Protein AF-0000000075609298 (afdb_homodimer)

Solvent-accessible surface area (backbone atoms only — not comparable to full-atom values): 25057 Å² total; per-residue (Å²): 136,88,81,85,80,83,81,79,85,82,82,80,80,81,80,75,84,83,77,85,82,81,78,76,78,76,80,75,84,80,73,78,77,82,75,77,77,72,83,79,73,80,79,72,77,81,73,74,74,73,74,77,77,74,77,70,78,76,65,75,74,66,23,27,30,44,71,36,28,31,47,86,35,51,81,15,64,34,30,36,34,36,28,36,21,88,46,18,61,61,27,46,40,69,26,44,43,57,65,85,52,72,80,58,94,61,79,71,77,82,55,66,34,36,55,43,54,27,35,31,27,35,93,84,65,46,78,66,44,64,28,40,35,41,33,22,41,56,62,70,34,80,38,40,31,29,28,32,33,44,38,32,47,25,20,66,68,46,45,50,50,54,46,48,28,36,40,74,52,67,32,39,77,51,57,92,64,42,64,54,50,41,6,33,75,59,64,69,29,51,71,64,26,44,51,19,51,56,43,32,41,65,39,88,44,68,67,50,31,51,53,18,49,61,50,52,106,140,84,81,82,83,83,81,80,83,83,81,80,82,81,79,78,83,81,82,83,78,79,78,78,76,76,74,72,76,75,75,73,76,82,75,78,77,73,83,75,72,82,78,71,78,81,72,74,72,74,75,77,76,74,77,70,78,77,63,76,75,66,22,28,30,44,71,35,30,31,47,86,35,51,81,15,62,34,30,35,34,38,28,37,20,89,45,18,62,61,26,47,40,70,27,45,43,56,66,85,52,71,82,57,93,61,78,71,78,81,54,67,34,36,56,43,56,27,35,30,28,35,94,84,65,46,78,65,44,63,30,40,36,42,34,22,40,57,62,70,33,79,40,41,31,28,29,32,33,43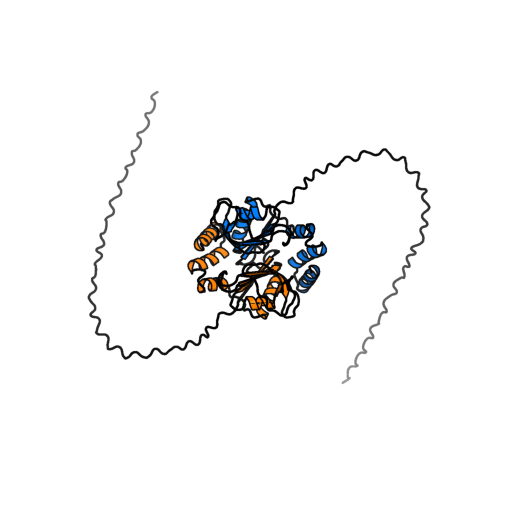,38,31,47,24,19,66,68,46,45,52,52,54,46,48,27,36,39,74,53,67,31,38,78,51,57,92,64,41,64,54,51,40,6,35,76,60,63,71,30,52,70,66,24,44,51,19,50,56,42,33,40,65,39,88,45,68,68,50,30,51,54,18,50,62,49,52,107

Nearest PDB structures (foldseek):
  3geh-assembly1_A-2  TM=9.534E-01  e=1.842E-18  Nostoc sp. PCC 7120 = FACHB-418
  3gei-assembly2_B  TM=9.480E-01  e=7.124E-18  Chlorobaculum tepidum
  3gei-assembly1_A-2  TM=9.469E-01  e=5.571E-18  Chlorobaculum tepidum
  3gei-assembly2_C  TM=9.507E-01  e=9.111E-18  Chlorobaculum tepidum
  3gee-assembly1_A-2  TM=9.280E-01  e=2.292E-17  Chlorobaculum tepidum

Organism: Setaria italica (NCBI:txid4555)

Sequence (434 aa):
MAAPAAAPPLRRRLLNPSSPRTLAARADTLVLPGDERSPTPPRLPHQTRQDYGGGGGGGAPGTIAAIVTSLGGGPAAVGIVRLSGPDAVAVAGRVFRPARREPAQAPWRPRSHFVEYGLALDADGSVIDEVLVVPMLAPRSYTREDVVELQCHGNDLCLRRVLRACLEAGARLADPGEFTLRAFLNGRLDLAQAENVSRLISAKSTAAADSALAGIQMAAPAAAPPLRRRLLNPSSPRTLAARADTLVLPGDERSPTPPRLPHQTRQDYGGGGGGGAPGTIAAIVTSLGGGPAAVGIVRLSGPDAVAVAGRVFRPARREPAQAPWRPRSHFVEYGLALDADGSVIDEVLVVPMLAPRSYTREDVVELQCHGNDLCLRRVLRACLEAGARLADPGEFTLRAFLNGRLDLAQAENVSRLISAKSTAAADSALAGIQ

Radius of gyration: 38.88 Å; Cα contacts (8 Å, |Δi|>4): 744; chains: 2; bounding box: 135×139×111 Å

Foldseek 3Di:
DDDDDDDDPDPPDPPDDDDPDPPPPCPDDPPPDDPPPDDPDDDPDDPPPPPPPPPPVPPFPFKAKDWPDDPPDDFFFKTKIKIFGACRQVLVQQFWDFPPDDPPPDTDDDDAQDKTWTFGAAPVRDTLFTWIKHWHDACRDQLNHTMMMTMTGPDPVSRVRSRVRSVVSTHHYDDVLRSLVSSCVVPVFPPQLSVLVVQLVVPPDPVSNVVSVVSND/DDDDDDDDPDPPDPPDDDDPDPPPPPPPPPVPDDPPPPDPPDPPDDPDPPPPPPPPVPPFPFKAKDWPDDPPDDFDFKTKIKIFGACRQVLVQQFWDFPPDDPPPDTDDDDAQDKTWTFGAAPVRDTLFTWIKHWHDACRDQLNHTMMMTMGGPDPVSRVRSRVRSVVSTHHYDDVLRSLVSSCVVPVFPPQLSVLVVQLVVPDDPVSNVVSVVSND

pLDDT: mean 76.96, std 31.41, range [20.67, 99.0]

Secondary structure (DSSP, 8-state):
---------------------------------------------------------------EEEE-S--SSS--SEEEEEEESTTHHHHHHHHEEESSS---SSPP-PPTTB-EEEEEE-TTS-EEEEEEEEEE-TTSSSSSS-EEEEEEES-HHHHHHHHHHHHHTTPEEPPTTHHHHHHHHTTSS-HHHHHHHHHHHH--SHHHHHHHHHHH-/---------------------------------------------------------------EEEE-S--SSS--SEEEEEEESTTHHHHHHHHEEESSS---SSPP-PPTTB-EEEEEE-TTS-EEEEEEEEEE-TTSSSSSS-EEEEEEES-HHHHHHHHHHHHHTTPEEPPTTHHHHHHHHTTSS-HHHHHHHHHHHH--SHHHHHHHHHHH-

InterPro domains:
  IPR018948 GTP-binding protein TrmE, N-terminal [PF10396] (63-188)
  IPR018948 GTP-binding protein TrmE, N-terminal [cd14858] (63-187)
  IPR027266 Aminomethyltransferase superfamily [G3DSA:3.30.1360.120] (59-188)

Structure (mmCIF, N/CA/C/O backbone):
data_AF-0000000075609298-model_v1
#
loop_
_entity.id
_entity.type
_entity.pdbx_description
1 polymer 'GTP-binding protein TrmE N-terminal domain-containing protein'
#
loop_
_atom_site.group_PDB
_atom_site.id
_atom_site.type_symbol
_atom_site.label_atom_id
_atom_site.label_alt_id
_atom_site.label_comp_id
_atom_site.label_asym_id
_atom_site.label_entity_id
_atom_site.label_seq_id
_atom_site.pdbx_PDB_ins_code
_atom_site.Cartn_x
_atom_site.Cartn_y
_atom_site.Cartn_z
_atom_site.occupancy
_atom_site.B_iso_or_equiv
_atom_site.auth_seq_id
_atom_site.auth_comp_id
_atom_site.auth_asym_id
_atom_site.auth_atom_id
_atom_site.pdbx_PDB_model_num
ATOM 1 N N . MET A 1 1 ? 16.688 -89.625 38.25 1 24.3 1 MET A N 1
ATOM 2 C CA . MET A 1 1 ? 15.984 -88.562 38.938 1 24.3 1 MET A CA 1
ATOM 3 C C . MET A 1 1 ? 14.914 -87.938 38.031 1 24.3 1 MET A C 1
ATOM 5 O O . MET A 1 1 ? 15.172 -87.688 36.875 1 24.3 1 MET A O 1
ATOM 9 N N . ALA A 1 2 ? 13.594 -88 38.469 1 27.22 2 ALA A N 1
ATOM 10 C CA . ALA A 1 2 ? 12.219 -88.062 38 1 27.22 2 ALA A CA 1
ATOM 11 C C . ALA A 1 2 ? 11.766 -86.688 37.438 1 27.22 2 ALA A C 1
ATOM 13 O O . ALA A 1 2 ? 11.875 -85.688 38.094 1 27.22 2 ALA A O 1
ATOM 14 N N . ALA A 1 3 ? 11.758 -86.5 36.031 1 31.33 3 ALA A N 1
ATOM 15 C CA . ALA A 1 3 ? 11.555 -85.375 35.094 1 31.33 3 ALA A CA 1
ATOM 16 C C . ALA A 1 3 ? 10.172 -84.75 35.281 1 31.33 3 ALA A C 1
ATOM 18 O O . ALA A 1 3 ? 9.156 -85.438 35.25 1 31.33 3 ALA A O 1
ATOM 19 N N . PRO A 1 4 ? 10.023 -83.562 35.969 1 30.41 4 PRO A N 1
ATOM 20 C CA . PRO A 1 4 ? 8.812 -82.938 36.531 1 30.41 4 PRO A CA 1
ATOM 21 C C . PRO A 1 4 ? 7.781 -82.562 35.469 1 30.41 4 PRO A C 1
ATOM 23 O O . PRO A 1 4 ? 8.148 -82.25 34.312 1 30.41 4 PRO A O 1
ATOM 26 N N . ALA A 1 5 ? 6.566 -83.125 35.469 1 32.19 5 ALA A N 1
ATOM 27 C CA . ALA A 1 5 ? 5.352 -83.25 34.688 1 32.19 5 ALA A CA 1
ATOM 28 C C . ALA A 1 5 ? 4.664 -81.938 34.469 1 32.19 5 ALA A C 1
ATOM 30 O O . ALA A 1 5 ? 4.484 -81.125 35.406 1 32.19 5 ALA A O 1
ATOM 31 N N . ALA A 1 6 ? 4.719 -81.312 33.219 1 27.73 6 ALA A N 1
ATOM 32 C CA . ALA A 1 6 ? 4.352 -80.062 32.531 1 27.73 6 ALA A CA 1
ATOM 33 C C . ALA A 1 6 ? 2.869 -79.75 32.719 1 27.73 6 ALA A C 1
ATOM 35 O O . ALA A 1 6 ? 2.012 -80.562 32.375 1 27.73 6 ALA A O 1
ATOM 36 N N . ALA A 1 7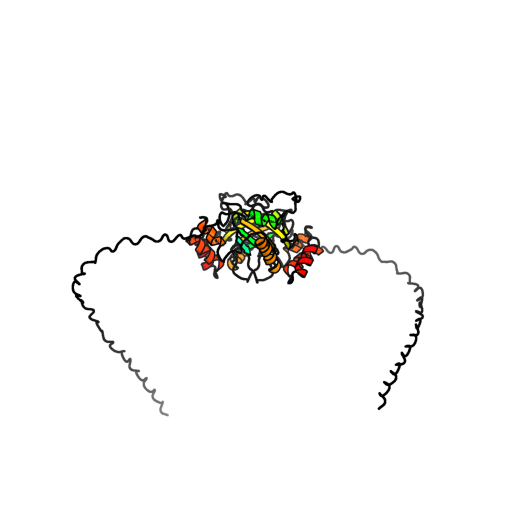 ? 2.479 -79 33.781 1 30.14 7 ALA A N 1
ATOM 37 C CA . ALA A 1 7 ? 1.145 -78.75 34.312 1 30.14 7 ALA A CA 1
ATOM 38 C C . ALA A 1 7 ? 0.226 -78.125 33.25 1 30.14 7 ALA A C 1
ATOM 40 O O . ALA A 1 7 ? 0.66 -77.312 32.406 1 30.14 7 ALA A O 1
ATOM 41 N N . PRO A 1 8 ? -0.979 -78.688 32.969 1 31 8 PRO A N 1
ATOM 42 C CA . PRO A 1 8 ? -1.944 -78.625 31.859 1 31 8 PRO A CA 1
ATOM 43 C C . PRO A 1 8 ? -2.6 -77.25 31.734 1 31 8 PRO A C 1
ATOM 45 O O . PRO A 1 8 ? -2.705 -76.5 32.719 1 31 8 PRO A O 1
ATOM 48 N N . PRO A 1 9 ? -2.459 -76.438 30.625 1 31 9 PRO A N 1
ATOM 49 C CA . PRO A 1 9 ? -2.801 -75 30.359 1 31 9 PRO A CA 1
ATOM 50 C C . PRO A 1 9 ? -4.285 -74.75 30.547 1 31 9 PRO A C 1
ATOM 52 O O . PRO A 1 9 ? -5.133 -75.562 30.25 1 31 9 PRO A O 1
ATOM 55 N N . LEU A 1 10 ? -4.746 -74.062 31.625 1 26.73 10 LEU A N 1
ATOM 56 C CA . LEU A 1 10 ? -6.07 -73.75 32.156 1 26.73 10 LEU A CA 1
ATOM 57 C C . LEU A 1 10 ? -6.898 -73 31.109 1 26.73 10 LEU A C 1
ATOM 59 O O . LEU A 1 10 ? -6.441 -72 30.547 1 26.73 10 LEU A O 1
ATOM 63 N N . ARG A 1 11 ? -7.957 -73.562 30.453 1 26.41 11 ARG A N 1
ATOM 64 C CA . ARG A 1 11 ? -8.93 -73.312 29.391 1 26.41 11 ARG A CA 1
ATOM 65 C C . ARG A 1 11 ? -9.828 -72.125 29.75 1 26.41 11 ARG A C 1
ATOM 67 O O . ARG A 1 11 ? -10.648 -72.188 30.656 1 26.41 11 ARG A O 1
ATOM 74 N N . ARG A 1 12 ? -9.312 -70.812 29.844 1 24.72 12 ARG A N 1
ATOM 75 C CA . ARG A 1 12 ? -10.109 -69.688 30.344 1 24.72 12 ARG A CA 1
ATOM 76 C C . ARG A 1 12 ? -11.398 -69.562 29.547 1 24.72 12 ARG A C 1
ATOM 78 O O . ARG A 1 12 ? -11.375 -69.562 28.312 1 24.72 12 ARG A O 1
ATOM 85 N N . ARG A 1 13 ? -12.562 -69.688 30.188 1 22.61 13 ARG A N 1
ATOM 86 C CA . ARG A 1 13 ? -14 -69.75 29.953 1 22.61 13 ARG A CA 1
ATOM 87 C C . ARG A 1 13 ? -14.5 -68.438 29.312 1 22.61 13 ARG A C 1
ATOM 89 O O . ARG A 1 13 ? -14.258 -67.375 29.812 1 22.61 13 ARG A O 1
ATOM 96 N N . LEU A 1 14 ? -14.742 -68.375 27.969 1 25.77 14 LEU A N 1
ATOM 97 C CA . LEU A 1 14 ? -15.242 -67.438 26.984 1 25.77 14 LEU A CA 1
ATOM 98 C C . LEU A 1 14 ? -16.625 -66.938 27.359 1 25.77 14 LEU A C 1
ATOM 100 O O . LEU A 1 14 ? -17.609 -67.688 27.266 1 25.77 14 LEU A O 1
ATOM 104 N N . LEU A 1 15 ? -16.812 -66.312 28.609 1 23.52 15 LEU A N 1
ATOM 105 C CA . LEU A 1 15 ? -18.172 -66 29.047 1 23.52 15 LEU A CA 1
ATOM 106 C C . LEU A 1 15 ? -18.844 -65.062 28.031 1 23.52 15 LEU A C 1
ATOM 108 O O . LEU A 1 15 ? -18.266 -64.062 27.594 1 23.52 15 LEU A O 1
ATOM 112 N N . ASN A 1 16 ? -19.859 -65.5 27.281 1 24.3 16 ASN A N 1
ATOM 113 C CA . ASN A 1 16 ? -20.766 -65.062 26.219 1 24.3 16 ASN A CA 1
ATOM 114 C C . ASN A 1 16 ? -21.641 -63.906 26.672 1 24.3 16 ASN A C 1
ATOM 116 O O . ASN A 1 16 ? -22.375 -64.062 27.656 1 24.3 16 ASN A O 1
ATOM 120 N N . PRO A 1 17 ? -21.203 -62.625 26.406 1 25.97 17 PRO A N 1
ATOM 121 C CA . PRO A 1 17 ? -21.875 -61.406 26.938 1 25.97 17 PRO A CA 1
ATOM 122 C C . PRO A 1 17 ? -23.359 -61.375 26.594 1 25.97 17 PRO A C 1
ATOM 124 O O . PRO A 1 17 ? -23.797 -62 25.609 1 25.97 17 PRO A O 1
ATOM 127 N N . SER A 1 18 ? -24.219 -60.969 27.625 1 21.91 18 SER A N 1
ATOM 128 C CA . SER A 1 18 ? -25.625 -61 28.031 1 21.91 18 SER A CA 1
ATOM 129 C C . SER A 1 18 ? -26.484 -60.188 27.062 1 21.91 18 SER A C 1
ATOM 131 O O . SER A 1 18 ? -25.984 -59.344 26.344 1 21.91 18 SER A O 1
ATOM 133 N N . SER A 1 19 ? -27.812 -60.312 27.109 1 23.2 19 SER A N 1
ATOM 134 C CA . SER A 1 19 ? -29.109 -60.406 26.453 1 23.2 19 SER A CA 1
ATOM 135 C C . SER A 1 19 ? -29.766 -59.031 26.344 1 23.2 19 SER A C 1
ATOM 137 O O . SER A 1 19 ? -30.953 -58.938 26.016 1 23.2 19 SER A O 1
ATOM 139 N N . PRO A 1 20 ? -29.125 -57.844 25.938 1 24.38 20 PRO A N 1
ATOM 140 C CA . PRO A 1 20 ? -29.875 -56.656 26.375 1 24.38 20 PRO A CA 1
ATOM 141 C C . PRO A 1 20 ? -31.281 -56.594 25.766 1 24.38 20 PRO A C 1
ATOM 143 O O . PRO A 1 20 ? -31.516 -57.125 24.688 1 24.38 20 PRO A O 1
ATOM 146 N N . ARG A 1 21 ? -32.375 -56.25 26.609 1 22.78 21 ARG A N 1
ATOM 147 C CA . ARG A 1 21 ? -33.844 -56.219 26.625 1 22.78 21 ARG A CA 1
ATOM 148 C C . ARG A 1 21 ? -34.375 -55.156 25.656 1 22.78 21 ARG A C 1
ATOM 150 O O . ARG A 1 21 ? -33.812 -54.062 25.531 1 22.78 21 ARG A O 1
ATOM 157 N N . THR A 1 22 ? -35.156 -55.5 24.703 1 22.86 22 THR A N 1
ATOM 158 C CA . THR A 1 22 ? -35.781 -55 23.484 1 22.86 22 THR A CA 1
ATOM 159 C C . THR A 1 22 ? -36.875 -54 23.828 1 22.86 22 THR A C 1
ATOM 161 O O . THR A 1 22 ? -37.969 -54.344 24.297 1 22.86 22 THR A O 1
ATOM 164 N N . LEU A 1 23 ? -36.656 -52.906 24.688 1 22.67 23 LEU A N 1
ATOM 165 C CA . LEU A 1 23 ? -37.812 -52.156 25.172 1 22.67 23 LEU A CA 1
ATOM 166 C C . LEU A 1 23 ? -38.594 -51.531 24.031 1 22.67 23 LEU A C 1
ATOM 168 O O . LEU A 1 23 ? -38.062 -50.656 23.328 1 22.67 23 LEU A O 1
ATOM 172 N N . ALA A 1 24 ? -39.438 -52.125 23.375 1 22.02 24 ALA A N 1
ATOM 173 C CA . ALA A 1 24 ? -40.219 -51.75 22.188 1 22.02 24 ALA A CA 1
ATOM 174 C C . ALA A 1 24 ? -41.25 -50.688 22.531 1 22.02 24 ALA A C 1
ATOM 176 O O . ALA A 1 24 ? -42.219 -50.969 23.25 1 22.02 24 ALA A O 1
ATOM 177 N N . ALA A 1 25 ? -40.781 -49.375 22.844 1 22.66 25 ALA A N 1
ATOM 178 C CA . ALA A 1 25 ? -41.625 -48.281 23.297 1 22.66 25 ALA A CA 1
ATOM 179 C C . ALA A 1 25 ? -42.812 -48.031 22.359 1 22.66 25 ALA A C 1
ATOM 181 O O . ALA A 1 25 ? -42.625 -47.875 21.156 1 22.66 25 ALA A O 1
ATOM 182 N N . ARG A 1 26 ? -43.969 -48.469 22.719 1 20.91 26 ARG A N 1
ATOM 183 C CA . ARG A 1 26 ? -45.281 -48.5 22.109 1 20.91 26 ARG A CA 1
ATOM 184 C C . ARG A 1 26 ? -45.781 -47.062 21.859 1 20.91 26 ARG A C 1
ATOM 186 O O . ARG A 1 26 ? -46.031 -46.312 22.797 1 20.91 26 ARG A O 1
ATOM 193 N N . ALA A 1 27 ? -45.219 -46.188 21 1 25.05 27 ALA A N 1
ATOM 194 C CA . ALA A 1 27 ? -45.562 -44.781 20.844 1 25.05 27 ALA A CA 1
ATOM 195 C C . ALA A 1 27 ? -47 -44.594 20.406 1 25.05 27 ALA A C 1
ATOM 197 O O . ALA A 1 27 ? -47.312 -44.719 19.219 1 25.05 27 ALA A O 1
ATOM 198 N N . ASP A 1 28 ? -47.969 -45.25 21.047 1 20.67 28 ASP A N 1
ATOM 199 C CA . ASP A 1 28 ? -49.219 -45.25 20.297 1 20.67 28 ASP A CA 1
ATOM 200 C C . ASP A 1 28 ? -49.75 -43.844 20.047 1 20.67 28 ASP A C 1
ATOM 202 O O . ASP A 1 28 ? -49.312 -42.906 20.703 1 20.67 28 ASP A O 1
ATOM 206 N N . THR A 1 29 ? -51.031 -43.719 19.516 1 24.45 29 THR A N 1
ATOM 207 C CA . THR A 1 29 ? -51.938 -43.125 18.547 1 24.45 29 THR A CA 1
ATOM 208 C C . THR A 1 29 ? -52.75 -41.969 19.188 1 24.45 29 THR A C 1
ATOM 210 O O . THR A 1 29 ? -53.719 -42.25 19.906 1 24.45 29 THR A O 1
ATOM 213 N N . LEU A 1 30 ? -52.219 -41.125 20.016 1 23.92 30 LEU A N 1
ATOM 214 C CA . LEU A 1 30 ? -53.094 -40.25 20.781 1 23.92 30 LEU A CA 1
ATOM 215 C C . LEU A 1 30 ? -54 -39.438 19.875 1 23.92 30 LEU A C 1
ATOM 217 O O . LEU A 1 30 ? -53.531 -38.656 19.047 1 23.92 30 LEU A O 1
ATOM 221 N N . VAL A 1 31 ? -55.281 -39.75 19.828 1 24.47 31 VAL A N 1
ATOM 222 C CA . VAL A 1 31 ? -56.5 -39.344 19.109 1 24.47 31 VAL A CA 1
ATOM 223 C C . VAL A 1 31 ? -56.938 -37.969 19.562 1 24.47 31 VAL A C 1
ATOM 225 O O . VAL A 1 31 ? -57.906 -37.406 19.062 1 24.47 31 VAL A O 1
ATOM 228 N N . LEU A 1 32 ? -56.031 -37.031 19.859 1 24.27 32 LEU A N 1
ATOM 229 C CA . LEU A 1 32 ? -56.625 -35.938 20.656 1 24.27 32 LEU A CA 1
ATOM 230 C C . LEU A 1 32 ? -57.75 -35.281 19.875 1 24.27 32 LEU A C 1
ATOM 232 O O . LEU A 1 32 ? -57.656 -35.094 18.672 1 24.27 32 LEU A O 1
ATOM 236 N N . PRO A 1 33 ? -58.938 -35.094 20.5 1 24.88 33 PRO A N 1
ATOM 237 C CA . PRO A 1 33 ? -60.281 -34.688 20.094 1 24.88 33 PRO A CA 1
ATOM 238 C C . PRO A 1 33 ? -60.312 -33.25 19.531 1 24.88 33 PRO A C 1
ATOM 240 O O . PRO A 1 33 ? -59.406 -32.469 19.797 1 24.88 33 PRO A O 1
ATOM 243 N N . GLY A 1 34 ? -61.219 -32.938 18.609 1 23.77 34 GLY A N 1
ATOM 244 C CA . GLY A 1 34 ? -61.5 -31.891 17.641 1 23.77 34 GLY A CA 1
ATOM 245 C C . GLY A 1 34 ? -61.875 -30.578 18.281 1 23.77 34 GLY A C 1
ATOM 246 O O . GLY A 1 34 ? -62.938 -30.469 18.906 1 23.77 34 GLY A O 1
ATOM 247 N N . ASP A 1 35 ? -61 -29.953 19 1 22.36 35 ASP A N 1
ATOM 248 C CA . ASP A 1 35 ? -61.281 -28.766 19.812 1 22.36 35 ASP A CA 1
ATOM 249 C C . ASP A 1 35 ? -62.031 -27.703 18.984 1 22.36 35 ASP A C 1
ATOM 251 O O . ASP A 1 35 ? -61.625 -27.375 17.875 1 22.36 35 ASP A O 1
ATOM 255 N N . GLU A 1 36 ? -63.281 -27.625 19.25 1 25 36 GLU A N 1
ATOM 256 C CA . GLU A 1 36 ? -64.312 -26.75 18.719 1 25 36 GLU A CA 1
ATOM 257 C C . GLU A 1 36 ? -63.906 -25.281 18.859 1 25 36 GLU A C 1
ATOM 259 O O . GLU A 1 36 ? -63.812 -24.781 19.984 1 25 36 GLU A O 1
ATOM 264 N N . ARG A 1 37 ? -63.031 -24.766 18.062 1 26.03 37 ARG A N 1
ATOM 265 C CA . ARG A 1 37 ? -62.406 -23.438 18.078 1 26.03 37 ARG A CA 1
ATOM 266 C C . ARG A 1 37 ? -63.469 -22.344 18.062 1 26.03 37 ARG A C 1
ATOM 268 O O . ARG A 1 37 ? -64.375 -22.344 17.219 1 26.03 37 ARG A O 1
ATOM 275 N N . SER A 1 38 ? -63.781 -21.969 19.312 1 25.39 38 SER A N 1
ATOM 276 C CA . SER A 1 38 ? -64.75 -20.922 19.641 1 25.39 38 SER A CA 1
ATOM 277 C C . SER A 1 38 ? -64.562 -19.719 18.719 1 25.39 38 SER A C 1
ATOM 279 O O . SER A 1 38 ? -63.5 -19.469 18.203 1 25.39 38 SER A O 1
ATOM 281 N N . PRO A 1 39 ? -65.688 -18.984 18.516 1 27.41 39 PRO A N 1
ATOM 282 C CA . PRO A 1 39 ? -66 -17.922 17.547 1 27.41 39 PRO A CA 1
ATOM 283 C C . PRO A 1 39 ? -65.188 -16.656 17.812 1 27.41 39 PRO A C 1
ATOM 285 O O . PRO A 1 39 ? -64.938 -16.312 18.969 1 27.41 39 PRO A O 1
ATOM 288 N N . THR A 1 40 ? -64.25 -16.328 17 1 26.73 40 THR A N 1
ATOM 289 C CA . THR A 1 40 ? -63.219 -15.281 17.062 1 26.73 40 THR A CA 1
ATOM 290 C C . THR A 1 40 ? -63.875 -13.906 17.234 1 26.73 40 THR A C 1
ATOM 292 O O . THR A 1 40 ? -64.812 -13.57 16.516 1 26.73 40 THR A O 1
ATOM 295 N N . PRO A 1 41 ? -63.875 -13.477 18.5 1 28.95 41 PRO A N 1
ATOM 296 C CA . PRO A 1 41 ? -64.5 -12.219 18.812 1 28.95 41 PRO A CA 1
ATOM 297 C C . PRO A 1 41 ? -64.25 -11.117 17.797 1 28.95 41 PRO A C 1
ATOM 299 O O . PRO A 1 41 ? -63.25 -11.203 17.062 1 28.95 41 PRO A O 1
ATOM 302 N N . PRO A 1 42 ? -65.125 -10.055 17.891 1 26.16 42 PRO A N 1
ATOM 303 C CA . PRO A 1 42 ? -65.25 -8.992 16.891 1 26.16 42 PRO A CA 1
ATOM 304 C C . PRO A 1 42 ? -64 -8.172 16.734 1 26.16 42 PRO A C 1
ATOM 306 O O . PRO A 1 42 ? -63.188 -8.125 17.641 1 26.16 42 PRO A O 1
ATOM 309 N N . ARG A 1 43 ? -63.625 -7.789 15.477 1 23.66 43 ARG A N 1
ATOM 310 C CA . ARG A 1 43 ? -62.438 -7.121 14.945 1 23.66 43 ARG A CA 1
ATOM 311 C C . ARG A 1 43 ? -62.25 -5.754 15.594 1 23.66 43 ARG A C 1
ATOM 313 O O . ARG A 1 43 ? -63.125 -4.895 15.516 1 23.66 43 ARG A O 1
ATOM 320 N N . LEU A 1 44 ? -61.906 -5.719 16.859 1 25.64 44 LEU A N 1
ATOM 321 C CA . LEU A 1 44 ? -61.75 -4.359 17.375 1 25.64 44 LEU A CA 1
ATOM 322 C C . LEU A 1 44 ? -61.156 -3.438 16.312 1 25.64 44 LEU A C 1
ATOM 324 O O . LEU A 1 44 ? -60.375 -3.885 15.461 1 25.64 44 LEU A O 1
ATOM 328 N N . PRO A 1 45 ? -61.562 -2.111 16.375 1 24.89 45 PRO A N 1
ATOM 329 C CA . PRO A 1 45 ? -61.312 -1.056 15.398 1 24.89 45 PRO A CA 1
ATOM 330 C C . PRO A 1 45 ? -59.812 -0.881 15.117 1 24.89 45 PRO A C 1
ATOM 332 O O . PRO A 1 45 ? -58.969 -1.331 15.898 1 24.89 45 PRO A O 1
ATOM 335 N N . HIS A 1 46 ? -59.5 -0.45 13.867 1 22.95 46 HIS A N 1
ATOM 336 C CA . HIS A 1 46 ? -58.25 -0.185 13.172 1 22.95 46 HIS A CA 1
ATOM 337 C C . HIS A 1 46 ? -57.375 0.737 13.984 1 22.95 46 HIS A C 1
ATOM 339 O O . HIS A 1 46 ? -57.656 1.917 14.156 1 22.95 46 HIS A O 1
ATOM 345 N N . GLN A 1 47 ? -56.938 0.367 15.141 1 23.08 47 GLN A N 1
ATOM 346 C CA . GLN A 1 47 ? -56.031 1.317 15.75 1 23.08 47 GLN A CA 1
ATOM 347 C C . GLN A 1 47 ? -55.094 1.925 14.711 1 23.08 47 GLN A C 1
ATOM 349 O O . GLN A 1 47 ? -54.562 1.214 13.852 1 23.08 47 GLN A O 1
ATOM 354 N N . THR A 1 48 ? -55.156 3.242 14.516 1 24.36 48 THR A N 1
ATOM 355 C CA . THR A 1 48 ? -54.312 4.129 13.695 1 24.36 48 THR A CA 1
ATOM 356 C C . THR A 1 48 ? -52.844 3.791 13.844 1 24.36 48 THR A C 1
ATOM 358 O O . THR A 1 48 ? -52.375 3.543 14.953 1 24.36 48 THR A O 1
ATOM 361 N N . ARG A 1 49 ? -52.281 3.221 12.875 1 23.56 49 ARG A N 1
ATOM 362 C CA . ARG A 1 49 ? -50.844 2.996 12.758 1 23.56 49 ARG A CA 1
ATOM 363 C C . ARG A 1 49 ? -50.062 4.211 13.242 1 23.56 49 ARG A C 1
ATOM 365 O O . ARG A 1 49 ? -50.188 5.305 12.688 1 23.56 49 ARG A O 1
ATOM 372 N N . GLN A 1 50 ? -49.906 4.422 14.461 1 24.8 50 GLN A N 1
ATOM 373 C CA . GLN A 1 50 ? -48.875 5.398 14.773 1 24.8 50 GLN A CA 1
ATOM 374 C C . GLN A 1 50 ? -47.719 5.328 13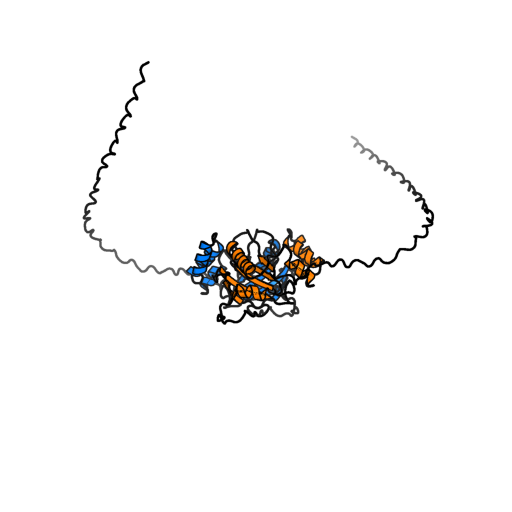.758 1 24.8 50 GLN A C 1
ATOM 376 O O . GLN A 1 50 ? -47.219 4.246 13.453 1 24.8 50 GLN A O 1
ATOM 381 N N . ASP A 1 51 ? -47.656 6.273 12.875 1 27.98 51 ASP A N 1
ATOM 382 C CA . ASP A 1 51 ? -46.531 6.629 12.039 1 27.98 51 ASP A CA 1
ATOM 383 C C . ASP A 1 51 ? -45.219 6.523 12.82 1 27.98 51 ASP A C 1
ATOM 385 O O . ASP A 1 51 ? -45 7.266 13.773 1 27.98 51 ASP A O 1
ATOM 389 N N . TYR A 1 52 ? -44.781 5.469 13.258 1 26.19 52 TYR A N 1
ATOM 390 C CA . TYR A 1 52 ? -43.344 5.441 13.617 1 26.19 52 TYR A CA 1
ATOM 391 C C . TYR A 1 52 ? -42.531 6.328 12.688 1 26.19 52 TYR A C 1
ATOM 393 O O . TYR A 1 52 ? -42.25 5.949 11.547 1 26.19 52 TYR A O 1
ATOM 401 N N . GLY A 1 53 ? -42.719 7.633 12.562 1 29.53 53 GLY A N 1
ATOM 402 C CA . GLY A 1 53 ? -41.812 8.648 12.055 1 29.53 53 GLY A CA 1
ATOM 403 C C . GLY A 1 53 ? -40.344 8.328 12.305 1 29.53 53 GLY A C 1
ATOM 404 O O . GLY A 1 53 ? -39.812 8.633 13.375 1 29.53 53 GLY A O 1
ATOM 405 N N . GLY A 1 54 ? -39.812 7.223 11.992 1 31.84 54 GLY A N 1
ATOM 406 C CA . GLY A 1 54 ? -38.406 6.883 11.883 1 31.84 54 GLY A CA 1
ATOM 407 C C . GLY A 1 54 ? -37.562 8.008 11.328 1 31.84 54 GLY A C 1
ATOM 408 O O . GLY A 1 54 ? -37.531 8.242 10.117 1 31.84 54 GLY A O 1
ATOM 409 N N . GLY A 1 55 ? -37.406 9.172 11.727 1 32.97 55 GLY A N 1
ATOM 410 C CA . GLY A 1 55 ? -36.344 10.148 11.555 1 32.97 55 GLY A CA 1
ATOM 411 C C . GLY A 1 55 ? -34.969 9.531 11.453 1 32.97 55 GLY A C 1
ATOM 412 O O . GLY A 1 55 ? -34.125 9.68 12.359 1 32.97 55 GLY A O 1
ATOM 413 N N . GLY A 1 56 ? -34.688 8.328 11.172 1 34.84 56 GLY A N 1
ATOM 414 C CA . GLY A 1 56 ? -33.406 7.941 10.625 1 34.84 56 GLY A CA 1
ATOM 415 C C . GLY A 1 56 ? -32.875 8.922 9.594 1 34.84 56 GLY A C 1
ATOM 416 O O . GLY A 1 56 ? -33.375 8.992 8.477 1 34.84 56 GLY A O 1
ATOM 417 N N . GLY A 1 57 ? -32.656 10.117 9.695 1 35.5 57 GLY A N 1
ATOM 418 C CA . GLY A 1 57 ? -31.906 10.977 8.797 1 35.5 57 GLY A CA 1
ATOM 419 C C . GLY A 1 57 ? -30.891 10.211 7.965 1 35.5 57 GLY A C 1
ATOM 420 O O . GLY A 1 57 ? -29.891 9.719 8.492 1 35.5 57 GLY A O 1
ATOM 421 N N . GLY A 1 58 ? -31.016 9.328 7.125 1 41.31 58 GLY A N 1
ATOM 422 C CA . GLY A 1 58 ? -30.266 8.68 6.074 1 41.31 58 GLY A CA 1
ATOM 423 C C . GLY A 1 58 ? -29.141 9.539 5.527 1 41.31 58 GLY A C 1
ATOM 424 O O . GLY A 1 58 ? -29.234 10.07 4.414 1 41.31 58 GLY A O 1
ATOM 425 N N . GLY A 1 59 ? -28.578 10.453 6.086 1 46.66 59 GLY A N 1
ATOM 426 C CA . GLY A 1 59 ? -27.469 11.258 5.586 1 46.66 59 GLY A CA 1
ATOM 427 C C . GLY A 1 59 ? -26.422 10.445 4.859 1 46.66 59 GLY A C 1
ATOM 428 O O . GLY A 1 59 ? -26.344 9.227 5.031 1 46.66 59 GLY A O 1
ATOM 429 N N . ALA A 1 60 ? -26.125 10.766 3.553 1 57.34 60 ALA A N 1
ATOM 430 C CA . ALA A 1 60 ? -25.078 10.148 2.752 1 57.34 60 ALA A CA 1
ATOM 431 C C . ALA A 1 60 ? -23.922 9.703 3.629 1 57.34 60 ALA A C 1
ATOM 433 O O . ALA A 1 60 ? -23.484 10.43 4.531 1 57.34 60 ALA A O 1
ATOM 434 N N . PRO A 1 61 ? -23.75 8.281 3.684 1 74 61 PRO A N 1
ATOM 435 C CA . PRO A 1 61 ? -22.625 7.828 4.52 1 74 61 PRO A CA 1
ATOM 436 C C . PRO A 1 61 ? -21.375 8.695 4.355 1 74 61 PRO A C 1
ATOM 438 O O . PRO A 1 61 ? -21.078 9.133 3.244 1 74 61 PRO A O 1
ATOM 441 N N . GLY A 1 62 ? -20.969 9.312 5.367 1 95 62 GLY A N 1
ATOM 442 C CA . GLY A 1 62 ? -19.812 10.18 5.41 1 95 62 GLY A CA 1
ATOM 443 C C . GLY A 1 62 ? -18.547 9.508 4.898 1 95 62 GLY A C 1
ATOM 444 O O . GLY A 1 62 ? -18.594 8.391 4.387 1 95 62 GLY A O 1
ATOM 445 N N . THR A 1 63 ? -17.531 10.188 4.734 1 98.81 63 THR A N 1
ATOM 446 C CA . THR A 1 63 ? -16.234 9.695 4.309 1 98.81 63 THR A CA 1
ATOM 447 C C . THR A 1 63 ? -15.5 9.016 5.465 1 98.81 63 THR A C 1
ATOM 449 O O . THR A 1 63 ? -15.406 9.57 6.562 1 98.81 63 THR A O 1
ATOM 452 N N . ILE A 1 64 ? -15.031 7.812 5.207 1 98.94 64 ILE A N 1
ATOM 453 C CA . ILE A 1 64 ? -14.383 7.035 6.262 1 98.94 64 ILE A CA 1
ATOM 454 C C . ILE A 1 64 ? -12.883 6.93 5.98 1 98.94 64 ILE A C 1
ATOM 456 O O . ILE A 1 64 ? -12.453 7.102 4.84 1 98.94 64 ILE A O 1
ATOM 460 N N . ALA A 1 65 ? -12.156 6.668 7.07 1 98.94 65 ALA A N 1
ATOM 461 C CA . ALA A 1 65 ? -10.719 6.465 6.977 1 98.94 65 ALA A CA 1
ATOM 462 C C . ALA A 1 65 ? -10.242 5.422 7.988 1 98.94 65 ALA A C 1
ATOM 464 O O . ALA A 1 65 ? -10.82 5.293 9.07 1 98.94 65 ALA A O 1
ATOM 465 N N . ALA A 1 66 ? -9.203 4.703 7.652 1 98.94 66 ALA A N 1
ATOM 466 C CA . ALA A 1 66 ? -8.547 3.766 8.562 1 98.94 66 ALA A CA 1
ATOM 467 C C . ALA A 1 66 ? -7.176 3.363 8.039 1 98.94 66 ALA A C 1
ATOM 469 O O . ALA A 1 66 ? -6.879 3.541 6.852 1 98.94 66 ALA A O 1
ATOM 470 N N . ILE A 1 67 ? -6.383 2.936 8.945 1 98.75 67 ILE A N 1
ATOM 471 C CA . ILE A 1 67 ? -5.168 2.23 8.547 1 98.75 67 ILE A CA 1
ATOM 472 C C . ILE A 1 67 ? -5.52 0.82 8.078 1 98.75 67 ILE A C 1
ATOM 474 O O . ILE A 1 67 ? -6.168 0.063 8.805 1 98.75 67 ILE A O 1
ATOM 478 N N . VAL A 1 68 ? -5.074 0.453 6.848 1 98.62 68 VAL A N 1
ATOM 479 C CA . VAL A 1 68 ? -5.566 -0.804 6.293 1 98.62 68 VAL A CA 1
ATOM 480 C C . VAL A 1 68 ? -4.418 -1.808 6.191 1 98.62 68 VAL A C 1
ATOM 482 O O . VAL A 1 68 ? -4.594 -2.91 5.668 1 98.62 68 VAL A O 1
ATOM 485 N N . THR A 1 69 ? -3.207 -1.5 6.566 1 98.44 69 THR A N 1
ATOM 486 C CA . THR A 1 69 ? -2.09 -2.422 6.746 1 98.44 69 THR A CA 1
ATOM 487 C C . THR A 1 69 ? -1.944 -2.814 8.211 1 98.44 69 THR A C 1
ATOM 489 O O . THR A 1 69 ? -2.514 -2.168 9.094 1 98.44 69 THR A O 1
ATOM 492 N N . SER A 1 70 ? -1.174 -3.854 8.406 1 97.25 70 SER A N 1
ATOM 493 C CA . SER A 1 70 ? -1.044 -4.387 9.758 1 97.25 70 SER A CA 1
ATOM 494 C C . SER A 1 70 ? -0.306 -3.412 10.664 1 97.25 70 SER A C 1
ATOM 496 O O . SER A 1 70 ? 0.663 -2.775 10.25 1 97.25 70 SER A O 1
ATOM 498 N N . LEU A 1 71 ? -0.791 -3.346 11.883 1 95.69 71 LEU A N 1
ATOM 499 C CA . LEU A 1 71 ? -0.133 -2.59 12.945 1 95.69 71 LEU A CA 1
ATOM 500 C C . LEU A 1 71 ? 0.407 -3.521 14.023 1 95.69 71 LEU A C 1
ATOM 502 O O . LEU A 1 71 ? -0.076 -4.645 14.18 1 95.69 71 LEU A O 1
ATOM 506 N N . GLY A 1 72 ? 1.363 -3.021 14.75 1 91.69 72 GLY A N 1
ATOM 507 C CA . GLY A 1 72 ? 1.853 -3.734 15.914 1 91.69 72 GLY A CA 1
ATOM 508 C C . GLY A 1 72 ? 2.803 -4.867 15.57 1 91.69 72 GLY A C 1
ATOM 509 O O . GLY A 1 72 ? 3.121 -5.699 16.422 1 91.69 72 GLY A O 1
ATOM 510 N N . GLY A 1 73 ? 3.148 -4.949 14.344 1 90.75 73 GLY A N 1
ATOM 511 C CA . GLY A 1 73 ? 4.098 -5.965 13.922 1 90.75 73 GLY A CA 1
ATOM 512 C C . GLY A 1 73 ? 5.523 -5.453 13.844 1 90.75 73 GLY A C 1
ATOM 513 O O . GLY A 1 73 ? 5.902 -4.539 14.578 1 90.75 73 GLY A O 1
ATOM 514 N N . GLY A 1 74 ? 6.332 -6.176 13.062 1 87.19 74 GLY A N 1
ATOM 515 C CA . GLY A 1 74 ? 7.715 -5.766 12.859 1 87.19 74 GLY A CA 1
ATOM 516 C C . GLY A 1 74 ? 7.848 -4.504 12.031 1 87.19 74 GLY A C 1
ATOM 517 O O . GLY A 1 74 ? 6.848 -3.924 11.609 1 87.19 74 GLY A O 1
ATOM 518 N N . PRO A 1 75 ? 9.102 -4.031 11.977 1 89.81 75 PRO A N 1
ATOM 519 C CA . PRO A 1 75 ? 9.367 -2.852 11.156 1 89.81 75 PRO A CA 1
ATOM 520 C C . PRO A 1 75 ? 8.867 -3.012 9.719 1 89.81 75 PRO A C 1
ATOM 522 O O . PRO A 1 75 ? 8.914 -4.113 9.164 1 89.81 75 PRO A O 1
ATOM 525 N N . ALA A 1 76 ? 8.391 -1.984 9.188 1 96.12 76 ALA A N 1
ATOM 526 C CA . ALA A 1 76 ? 7.871 -1.976 7.82 1 96.12 76 ALA A CA 1
ATOM 527 C C . ALA A 1 76 ? 8.234 -0.677 7.105 1 96.12 76 ALA A C 1
ATOM 529 O O . ALA A 1 76 ? 8.305 0.385 7.73 1 96.12 76 ALA A O 1
ATOM 530 N N . ALA A 1 77 ? 8.445 -0.803 5.82 1 97.88 77 ALA A N 1
ATOM 531 C CA . ALA A 1 77 ? 8.758 0.374 5.016 1 97.88 77 ALA A CA 1
ATOM 532 C C . ALA A 1 77 ? 7.5 1.171 4.691 1 97.88 77 ALA A C 1
ATOM 534 O O . ALA A 1 77 ? 7.535 2.402 4.629 1 97.88 77 ALA A O 1
ATOM 535 N N . VAL A 1 78 ? 6.402 0.454 4.52 1 98.62 78 VAL A N 1
ATOM 536 C CA . VAL A 1 78 ? 5.207 1.111 4.008 1 98.62 78 VAL A CA 1
ATOM 537 C C . VAL A 1 78 ? 4 0.723 4.859 1 98.62 78 VAL A C 1
ATOM 539 O O . VAL A 1 78 ? 3.891 -0.421 5.309 1 98.62 78 VAL A O 1
ATOM 542 N N . GLY A 1 79 ? 3.131 1.633 5.105 1 98.69 79 GLY A N 1
ATOM 543 C CA . GLY A 1 79 ? 1.765 1.447 5.566 1 98.69 79 GLY A CA 1
ATOM 544 C C . GLY A 1 79 ? 0.762 2.312 4.828 1 98.69 79 GLY A C 1
ATOM 545 O O . GLY A 1 79 ? 1.144 3.25 4.125 1 98.69 79 GLY A O 1
ATOM 546 N N . ILE A 1 80 ? -0.536 1.965 4.977 1 98.94 80 ILE A N 1
ATOM 547 C CA . ILE A 1 80 ? -1.528 2.621 4.133 1 98.94 80 ILE A CA 1
ATOM 548 C C . ILE A 1 80 ? -2.68 3.135 4.996 1 98.94 80 ILE A C 1
ATOM 550 O O . ILE A 1 80 ? -3.25 2.385 5.793 1 98.94 80 ILE A O 1
ATOM 554 N N . VAL A 1 81 ? -2.996 4.367 4.867 1 98.94 81 VAL A N 1
ATOM 555 C CA . VAL A 1 81 ? -4.262 4.945 5.309 1 98.94 81 VAL A CA 1
ATOM 556 C C . VAL A 1 81 ? -5.223 5.055 4.129 1 98.94 81 VAL A C 1
ATOM 558 O O . VAL A 1 81 ? -4.887 5.652 3.102 1 98.94 81 VAL A O 1
ATOM 561 N N . ARG A 1 82 ? -6.395 4.531 4.289 1 99 82 ARG A N 1
ATOM 562 C CA . ARG A 1 82 ? -7.371 4.516 3.205 1 99 82 ARG A CA 1
ATOM 563 C C . ARG A 1 82 ? -8.578 5.391 3.545 1 99 82 ARG A C 1
ATOM 565 O O . ARG A 1 82 ? -9.078 5.359 4.672 1 99 82 ARG A O 1
ATOM 572 N N . LEU A 1 83 ? -8.992 6.168 2.559 1 99 83 LEU A N 1
ATOM 573 C CA . LEU A 1 83 ? -10.227 6.945 2.619 1 99 83 LEU A CA 1
ATOM 574 C C . LEU A 1 83 ? -11.25 6.422 1.62 1 99 83 LEU A C 1
ATOM 576 O O . LEU A 1 83 ? -10.883 5.969 0.532 1 99 83 LEU A O 1
ATOM 580 N N . SER A 1 84 ? -12.492 6.488 1.951 1 98.94 84 SER A N 1
ATOM 581 C CA . SER A 1 84 ? -13.578 6.16 1.036 1 98.94 84 SER A CA 1
ATOM 582 C C . SER A 1 84 ? -14.82 6.992 1.333 1 98.94 84 SER A C 1
ATOM 584 O O . SER A 1 84 ? -15.227 7.125 2.49 1 98.94 84 SER A O 1
ATOM 586 N N . GLY A 1 85 ? -15.383 7.516 0.322 1 98.81 85 GLY A N 1
ATOM 587 C CA . GLY A 1 85 ? -16.625 8.266 0.492 1 98.81 85 GLY A CA 1
ATOM 588 C C . GLY A 1 85 ? -16.703 9.484 -0.399 1 98.81 85 GLY A C 1
ATOM 589 O O . GLY A 1 85 ? -15.797 9.75 -1.192 1 98.81 85 GLY A O 1
ATOM 590 N N . PRO A 1 86 ? -17.766 10.25 -0.314 1 98.38 86 PRO A N 1
ATOM 591 C CA . PRO A 1 86 ? -18.016 11.367 -1.225 1 98.38 86 PRO A CA 1
ATOM 592 C C . PRO A 1 86 ? -17 12.5 -1.069 1 98.38 86 PRO A C 1
ATOM 594 O O . PRO A 1 86 ? -16.766 13.25 -2.018 1 98.38 86 PRO A O 1
ATOM 597 N N . ASP A 1 87 ? -16.375 12.617 0.076 1 98.5 87 ASP A N 1
ATOM 598 C CA . ASP A 1 87 ? -15.438 13.711 0.305 1 98.5 87 ASP A CA 1
ATOM 599 C C . ASP A 1 87 ? -14 13.188 0.374 1 98.5 87 ASP A C 1
ATOM 601 O O . ASP A 1 87 ? -13.109 13.867 0.878 1 98.5 87 ASP A O 1
ATOM 605 N N . ALA A 1 88 ? -13.781 11.977 -0.015 1 98.88 88 ALA A N 1
ATOM 606 C CA . ALA A 1 88 ? -12.461 11.359 0.107 1 98.88 88 ALA A CA 1
ATOM 607 C C . ALA A 1 88 ? -11.391 12.211 -0.571 1 98.88 88 ALA A C 1
ATOM 609 O O . ALA A 1 88 ? -10.328 12.461 0.002 1 98.88 88 ALA A O 1
ATOM 610 N N . VAL A 1 89 ? -11.656 12.68 -1.753 1 98.75 89 VAL A N 1
ATOM 611 C CA . VAL A 1 89 ? -10.695 13.484 -2.502 1 98.75 89 VAL A CA 1
ATOM 612 C C . VAL A 1 89 ? -10.469 14.812 -1.787 1 98.75 89 VAL A C 1
ATOM 614 O O . VAL A 1 89 ? -9.328 15.258 -1.638 1 98.75 89 VAL A O 1
ATOM 617 N N . ALA A 1 90 ? -11.516 15.406 -1.354 1 98.31 90 ALA A N 1
ATOM 618 C CA . ALA A 1 90 ? -11.406 16.688 -0.659 1 98.31 90 ALA A CA 1
ATOM 619 C C . ALA A 1 90 ? -10.609 16.547 0.633 1 98.31 90 ALA A C 1
ATOM 621 O O . ALA A 1 90 ? -9.742 17.375 0.933 1 98.31 90 ALA A O 1
ATOM 622 N N . VAL A 1 91 ? -10.898 15.523 1.4 1 98.62 91 VAL A N 1
ATOM 623 C CA . VAL A 1 91 ? -10.188 15.273 2.65 1 98.62 91 VAL A CA 1
ATOM 624 C C . VAL A 1 91 ? -8.711 15.023 2.367 1 98.62 91 VAL A C 1
ATOM 626 O O . VAL A 1 91 ? -7.84 15.641 2.994 1 98.62 91 VAL A O 1
ATOM 629 N N . ALA A 1 92 ? -8.43 14.18 1.405 1 98.75 92 ALA A N 1
ATOM 630 C CA . ALA A 1 92 ? -7.047 13.906 1.032 1 98.75 92 ALA A CA 1
ATOM 631 C C . ALA A 1 92 ? -6.344 15.18 0.576 1 98.75 92 ALA A C 1
ATOM 633 O O . ALA A 1 92 ? -5.172 15.398 0.895 1 98.75 92 ALA A O 1
ATOM 634 N N . GLY A 1 93 ? -7.066 15.977 -0.167 1 97.56 93 GLY A N 1
ATOM 635 C CA . GLY A 1 93 ? -6.508 17.219 -0.683 1 97.56 93 GLY A CA 1
ATOM 636 C C . GLY A 1 93 ? -6.109 18.188 0.409 1 97.56 93 GLY A C 1
ATOM 637 O O . GLY A 1 93 ? -5.273 19.062 0.19 1 97.56 93 GLY A O 1
ATOM 638 N N . ARG A 1 94 ? -6.711 18.125 1.557 1 97.44 94 ARG A N 1
ATOM 639 C CA . ARG A 1 94 ? -6.371 18.969 2.689 1 97.44 94 ARG A CA 1
ATOM 640 C C . ARG A 1 94 ? -5.137 18.453 3.418 1 97.44 94 ARG A C 1
ATOM 642 O O . ARG A 1 94 ? -4.477 19.203 4.148 1 97.44 94 ARG A O 1
ATOM 649 N N . VAL A 1 95 ? -4.801 17.219 3.23 1 98.12 95 VAL A N 1
ATOM 650 C CA . VAL A 1 95 ? -3.732 16.562 3.982 1 98.12 95 VAL A CA 1
ATOM 651 C C . VAL A 1 95 ? -2.508 16.375 3.09 1 98.12 95 VAL A C 1
ATOM 653 O O . VAL A 1 95 ? -1.379 16.297 3.58 1 98.12 95 VAL A O 1
ATOM 656 N N . PHE A 1 96 ? -2.674 16.438 1.776 1 98.06 96 PHE A N 1
ATOM 657 C CA . PHE A 1 96 ? -1.652 16.078 0.802 1 98.06 96 PHE A CA 1
ATOM 658 C C . PHE A 1 96 ? -1.228 17.281 -0.015 1 98.06 96 PHE A C 1
ATOM 660 O O . PHE A 1 96 ? -2.072 18.047 -0.49 1 98.06 96 PHE A O 1
ATOM 667 N N . ARG A 1 97 ? 0.024 17.375 -0.191 1 95.75 97 ARG A N 1
ATOM 668 C CA . ARG A 1 97 ? 0.609 18.359 -1.093 1 95.75 97 ARG A CA 1
ATOM 669 C C . ARG A 1 97 ? 1.501 17.688 -2.133 1 95.75 97 ARG A C 1
ATOM 671 O O . ARG A 1 97 ? 2.58 17.203 -1.805 1 95.75 97 ARG A O 1
ATOM 678 N N . PRO A 1 98 ? 1.062 17.734 -3.393 1 95 98 PRO A N 1
ATOM 679 C CA . PRO A 1 98 ? 1.902 17.125 -4.426 1 95 98 PRO A CA 1
ATOM 680 C C . PRO A 1 98 ? 3.271 17.781 -4.543 1 95 98 PRO A C 1
ATOM 682 O O . PRO A 1 98 ? 3.383 19 -4.395 1 95 98 PRO A O 1
ATOM 685 N N . ALA A 1 99 ? 4.328 16.984 -4.801 1 90.56 99 ALA A N 1
ATOM 686 C CA . ALA A 1 99 ? 5.691 17.5 -4.918 1 90.56 99 ALA A CA 1
ATOM 687 C C . ALA A 1 99 ? 5.828 18.422 -6.121 1 90.56 99 ALA A C 1
ATOM 689 O O . ALA A 1 99 ? 6.559 19.422 -6.07 1 90.56 99 ALA A O 1
ATOM 690 N N . ARG A 1 100 ? 5.395 18.156 -7.273 1 76.94 100 ARG A N 1
ATOM 691 C CA . ARG A 1 100 ? 5.609 18.922 -8.5 1 76.94 100 ARG A CA 1
ATOM 692 C C . ARG A 1 100 ? 4.613 20.062 -8.609 1 76.94 100 ARG A C 1
ATOM 694 O O . ARG A 1 100 ? 4.746 20.922 -9.484 1 76.94 100 ARG A O 1
ATOM 701 N N . ARG A 1 101 ? 3.68 20.094 -7.902 1 64.19 101 ARG A N 1
ATOM 702 C CA . ARG A 1 101 ? 2.691 21.125 -8.211 1 64.19 101 ARG A CA 1
ATOM 703 C C . ARG A 1 101 ? 2.889 22.344 -7.324 1 64.19 101 ARG A C 1
ATOM 705 O O . ARG A 1 101 ? 3.209 22.219 -6.141 1 64.19 101 ARG A O 1
ATOM 712 N N . GLU A 1 102 ? 3.072 23.391 -8.117 1 58.38 102 GLU A N 1
ATOM 713 C CA . GLU A 1 102 ? 3.064 24.703 -7.465 1 58.38 102 GLU A CA 1
ATOM 714 C C . GLU A 1 102 ? 1.805 24.891 -6.629 1 58.38 102 GLU A C 1
ATOM 716 O O . GLU A 1 102 ? 0.735 24.391 -6.984 1 58.38 102 GLU A O 1
ATOM 721 N N . PRO A 1 103 ? 2.055 25.109 -5.387 1 56.31 103 PRO A N 1
ATOM 722 C CA . PRO A 1 103 ? 0.973 25.375 -4.434 1 56.31 103 PRO A CA 1
ATOM 723 C C . PRO A 1 103 ? -0.172 26.188 -5.043 1 56.31 103 PRO A C 1
ATOM 725 O O . PRO A 1 103 ? -0.887 26.891 -4.328 1 56.31 103 PRO A O 1
ATOM 728 N N . ALA A 1 104 ? -0.321 26.109 -6.309 1 53.75 104 ALA A N 1
ATOM 729 C CA . ALA A 1 104 ? -1.393 27.031 -6.676 1 53.75 104 ALA A CA 1
ATOM 730 C C . ALA A 1 104 ? -2.686 26.703 -5.945 1 53.75 104 ALA A C 1
ATOM 732 O O . ALA A 1 104 ? -2.865 25.562 -5.48 1 53.75 104 ALA A O 1
ATOM 733 N N . GLN A 1 105 ? -3.463 27.734 -5.555 1 62.03 105 GLN A N 1
ATOM 734 C CA . GLN A 1 105 ? -4.727 27.938 -4.855 1 62.03 105 GLN A CA 1
ATOM 735 C C . GLN A 1 105 ? -5.789 26.953 -5.336 1 62.03 105 GLN A C 1
ATOM 737 O O . GLN A 1 105 ? -6.902 26.922 -4.809 1 62.03 105 GLN A O 1
ATOM 742 N N . ALA A 1 106 ? -5.398 26 -6.207 1 75 106 ALA A N 1
ATOM 743 C CA . ALA A 1 106 ? -6.531 25.219 -6.699 1 75 106 ALA A CA 1
ATOM 744 C C . ALA A 1 106 ? -6.637 23.891 -5.961 1 75 106 ALA A C 1
ATOM 746 O O . ALA A 1 106 ? -5.633 23.328 -5.512 1 75 106 ALA A O 1
ATOM 747 N N . PRO A 1 107 ? -7.816 23.516 -5.773 1 86.94 107 PRO A N 1
ATOM 748 C CA . PRO A 1 107 ? -8.078 22.219 -5.145 1 86.94 107 PRO A CA 1
ATOM 749 C C . PRO A 1 107 ? -7.402 21.062 -5.879 1 86.94 107 PRO A C 1
ATOM 751 O O . PRO A 1 107 ? -7.242 21.109 -7.102 1 86.94 107 PRO A O 1
ATOM 754 N N . TRP A 1 108 ? -6.883 20.109 -5.133 1 92.81 108 TRP A N 1
ATOM 755 C CA . TRP A 1 108 ? -6.266 18.906 -5.684 1 92.81 108 TRP A CA 1
ATOM 756 C C . TRP A 1 108 ? -7.262 18.141 -6.543 1 92.81 108 TRP A C 1
ATOM 758 O O . TRP A 1 108 ? -8.367 17.828 -6.102 1 92.81 108 TRP A O 1
ATOM 768 N N . ARG A 1 109 ? -6.977 17.906 -7.77 1 94.12 109 ARG A N 1
ATOM 769 C CA . ARG A 1 109 ? -7.77 17.141 -8.719 1 94.12 109 ARG A CA 1
ATOM 770 C C . ARG A 1 109 ? -6.98 15.953 -9.25 1 94.12 109 ARG A C 1
ATOM 772 O O . ARG A 1 109 ? -6.348 16.047 -10.305 1 94.12 109 ARG A O 1
ATOM 779 N N . PRO A 1 110 ? -7.121 14.891 -8.555 1 96.62 110 PRO A N 1
ATOM 780 C CA . PRO A 1 110 ? -6.297 13.742 -8.945 1 96.62 110 PRO A CA 1
ATOM 781 C C . PRO A 1 110 ? -6.832 13.023 -10.18 1 96.62 110 PRO A C 1
ATOM 783 O O . PRO A 1 110 ? -8.039 13.039 -10.438 1 96.62 110 PRO A O 1
ATOM 786 N N . ARG A 1 111 ? -5.883 12.461 -10.969 1 97.31 111 ARG A N 1
ATOM 787 C CA . ARG A 1 111 ? -6.227 11.508 -12.016 1 97.31 111 ARG A CA 1
ATOM 788 C C . ARG A 1 111 ? -6.426 10.109 -11.445 1 97.31 111 ARG A C 1
ATOM 790 O O . ARG A 1 111 ? -5.555 9.594 -10.734 1 97.31 111 ARG A O 1
ATOM 797 N N . SER A 1 112 ? -7.602 9.531 -11.781 1 98.62 112 SER A N 1
ATOM 798 C CA . SER A 1 112 ? -7.914 8.211 -11.242 1 98.62 112 SER A CA 1
ATOM 799 C C . SER A 1 112 ? -6.824 7.199 -11.586 1 98.62 112 SER A C 1
ATOM 801 O O . SER A 1 112 ? -6.336 7.164 -12.719 1 98.62 112 SER A O 1
ATOM 803 N N . HIS A 1 113 ? -6.395 6.418 -10.539 1 98.75 113 HIS A N 1
ATOM 804 C CA . HIS A 1 113 ? -5.488 5.281 -10.633 1 98.75 113 HIS A CA 1
ATOM 805 C C . HIS A 1 113 ? -4.082 5.727 -11.023 1 98.75 113 HIS A C 1
ATOM 807 O O . HIS A 1 113 ? -3.277 4.922 -11.5 1 98.75 113 HIS A O 1
ATOM 813 N N . PHE A 1 114 ? -3.812 6.957 -10.898 1 98.56 114 PHE A N 1
ATOM 814 C CA . PHE A 1 114 ? -2.469 7.465 -11.133 1 98.56 114 PHE A CA 1
ATOM 815 C C . PHE A 1 114 ? -1.79 7.836 -9.82 1 98.56 114 PHE A C 1
ATOM 817 O O . PHE A 1 114 ? -2.322 8.633 -9.039 1 98.56 114 PHE A O 1
ATOM 824 N N . VAL A 1 115 ? -0.622 7.293 -9.641 1 98.56 115 VAL A N 1
ATOM 825 C CA . VAL A 1 115 ? 0.115 7.469 -8.391 1 98.56 115 VAL A CA 1
ATOM 826 C C . VAL A 1 115 ? 0.792 8.836 -8.375 1 98.56 115 VAL A C 1
ATOM 828 O O . VAL A 1 115 ? 1.39 9.25 -9.375 1 98.56 115 VAL A O 1
ATOM 831 N N . GLU A 1 116 ? 0.686 9.523 -7.293 1 97.31 116 GLU A N 1
ATOM 832 C CA . GLU A 1 116 ? 1.37 10.805 -7.113 1 97.31 116 GLU A CA 1
ATOM 833 C C . GLU A 1 116 ? 2.234 10.797 -5.855 1 97.31 116 GLU A C 1
ATOM 835 O O . GLU A 1 116 ? 1.894 10.141 -4.867 1 97.31 116 GLU A O 1
ATOM 840 N N . TYR A 1 117 ? 3.303 11.508 -5.961 1 97.31 117 TYR A N 1
ATOM 841 C CA . TYR A 1 117 ? 4.23 11.68 -4.848 1 97.31 117 TYR A CA 1
ATOM 842 C C . TYR A 1 117 ? 4.082 13.055 -4.219 1 97.31 117 TYR A C 1
ATOM 844 O O . TYR A 1 117 ? 3.871 14.047 -4.922 1 97.31 117 TYR A O 1
ATOM 852 N N . GLY A 1 118 ? 4.195 13.117 -2.861 1 97 118 GLY A N 1
ATOM 853 C CA . GLY A 1 118 ? 4.168 14.406 -2.182 1 97 118 GLY A CA 1
ATOM 854 C C . GLY A 1 118 ? 4.336 14.289 -0.679 1 97 118 GLY A C 1
ATOM 855 O O . GLY A 1 118 ? 5.004 13.375 -0.191 1 97 118 GLY A O 1
ATOM 856 N N . LEU A 1 119 ? 3.836 15.297 -0.022 1 97.38 119 LEU A N 1
ATOM 857 C CA . LEU A 1 119 ? 3.947 15.391 1.43 1 97.38 119 LEU A CA 1
ATOM 858 C C . LEU A 1 119 ? 2.574 15.305 2.086 1 97.38 119 LEU A C 1
ATOM 860 O O . LEU A 1 119 ? 1.598 15.852 1.567 1 97.38 119 LEU A O 1
ATOM 864 N N . ALA A 1 120 ? 2.527 14.609 3.17 1 98.44 120 ALA A N 1
ATOM 865 C CA . ALA A 1 120 ? 1.363 14.695 4.051 1 98.44 120 ALA A CA 1
ATOM 866 C C . ALA A 1 120 ? 1.549 15.773 5.105 1 98.44 120 ALA A C 1
ATOM 868 O O . ALA A 1 120 ? 2.609 15.867 5.73 1 98.44 120 ALA A O 1
ATOM 869 N N . LEU A 1 121 ? 0.499 16.5 5.301 1 97.81 121 LEU A N 1
ATOM 870 C CA . LEU A 1 121 ? 0.528 17.625 6.238 1 97.81 121 LEU A CA 1
ATOM 871 C C . LEU A 1 121 ? -0.53 17.438 7.324 1 97.81 121 LEU A C 1
ATOM 873 O O . LEU A 1 121 ? -1.602 16.891 7.07 1 97.81 121 LEU A O 1
ATOM 877 N N . ASP A 1 122 ? -0.194 17.906 8.539 1 97.75 122 ASP A N 1
ATOM 878 C CA . ASP A 1 122 ? -1.229 17.969 9.57 1 97.75 122 ASP A CA 1
ATOM 879 C C . ASP A 1 122 ? -2.002 19.281 9.492 1 97.75 122 ASP A C 1
ATOM 881 O O . ASP A 1 122 ? -1.813 20.078 8.562 1 97.75 122 ASP A O 1
ATOM 885 N N . ALA A 1 123 ? -2.932 19.469 10.391 1 96.31 123 ALA A N 1
ATOM 886 C CA . ALA A 1 123 ? -3.844 20.609 10.359 1 96.31 123 ALA A CA 1
ATOM 887 C C . ALA A 1 123 ? -3.084 21.922 10.508 1 96.31 123 ALA A C 1
ATOM 889 O O . ALA A 1 123 ? -3.543 22.969 10.039 1 96.31 123 ALA A O 1
ATOM 890 N N . ASP A 1 124 ? -1.909 21.875 11.062 1 95.94 124 ASP A N 1
ATOM 891 C CA . ASP A 1 124 ? -1.102 23.062 11.273 1 95.94 124 ASP A CA 1
ATOM 892 C C . ASP A 1 124 ? -0.181 23.328 10.086 1 95.94 124 ASP A C 1
ATOM 894 O O . ASP A 1 124 ? 0.568 24.312 10.078 1 95.94 124 ASP A O 1
ATOM 898 N N . GLY A 1 125 ? -0.177 22.453 9.133 1 95.44 125 GLY A N 1
ATOM 899 C CA . GLY A 1 125 ? 0.649 22.625 7.953 1 95.44 125 GLY A CA 1
ATOM 900 C C . GLY A 1 125 ? 2.027 22 8.094 1 95.44 125 GLY A C 1
ATOM 901 O O . GLY A 1 125 ? 2.865 22.125 7.195 1 95.44 125 GLY A O 1
ATOM 902 N N . SER A 1 126 ? 2.215 21.344 9.203 1 96.75 126 SER A N 1
ATOM 903 C CA . SER A 1 126 ? 3.494 20.672 9.398 1 96.75 126 SER A CA 1
ATOM 904 C C . SER A 1 126 ? 3.57 19.375 8.594 1 96.75 126 SER A C 1
ATOM 906 O O . SER A 1 126 ? 2.592 18.641 8.508 1 96.75 126 SER A O 1
ATOM 908 N N . VAL A 1 127 ? 4.742 19.141 8.047 1 97.12 127 VAL A N 1
ATOM 909 C CA . VAL A 1 127 ? 4.961 17.891 7.32 1 97.12 127 VAL A CA 1
ATOM 910 C C . VAL A 1 127 ? 5.016 16.719 8.305 1 97.12 127 VAL A C 1
ATOM 912 O O . VAL A 1 127 ? 5.809 16.734 9.25 1 97.12 127 VAL A O 1
ATOM 915 N N . ILE A 1 128 ? 4.234 15.734 8.047 1 98.25 128 ILE A N 1
ATOM 916 C CA . ILE A 1 128 ? 4.203 14.633 9 1 98.25 128 ILE A CA 1
ATOM 917 C C . ILE A 1 128 ? 4.664 13.344 8.312 1 98.25 128 ILE A C 1
ATOM 919 O O . ILE A 1 128 ? 4.902 12.336 8.977 1 98.25 128 ILE A O 1
ATOM 923 N N . ASP A 1 129 ? 4.785 13.398 6.984 1 98.44 129 ASP A N 1
ATOM 924 C CA . ASP A 1 129 ? 5.348 12.266 6.258 1 98.44 129 ASP A CA 1
ATOM 925 C C . ASP A 1 129 ? 5.574 12.617 4.789 1 98.44 129 ASP A C 1
ATOM 927 O O . ASP A 1 129 ? 5.055 13.617 4.297 1 98.44 129 ASP A O 1
ATOM 931 N N . GLU A 1 130 ? 6.43 11.914 4.125 1 97.5 130 GLU A N 1
ATOM 932 C CA . GLU A 1 130 ? 6.496 11.812 2.67 1 97.5 130 GLU A CA 1
ATOM 933 C C . GLU A 1 130 ? 5.695 10.609 2.164 1 97.5 130 GLU A C 1
ATOM 935 O O . GLU A 1 130 ? 5.84 9.5 2.676 1 97.5 130 GLU A O 1
ATOM 940 N N . VAL A 1 131 ? 4.82 10.883 1.126 1 98.5 131 VAL A N 1
ATOM 941 C CA . VAL A 1 131 ? 3.85 9.828 0.854 1 98.5 131 VAL A CA 1
ATOM 942 C C . VAL A 1 131 ? 3.67 9.672 -0.653 1 98.5 131 VAL A C 1
ATOM 944 O O . VAL A 1 131 ? 3.982 10.578 -1.424 1 98.5 131 VAL A O 1
ATOM 947 N N . LEU A 1 132 ? 3.27 8.484 -1.061 1 98.62 132 LEU A N 1
ATOM 948 C CA . LEU A 1 132 ? 2.596 8.25 -2.332 1 98.62 132 LEU A CA 1
ATOM 949 C C . LEU A 1 132 ? 1.081 8.258 -2.154 1 98.62 132 LEU A C 1
ATOM 951 O O . LEU A 1 132 ? 0.563 7.723 -1.171 1 98.62 132 LEU A O 1
ATOM 955 N N . VAL A 1 133 ? 0.413 8.852 -3.033 1 98.75 133 VAL A N 1
ATOM 956 C CA . VAL A 1 133 ? -1.045 8.875 -3.004 1 98.75 133 VAL A CA 1
ATOM 957 C C . VAL A 1 133 ? -1.599 8.102 -4.199 1 98.75 133 VAL A C 1
ATOM 959 O O . VAL A 1 133 ? -1.124 8.273 -5.328 1 98.75 133 VAL A O 1
ATOM 962 N N . VAL A 1 134 ? -2.576 7.254 -3.973 1 98.88 134 VAL A N 1
ATOM 963 C CA . VAL A 1 134 ? -3.225 6.453 -5 1 98.88 134 VAL A CA 1
ATOM 964 C C . VAL A 1 134 ? -4.723 6.746 -5.02 1 98.88 134 VAL A C 1
ATOM 966 O O . VAL A 1 134 ? -5.488 6.156 -4.25 1 98.88 134 VAL A O 1
ATOM 969 N N . PRO A 1 135 ? -5.145 7.652 -5.883 1 98.88 135 PRO A N 1
ATOM 970 C CA . PRO A 1 135 ? -6.582 7.891 -6.039 1 98.88 135 PRO A CA 1
ATOM 971 C C . PRO A 1 135 ? -7.254 6.863 -6.949 1 98.88 135 PRO A C 1
ATOM 973 O O . PRO A 1 135 ? -6.75 6.57 -8.031 1 98.88 135 PRO A O 1
ATOM 976 N N . MET A 1 136 ? -8.266 6.258 -6.527 1 98.88 136 MET A N 1
ATOM 977 C CA . MET A 1 136 ? -9.141 5.383 -7.297 1 98.88 136 MET A CA 1
ATOM 978 C C . MET A 1 136 ? -10.578 5.891 -7.262 1 98.88 136 MET A C 1
ATOM 980 O O . MET A 1 136 ? -11.305 5.656 -6.289 1 98.88 136 MET A O 1
ATOM 984 N N . LEU A 1 137 ? -10.969 6.52 -8.289 1 98.75 137 LEU A N 1
ATOM 985 C CA . LEU A 1 137 ? -12.219 7.273 -8.266 1 98.75 137 LEU A CA 1
ATOM 986 C C . LEU A 1 137 ? -13.391 6.391 -8.672 1 98.75 137 LEU A C 1
ATOM 988 O O . LEU A 1 137 ? -13.227 5.457 -9.453 1 98.75 137 LEU A O 1
ATOM 992 N N . ALA A 1 138 ? -14.586 6.719 -8.125 1 98.38 138 ALA A N 1
ATOM 993 C CA . ALA A 1 138 ? -15.828 6.02 -8.438 1 98.38 138 ALA A CA 1
ATOM 994 C C . ALA A 1 138 ? -16.078 5.965 -9.938 1 98.38 138 ALA A C 1
ATOM 996 O O . ALA A 1 138 ? -15.742 6.906 -10.664 1 98.38 138 ALA A O 1
ATOM 997 N N . PRO A 1 139 ? -16.578 4.891 -10.359 1 98.06 139 PRO A N 1
ATOM 998 C CA . PRO A 1 139 ? -16.984 3.688 -9.633 1 98.06 139 PRO A CA 1
ATOM 999 C C . PRO A 1 139 ? -15.906 2.607 -9.617 1 98.06 139 PRO A C 1
ATOM 1001 O O . PRO A 1 139 ? -16.156 1.482 -9.18 1 98.06 139 PRO A O 1
ATOM 1004 N N . ARG A 1 140 ? -14.727 2.92 -10.148 1 97.75 140 ARG A N 1
ATOM 1005 C CA . ARG A 1 140 ? -13.68 1.919 -10.312 1 97.75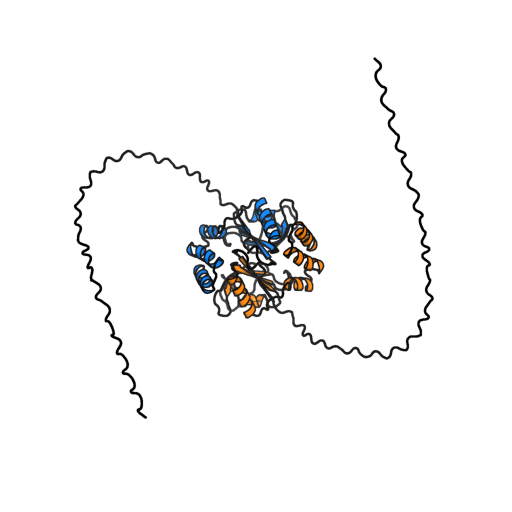 140 ARG A CA 1
ATOM 1006 C C . ARG A 1 140 ? -12.781 1.857 -9.086 1 97.75 140 ARG A C 1
ATOM 1008 O O . ARG A 1 140 ? -11.578 2.131 -9.172 1 97.75 140 ARG A O 1
ATOM 1015 N N . SER A 1 141 ? -13.406 1.513 -8.016 1 98.62 141 SER A N 1
ATOM 1016 C CA . SER A 1 141 ? -12.719 1.386 -6.738 1 98.62 141 SER A CA 1
ATOM 1017 C C . SER A 1 141 ? -13.273 0.222 -5.926 1 98.62 141 SER A C 1
ATOM 1019 O O . SER A 1 141 ? -14.25 -0.414 -6.332 1 98.62 141 SER A O 1
ATOM 1021 N N . TYR A 1 142 ? -12.641 -0.047 -4.789 1 98.31 142 TYR A N 1
ATOM 1022 C CA . TYR A 1 142 ? -13.039 -1.174 -3.951 1 98.31 142 TYR A CA 1
ATOM 1023 C C . TYR A 1 142 ? -14.469 -1.003 -3.451 1 98.31 142 TYR A C 1
ATOM 1025 O O . TYR A 1 142 ? -15.234 -1.968 -3.406 1 98.31 142 TYR A O 1
ATOM 1033 N N . THR A 1 143 ? -14.812 0.198 -3.033 1 98.69 143 THR A N 1
ATOM 1034 C CA . THR A 1 143 ? -16.125 0.457 -2.463 1 98.69 143 THR A CA 1
ATOM 1035 C C . THR A 1 143 ? -17.078 1.015 -3.521 1 98.69 143 THR A C 1
ATOM 1037 O O . THR A 1 143 ? -18.219 1.35 -3.219 1 98.69 143 THR A O 1
ATOM 1040 N N . ARG A 1 144 ? -16.594 1.264 -4.711 1 98.62 144 ARG A N 1
ATOM 1041 C CA . ARG A 1 144 ? -17.312 1.922 -5.801 1 98.62 144 ARG A CA 1
ATOM 1042 C C . ARG A 1 144 ? -17.594 3.383 -5.465 1 98.62 144 ARG A C 1
ATOM 1044 O O . ARG A 1 144 ? -18.469 4.004 -6.066 1 98.62 144 ARG A O 1
ATOM 1051 N N . GLU A 1 145 ? -17.016 3.943 -4.469 1 98.81 145 GLU A N 1
ATOM 1052 C CA . GLU A 1 145 ? -16.891 5.363 -4.145 1 98.81 145 GLU A CA 1
ATOM 1053 C C . GLU A 1 145 ? -15.523 5.906 -4.547 1 98.81 145 GLU A C 1
ATOM 1055 O O . GLU A 1 145 ? -14.695 5.18 -5.094 1 98.81 145 GLU A O 1
ATOM 1060 N N . ASP A 1 146 ? -15.359 7.223 -4.266 1 98.81 146 ASP A N 1
ATOM 1061 C CA . ASP A 1 146 ? -13.992 7.727 -4.324 1 98.81 146 ASP A CA 1
ATOM 1062 C C . ASP A 1 146 ? -13.141 7.141 -3.197 1 98.81 146 ASP A C 1
ATOM 1064 O O . ASP A 1 146 ? -13.516 7.223 -2.025 1 98.81 146 ASP A O 1
ATOM 1068 N N . VAL A 1 147 ? -12.109 6.496 -3.586 1 98.94 147 VAL A N 1
ATOM 1069 C CA . VAL A 1 147 ? -11.148 5.926 -2.646 1 98.94 147 VAL A CA 1
ATOM 1070 C C . VAL A 1 147 ? -9.781 6.574 -2.846 1 98.94 147 VAL A C 1
ATOM 1072 O O . VAL A 1 147 ? -9.328 6.738 -3.98 1 98.94 147 VAL A O 1
ATOM 1075 N N . VAL A 1 148 ? -9.188 6.988 -1.784 1 98.94 148 VAL A N 1
ATOM 1076 C CA . VAL A 1 148 ? -7.828 7.52 -1.816 1 98.94 148 VAL A CA 1
ATOM 1077 C C . VAL A 1 148 ? -6.969 6.801 -0.778 1 98.94 148 VAL A C 1
ATOM 1079 O O . VAL A 1 148 ? -7.352 6.699 0.39 1 98.94 148 VAL A O 1
ATOM 1082 N N . GLU A 1 149 ? -5.883 6.281 -1.202 1 99 149 GLU A N 1
ATOM 1083 C CA . GLU A 1 149 ? -4.91 5.684 -0.291 1 99 149 GLU A CA 1
ATOM 1084 C C . GLU A 1 149 ? -3.68 6.574 -0.139 1 99 149 GLU A C 1
ATOM 1086 O O . GLU A 1 149 ? -3.107 7.027 -1.132 1 99 149 GLU A O 1
ATOM 1091 N N . LEU A 1 150 ? -3.34 6.906 1.064 1 98.94 150 LEU A N 1
ATOM 1092 C CA . LEU A 1 150 ? -2.064 7.523 1.408 1 98.94 150 LEU A CA 1
ATOM 1093 C C . LEU A 1 150 ? -1.064 6.477 1.888 1 98.94 150 LEU A C 1
ATOM 1095 O O . LEU A 1 150 ? -1.245 5.879 2.953 1 98.94 150 LEU A O 1
ATOM 1099 N N . GLN 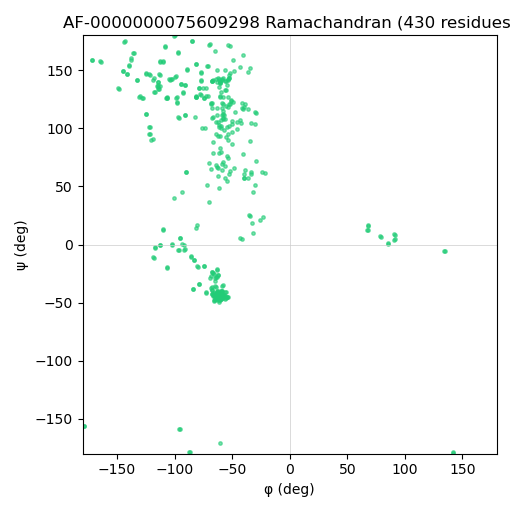A 1 151 ? -0.068 6.18 1.128 1 98.88 151 GLN A N 1
ATOM 1100 C CA . GLN A 1 151 ? 0.984 5.23 1.478 1 98.88 151 GLN A CA 1
ATOM 1101 C C . GLN A 1 151 ? 2.148 5.934 2.17 1 98.88 151 GLN A C 1
ATOM 1103 O O . GLN A 1 151 ? 2.912 6.66 1.531 1 98.88 151 GLN A O 1
ATOM 1108 N N . CYS A 1 152 ? 2.277 5.645 3.402 1 97.94 152 CYS A N 1
ATOM 1109 C CA . CYS A 1 152 ? 3.189 6.297 4.332 1 97.94 152 CYS A CA 1
ATOM 1110 C C . CYS A 1 152 ? 4.348 5.379 4.699 1 97.94 152 CYS A C 1
ATOM 1112 O O . CYS A 1 152 ? 4.363 4.207 4.316 1 97.94 152 CYS A O 1
ATOM 1114 N N . HIS A 1 153 ? 5.316 5.945 5.352 1 98.25 153 HIS A N 1
ATOM 1115 C CA . HIS A 1 153 ? 6.266 5.074 6.031 1 98.25 153 HIS A CA 1
ATOM 1116 C C . HIS A 1 153 ? 5.562 4.188 7.055 1 98.25 153 HIS A C 1
ATOM 1118 O O . HIS A 1 153 ? 4.641 4.633 7.742 1 98.25 153 HIS A O 1
ATOM 1124 N N . GLY A 1 154 ? 6.016 2.924 7.141 1 97.56 154 GLY A N 1
ATOM 1125 C CA . GLY A 1 154 ? 5.258 1.869 7.793 1 97.56 154 GLY A CA 1
ATOM 1126 C C . GLY A 1 154 ? 5.406 1.87 9.305 1 97.56 154 GLY A C 1
ATOM 1127 O O . GLY A 1 154 ? 5.102 0.874 9.961 1 97.56 154 GLY A O 1
ATOM 1128 N N . ASN A 1 155 ? 5.902 2.883 9.867 1 96.12 155 ASN A N 1
ATOM 1129 C CA . ASN A 1 155 ? 5.957 3.078 11.312 1 96.12 155 ASN A CA 1
ATOM 1130 C C . ASN A 1 155 ? 4.582 3.398 11.891 1 96.12 155 ASN A C 1
ATOM 1132 O O . ASN A 1 155 ? 3.855 4.234 11.352 1 96.12 155 ASN A O 1
ATOM 1136 N N . ASP A 1 156 ? 4.266 2.693 13.047 1 97.06 156 ASP A N 1
ATOM 1137 C CA . ASP A 1 156 ? 2.938 2.863 13.625 1 97.06 156 ASP A CA 1
ATOM 1138 C C . ASP A 1 156 ? 2.652 4.336 13.922 1 97.06 156 ASP A C 1
ATOM 1140 O O . ASP A 1 156 ? 1.541 4.816 13.695 1 97.06 156 ASP A O 1
ATOM 1144 N N . LEU A 1 157 ? 3.611 4.996 14.477 1 97.12 157 LEU A N 1
ATOM 1145 C CA . LEU A 1 157 ? 3.457 6.398 14.836 1 97.12 157 LEU A CA 1
ATOM 1146 C C . LEU A 1 157 ? 3.152 7.246 13.602 1 97.12 157 LEU A C 1
ATOM 1148 O O . LEU A 1 157 ? 2.26 8.094 13.633 1 97.12 157 LEU A O 1
ATOM 1152 N N . CYS A 1 158 ? 3.834 7.062 12.516 1 97.12 158 CYS A N 1
ATOM 1153 C CA . CYS A 1 158 ? 3.621 7.789 11.266 1 97.12 158 CYS A CA 1
ATOM 1154 C C . CYS A 1 158 ? 2.213 7.559 10.734 1 97.12 158 CYS A C 1
ATOM 1156 O O . CYS A 1 158 ? 1.524 8.508 10.352 1 97.12 158 CYS A O 1
ATOM 1158 N N . LEU A 1 159 ? 1.812 6.324 10.742 1 98.44 159 LEU A N 1
ATOM 1159 C CA . LEU A 1 159 ? 0.494 5.957 10.234 1 98.44 159 LEU A CA 1
ATOM 1160 C C . LEU A 1 159 ? -0.608 6.613 11.062 1 98.44 159 LEU A C 1
ATOM 1162 O O . LEU A 1 159 ? -1.562 7.164 10.5 1 98.44 159 LEU A O 1
ATOM 1166 N N . ARG A 1 160 ? -0.473 6.555 12.312 1 98.44 160 ARG A N 1
ATOM 1167 C CA . ARG A 1 160 ? -1.476 7.133 13.203 1 98.44 160 ARG A CA 1
ATOM 1168 C C . ARG A 1 160 ? -1.547 8.648 13.031 1 98.44 160 ARG A C 1
ATOM 1170 O O . ARG A 1 160 ? -2.625 9.242 13.125 1 98.44 160 ARG A O 1
ATOM 1177 N N . ARG A 1 161 ? -0.439 9.266 12.805 1 98.56 161 ARG A N 1
ATOM 1178 C CA . ARG A 1 161 ? -0.412 10.711 12.594 1 98.56 161 ARG A CA 1
ATOM 1179 C C . ARG A 1 161 ? -1.137 11.086 11.305 1 98.56 161 ARG A C 1
ATOM 1181 O O . ARG A 1 161 ? -1.902 12.055 11.281 1 98.56 161 ARG A O 1
ATOM 1188 N N . VAL A 1 162 ? -0.918 10.375 10.289 1 98.88 162 VAL A N 1
ATOM 1189 C CA . VAL A 1 162 ? -1.574 10.648 9.016 1 98.88 162 VAL A CA 1
ATOM 1190 C C . VAL A 1 162 ? -3.07 10.359 9.133 1 98.88 162 VAL A C 1
ATOM 1192 O O . VAL A 1 162 ? -3.895 11.125 8.625 1 98.88 162 VAL A O 1
ATOM 1195 N N . LEU A 1 163 ? -3.404 9.234 9.805 1 98.94 163 LEU A N 1
ATOM 1196 C CA . LEU A 1 163 ? -4.816 8.953 10.031 1 98.94 163 LEU A CA 1
ATOM 1197 C C . LEU A 1 163 ? -5.48 10.086 10.805 1 98.94 163 LEU A C 1
ATOM 1199 O O . LEU A 1 163 ? -6.566 10.539 10.438 1 98.94 163 LEU A O 1
ATOM 1203 N N . ARG A 1 164 ? -4.836 10.547 11.844 1 98.88 164 ARG A N 1
ATOM 1204 C CA . ARG A 1 164 ? -5.367 11.648 12.641 1 98.88 164 ARG A CA 1
ATOM 1205 C C . ARG A 1 164 ? -5.59 12.891 11.789 1 98.88 164 ARG A C 1
ATOM 1207 O O . ARG A 1 164 ? -6.613 13.562 11.922 1 98.88 164 ARG A O 1
ATOM 1214 N N . ALA A 1 165 ? -4.668 13.211 10.938 1 98.88 165 ALA A N 1
ATOM 1215 C CA . ALA A 1 165 ? -4.812 14.359 10.039 1 98.88 165 ALA A CA 1
ATOM 1216 C C . ALA A 1 165 ? -6.043 14.211 9.156 1 98.88 165 ALA A C 1
ATOM 1218 O O . ALA A 1 165 ? -6.77 15.18 8.922 1 98.88 165 ALA A O 1
ATOM 1219 N N . CYS A 1 166 ? -6.305 13.031 8.688 1 98.88 166 CYS A N 1
ATOM 1220 C CA . CYS A 1 166 ? -7.473 12.781 7.852 1 98.88 166 CYS A CA 1
ATOM 1221 C C . CYS A 1 166 ? -8.758 12.984 8.641 1 98.88 166 CYS A C 1
ATOM 1223 O O . CYS A 1 166 ? -9.727 13.555 8.133 1 98.88 166 CYS A O 1
ATOM 1225 N N . LEU A 1 167 ? -8.711 12.445 9.875 1 98.88 167 LEU A N 1
ATOM 1226 C CA . LEU A 1 167 ? -9.883 12.594 10.727 1 98.88 167 LEU A CA 1
ATOM 1227 C C . LEU A 1 167 ? -10.148 14.062 11.031 1 98.88 167 LEU A C 1
ATOM 1229 O O . LEU A 1 167 ? -11.297 14.516 10.961 1 98.88 167 LEU A O 1
ATOM 1233 N N . GLU A 1 168 ? -9.125 14.797 11.281 1 98.75 168 GLU A N 1
ATOM 1234 C CA . GLU A 1 168 ? -9.242 16.234 11.547 1 98.75 168 GLU A CA 1
ATOM 1235 C C . GLU A 1 168 ? -9.688 17 10.305 1 98.75 168 GLU A C 1
ATOM 1237 O O . GLU A 1 168 ? -10.305 18.062 10.414 1 98.75 168 GLU A O 1
ATOM 1242 N N . ALA A 1 169 ? -9.445 16.453 9.188 1 98.62 169 ALA A N 1
ATOM 1243 C CA . ALA A 1 169 ? -9.789 17.078 7.918 1 98.62 169 ALA A CA 1
ATOM 1244 C C . ALA A 1 169 ? -11.227 16.766 7.52 1 98.62 169 ALA A C 1
ATOM 1246 O O . ALA A 1 169 ? -11.727 17.266 6.508 1 98.62 169 ALA A O 1
ATOM 1247 N N . GLY A 1 170 ? -11.906 15.836 8.211 1 98.38 170 GLY A N 1
ATOM 1248 C CA . GLY A 1 170 ? -13.336 15.688 7.98 1 98.38 170 GLY A CA 1
ATOM 1249 C C . GLY A 1 170 ? -13.766 14.242 7.836 1 98.38 170 GLY A C 1
ATOM 1250 O O . GLY A 1 170 ? -14.961 13.945 7.762 1 98.38 170 GLY A O 1
ATOM 1251 N N . ALA A 1 171 ? -12.805 13.328 7.816 1 98.88 171 ALA A N 1
ATOM 1252 C CA . ALA A 1 171 ? -13.172 11.914 7.723 1 98.88 171 ALA A CA 1
ATOM 1253 C C . ALA A 1 171 ? -13.57 11.359 9.086 1 98.88 171 ALA A C 1
ATOM 1255 O O . ALA A 1 171 ? -13.172 11.891 10.125 1 98.88 171 ALA A O 1
ATOM 1256 N N . ARG A 1 172 ? -14.359 10.344 9.016 1 98.69 172 ARG A N 1
ATOM 1257 C CA . ARG A 1 172 ? -14.703 9.562 10.195 1 98.69 172 ARG A CA 1
ATOM 1258 C C . ARG A 1 172 ? -13.922 8.25 10.234 1 98.69 172 ARG A C 1
ATOM 1260 O O . ARG A 1 172 ? -13.719 7.613 9.195 1 98.69 172 ARG A O 1
ATOM 1267 N N . LEU A 1 173 ? -13.5 7.828 11.445 1 98.88 173 LEU A N 1
ATOM 1268 C CA . LEU A 1 173 ? -12.844 6.531 11.578 1 98.88 173 LEU A CA 1
ATOM 1269 C C . LEU A 1 173 ? -13.773 5.406 11.141 1 98.88 173 LEU A C 1
ATOM 1271 O O . LEU A 1 173 ? -14.922 5.332 11.586 1 98.88 173 LEU A O 1
ATOM 1275 N N . ALA A 1 174 ? -13.297 4.617 10.281 1 98.81 174 ALA A N 1
ATOM 1276 C CA . ALA A 1 174 ? -14.094 3.502 9.781 1 98.81 174 ALA A CA 1
ATOM 1277 C C . ALA A 1 174 ? -14.352 2.473 10.883 1 98.81 174 ALA A C 1
ATOM 1279 O O . ALA A 1 174 ? -13.453 2.166 11.672 1 98.81 174 ALA A O 1
ATOM 1280 N N . ASP A 1 175 ? -15.523 1.935 10.891 1 98 175 ASP A N 1
ATOM 1281 C CA . ASP A 1 175 ? -15.797 0.758 11.711 1 98 175 ASP A CA 1
ATOM 1282 C C . ASP A 1 175 ? -15.125 -0.483 11.133 1 98 175 ASP A C 1
ATOM 1284 O O . ASP A 1 175 ? -14.836 -0.539 9.93 1 98 175 ASP A O 1
ATOM 1288 N N . PRO A 1 176 ? -14.797 -1.529 12.039 1 95.81 176 PRO A N 1
ATOM 1289 C CA . PRO A 1 176 ? -14.273 -2.783 11.492 1 95.81 176 PRO A CA 1
ATOM 1290 C C . PRO A 1 176 ? -15.133 -3.346 10.367 1 95.81 176 PRO A C 1
ATOM 1292 O O . PRO A 1 176 ? -16.359 -3.471 10.516 1 95.81 176 PRO A O 1
ATOM 1295 N N . GLY A 1 177 ? -14.594 -3.576 9.234 1 96.88 177 GLY A N 1
ATOM 1296 C CA . GLY A 1 177 ? -15.281 -4.203 8.117 1 96.88 177 GLY A CA 1
ATOM 1297 C C . GLY A 1 177 ? -16.062 -3.215 7.273 1 96.88 177 GLY A C 1
ATOM 1298 O O . GLY A 1 177 ? -16.719 -3.604 6.309 1 96.88 177 GLY A O 1
ATOM 1299 N N . GLU A 1 178 ? -16.047 -1.976 7.578 1 98.44 178 GLU A N 1
ATOM 1300 C CA . GLU A 1 178 ? -16.953 -1.013 6.957 1 98.44 178 GLU A CA 1
ATOM 1301 C C . GLU A 1 178 ? -16.625 -0.819 5.48 1 98.44 178 GLU A C 1
ATOM 1303 O O . GLU A 1 178 ? -17.516 -0.603 4.664 1 98.44 178 GLU A O 1
ATOM 1308 N N . PHE A 1 179 ? -15.367 -0.823 5.055 1 98.62 179 PHE A N 1
ATOM 1309 C CA . PHE A 1 179 ? -15.031 -0.712 3.643 1 98.62 179 PHE A CA 1
ATOM 1310 C C . PHE A 1 179 ? -15.688 -1.83 2.84 1 98.62 179 PHE A C 1
ATOM 1312 O O . PHE A 1 179 ? -16.266 -1.583 1.781 1 98.62 179 PHE A O 1
ATOM 1319 N N . THR A 1 180 ? -15.594 -3.041 3.342 1 98.38 180 THR A N 1
ATOM 1320 C CA . THR A 1 180 ? -16.172 -4.199 2.666 1 98.38 180 THR A CA 1
ATOM 1321 C C . THR A 1 180 ? -17.688 -4.113 2.654 1 98.38 180 THR A C 1
ATOM 1323 O O . THR A 1 180 ? -18.328 -4.457 1.657 1 98.38 180 THR A O 1
ATOM 1326 N N . LEU A 1 181 ? -18.234 -3.68 3.812 1 98.38 181 LEU A N 1
ATOM 1327 C CA . LEU A 1 181 ? -19.672 -3.469 3.869 1 98.38 181 LEU A CA 1
ATOM 1328 C C . LEU A 1 181 ? -20.125 -2.525 2.762 1 98.38 181 LEU A C 1
ATOM 1330 O O . LEU A 1 181 ? -21.109 -2.801 2.072 1 98.38 181 LEU A O 1
ATOM 1334 N N . ARG A 1 182 ? -19.422 -1.472 2.588 1 98.56 182 ARG A N 1
ATOM 1335 C CA . ARG A 1 182 ? -19.781 -0.49 1.575 1 98.56 182 ARG A CA 1
ATOM 1336 C C . ARG A 1 182 ? -19.609 -1.058 0.171 1 98.56 182 ARG A C 1
ATOM 1338 O O . ARG A 1 182 ? -20.391 -0.748 -0.733 1 98.56 182 ARG A O 1
ATOM 1345 N N . ALA A 1 183 ? -18.578 -1.811 -0.025 1 98.69 183 ALA A N 1
ATOM 1346 C CA . ALA A 1 183 ? -18.422 -2.496 -1.304 1 98.69 183 ALA A CA 1
ATOM 1347 C C . ALA A 1 183 ? -19.625 -3.367 -1.62 1 98.69 183 ALA A C 1
ATOM 1349 O O . ALA A 1 183 ? -20.078 -3.422 -2.768 1 98.69 183 ALA A O 1
ATOM 1350 N N . PHE A 1 184 ? -20.141 -4.055 -0.618 1 98.62 184 PHE A N 1
ATOM 1351 C CA . PHE A 1 184 ? -21.328 -4.887 -0.75 1 98.62 184 PHE A CA 1
ATOM 1352 C C . PHE A 1 184 ? -22.562 -4.031 -1.062 1 98.62 184 PHE A C 1
ATOM 1354 O O . PHE A 1 184 ? -23.281 -4.293 -2.029 1 98.62 184 PHE A O 1
ATOM 1361 N N . LEU A 1 185 ? -22.703 -2.998 -0.296 1 98.25 185 LEU A N 1
ATOM 1362 C CA . LEU A 1 185 ? -23.875 -2.139 -0.421 1 98.25 185 LEU A CA 1
ATOM 1363 C C . LEU A 1 185 ? -23.891 -1.437 -1.775 1 98.25 185 LEU A C 1
ATOM 1365 O O . LEU A 1 185 ? -24.969 -1.186 -2.336 1 98.25 185 LEU A O 1
ATOM 1369 N N . ASN A 1 186 ? -22.719 -1.255 -2.215 1 98.25 186 ASN A N 1
ATOM 1370 C CA . ASN A 1 186 ? -22.625 -0.524 -3.475 1 98.25 186 ASN A CA 1
ATOM 1371 C C . ASN A 1 186 ? -22.578 -1.471 -4.668 1 98.25 186 ASN A C 1
ATOM 1373 O O . ASN A 1 186 ? -22.406 -1.031 -5.809 1 98.25 186 ASN A O 1
ATOM 1377 N N . GLY A 1 187 ? -22.625 -2.693 -4.445 1 98 187 GLY A N 1
ATOM 1378 C CA . GLY A 1 187 ? -22.812 -3.666 -5.512 1 98 187 GLY A CA 1
ATOM 1379 C C . GLY A 1 187 ? -21.516 -4.16 -6.109 1 98 187 GLY A C 1
ATOM 1380 O O . GLY A 1 187 ? -21.516 -4.824 -7.148 1 98 187 GLY A O 1
ATOM 1381 N N . ARG A 1 188 ? -20.422 -3.83 -5.535 1 97.5 188 ARG A N 1
ATOM 1382 C CA . ARG A 1 188 ? -19.141 -4.34 -6.027 1 97.5 188 ARG A CA 1
ATOM 1383 C C . ARG A 1 188 ? -18.984 -5.816 -5.684 1 97.5 188 ARG A C 1
ATOM 1385 O O . ARG A 1 188 ? -18.453 -6.59 -6.484 1 97.5 188 ARG A O 1
ATOM 1392 N N . LEU A 1 189 ? -19.359 -6.152 -4.535 1 97.94 189 LEU A N 1
ATOM 1393 C CA . LEU A 1 189 ? -19.328 -7.516 -4.012 1 97.94 189 LEU A CA 1
ATOM 1394 C C . LEU A 1 189 ? -20.75 -7.992 -3.672 1 97.94 189 LEU A C 1
ATOM 1396 O O . LEU A 1 189 ? -21.578 -7.211 -3.211 1 97.94 189 LEU A O 1
ATOM 1400 N N . ASP A 1 190 ? -20.969 -9.219 -3.926 1 98 190 ASP A N 1
ATOM 1401 C CA . ASP A 1 190 ? -22.156 -9.789 -3.299 1 98 190 ASP A CA 1
ATOM 1402 C C . ASP A 1 190 ? -21.859 -10.258 -1.88 1 98 190 ASP A C 1
ATOM 1404 O O . ASP A 1 190 ? -20.734 -10.133 -1.4 1 98 190 ASP A O 1
ATOM 1408 N N . LEU A 1 191 ? -22.922 -10.711 -1.165 1 97.75 191 LEU A N 1
ATOM 1409 C CA . LEU A 1 191 ? -22.781 -11.055 0.246 1 97.75 191 LEU A CA 1
ATOM 1410 C C . LEU A 1 191 ? -21.766 -12.18 0.439 1 97.75 191 LEU A C 1
ATOM 1412 O O . LEU A 1 191 ? -20.938 -12.125 1.349 1 97.75 191 LEU A O 1
ATOM 1416 N N . ALA A 1 192 ? -21.906 -13.188 -0.397 1 98.12 192 ALA A N 1
ATOM 1417 C CA . ALA A 1 192 ? -20.969 -14.312 -0.305 1 98.12 192 ALA A CA 1
ATOM 1418 C C . ALA A 1 192 ? -19.531 -13.859 -0.54 1 98.12 192 ALA A C 1
ATOM 1420 O O . ALA A 1 192 ? -18.625 -14.281 0.171 1 98.12 192 ALA A O 1
ATOM 1421 N N . GLN A 1 193 ? -19.344 -13.047 -1.52 1 98.25 193 GLN A N 1
ATOM 1422 C CA . GLN A 1 193 ? -18.016 -12.5 -1.795 1 98.25 193 GLN A CA 1
ATOM 1423 C C . GLN A 1 193 ? -17.484 -11.703 -0.605 1 98.25 193 GLN A C 1
ATOM 1425 O O . GLN A 1 193 ? -16.328 -11.859 -0.21 1 98.25 193 GLN A O 1
ATOM 1430 N N . ALA A 1 194 ? -18.297 -10.859 -0.032 1 98.31 194 ALA A N 1
ATOM 1431 C CA . ALA A 1 194 ? -17.922 -10.062 1.125 1 98.31 194 ALA A CA 1
ATOM 1432 C C . ALA A 1 194 ? -17.5 -10.945 2.293 1 98.31 194 ALA A C 1
ATOM 1434 O O . ALA A 1 194 ? -16.5 -10.672 2.959 1 98.31 194 ALA A O 1
ATOM 1435 N N . GLU A 1 195 ? -18.25 -11.953 2.514 1 98.06 195 GLU A N 1
ATOM 1436 C CA . GLU A 1 195 ? -17.922 -12.898 3.58 1 98.06 195 GLU A CA 1
ATOM 1437 C C . GLU A 1 195 ? -16.594 -13.602 3.316 1 98.06 195 GLU A C 1
ATOM 1439 O O . GLU A 1 195 ? -15.797 -13.805 4.238 1 98.06 195 GLU A O 1
ATOM 1444 N N . ASN A 1 196 ? -16.391 -13.961 2.15 1 98.38 196 ASN A N 1
ATOM 1445 C CA . ASN A 1 196 ? -15.172 -14.672 1.798 1 98.38 196 ASN A CA 1
ATOM 1446 C C . ASN A 1 196 ? -13.945 -13.758 1.896 1 98.38 196 ASN A C 1
ATOM 1448 O O . ASN A 1 196 ? -12.844 -14.227 2.17 1 98.38 196 ASN A O 1
ATOM 1452 N N . VAL A 1 197 ? -14.102 -12.438 1.697 1 97.88 197 VAL A N 1
ATOM 1453 C CA . VAL A 1 197 ? -13.016 -11.5 1.943 1 97.88 197 VAL A CA 1
ATOM 1454 C C . VAL A 1 197 ? -12.586 -11.57 3.408 1 97.88 197 VAL A C 1
ATOM 1456 O O . VAL A 1 197 ? -11.398 -11.648 3.709 1 97.88 197 VAL A O 1
ATOM 1459 N N . SER A 1 198 ? -13.516 -11.531 4.297 1 96.81 198 SER A N 1
ATOM 1460 C CA . SER A 1 198 ? -13.234 -11.641 5.727 1 96.81 198 SER A CA 1
ATOM 1461 C C . SER A 1 198 ? -12.547 -12.961 6.059 1 96.81 198 SER A C 1
ATOM 1463 O O . SER A 1 198 ? -11.586 -12.992 6.836 1 96.81 198 SER A O 1
ATOM 1465 N N . ARG A 1 199 ? -13.055 -13.992 5.434 1 97.31 199 ARG A N 1
ATOM 1466 C CA . ARG A 1 199 ? -12.461 -15.305 5.641 1 97.31 199 ARG A CA 1
ATOM 1467 C C . ARG A 1 199 ? -11.016 -15.336 5.148 1 97.31 199 ARG A C 1
ATOM 1469 O O . ARG A 1 199 ? -10.156 -15.953 5.777 1 97.31 199 ARG A O 1
ATOM 1476 N N . LEU A 1 200 ? -10.805 -14.719 4.078 1 97.88 200 LEU A N 1
ATOM 1477 C CA . LEU A 1 200 ? -9.461 -14.688 3.514 1 97.88 200 LEU A CA 1
ATOM 1478 C C . LEU A 1 200 ? -8.492 -13.984 4.457 1 97.88 200 LEU A C 1
ATOM 1480 O O . LEU A 1 200 ? -7.395 -14.484 4.715 1 97.88 200 LEU A O 1
ATOM 1484 N N . ILE A 1 201 ? -8.875 -12.875 4.984 1 96.19 201 ILE A N 1
ATOM 1485 C CA . ILE A 1 201 ? -8.047 -12.047 5.863 1 96.19 201 ILE A CA 1
ATOM 1486 C C . ILE A 1 201 ? -7.734 -12.812 7.145 1 96.19 201 ILE A C 1
ATOM 1488 O O . ILE A 1 201 ? -6.645 -12.68 7.703 1 96.19 201 ILE A O 1
ATOM 1492 N N . SER A 1 202 ? -8.617 -13.703 7.508 1 95.12 202 SER A N 1
ATOM 1493 C CA . SER A 1 202 ? -8.453 -14.414 8.773 1 95.12 202 SER A CA 1
ATOM 1494 C C . SER A 1 202 ? -7.926 -15.828 8.547 1 95.12 202 SER A C 1
ATOM 1496 O O . SER A 1 202 ? -7.77 -16.594 9.492 1 95.12 202 SER A O 1
ATOM 1498 N N . ALA A 1 203 ? -7.691 -16.203 7.328 1 97 203 ALA A N 1
ATOM 1499 C CA . ALA A 1 203 ? -7.293 -17.578 7.004 1 97 203 ALA A CA 1
ATOM 1500 C C . ALA A 1 203 ? -5.98 -17.938 7.688 1 97 203 ALA A C 1
ATOM 1502 O O . ALA A 1 203 ? -5.035 -17.156 7.695 1 97 203 ALA A O 1
ATOM 1503 N N . LYS A 1 204 ? -5.918 -19.172 8.203 1 95.25 204 LYS A N 1
ATOM 1504 C CA . LYS A 1 204 ? -4.73 -19.625 8.914 1 95.25 204 LYS A CA 1
ATOM 1505 C C . LYS A 1 204 ? -4.07 -20.797 8.195 1 95.25 204 LYS A C 1
ATOM 1507 O O . LYS A 1 204 ? -3.078 -21.359 8.672 1 95.25 204 LYS A O 1
ATOM 1512 N N . SER A 1 205 ? -4.668 -21.25 7.094 1 97.44 205 SER A N 1
ATOM 1513 C CA . SER A 1 205 ? -4.113 -22.312 6.262 1 97.44 205 SER A CA 1
ATOM 1514 C C . SER A 1 205 ? -4.262 -21.984 4.781 1 97.44 205 SER A C 1
ATOM 1516 O O . SER A 1 205 ? -5.105 -21.172 4.398 1 97.44 205 SER A O 1
ATOM 1518 N N . THR A 1 206 ? -3.455 -22.672 4.066 1 97 206 THR A N 1
ATOM 1519 C CA . THR A 1 206 ? -3.508 -22.484 2.619 1 97 206 THR A CA 1
ATOM 1520 C C . THR A 1 206 ? -4.855 -22.938 2.066 1 97 206 THR A C 1
ATOM 1522 O O . THR A 1 206 ? -5.43 -22.281 1.197 1 97 206 THR A O 1
ATOM 1525 N N . ALA A 1 207 ? -5.301 -24.031 2.547 1 97.69 207 ALA A N 1
ATOM 1526 C CA . ALA A 1 207 ? -6.586 -24.547 2.086 1 97.69 207 ALA A CA 1
ATOM 1527 C C . ALA A 1 207 ? -7.711 -23.562 2.363 1 97.69 207 ALA A C 1
ATOM 1529 O O . ALA A 1 207 ? -8.578 -23.344 1.514 1 97.69 207 ALA A O 1
ATOM 1530 N N . ALA A 1 208 ? -7.699 -23.016 3.576 1 98.06 208 ALA A N 1
ATOM 1531 C CA . ALA A 1 208 ? -8.711 -22.031 3.943 1 98.06 208 ALA A CA 1
ATOM 1532 C C . ALA A 1 208 ? -8.617 -20.797 3.053 1 98.06 208 ALA A C 1
ATOM 1534 O O . ALA A 1 208 ? -9.633 -20.266 2.604 1 98.06 208 ALA A O 1
ATOM 1535 N N . ALA A 1 209 ? -7.398 -20.328 2.816 1 97.81 209 ALA A N 1
ATOM 1536 C CA . ALA A 1 209 ? -7.188 -19.156 1.953 1 97.81 209 ALA A CA 1
ATOM 1537 C C . ALA A 1 209 ? -7.668 -19.438 0.532 1 97.81 209 ALA A C 1
ATOM 1539 O O . ALA A 1 209 ? -8.344 -18.609 -0.077 1 97.81 209 ALA A O 1
ATOM 1540 N N . ASP A 1 210 ? -7.344 -20.641 0.049 1 97.81 210 ASP A N 1
ATOM 1541 C CA . ASP A 1 210 ? -7.754 -21.031 -1.296 1 97.81 210 ASP A CA 1
ATOM 1542 C C . ASP A 1 210 ? -9.273 -21.078 -1.414 1 97.81 210 ASP A C 1
ATOM 1544 O O . ASP A 1 210 ? -9.844 -20.625 -2.412 1 97.81 210 ASP A O 1
ATOM 1548 N N . SER A 1 211 ? -9.883 -21.656 -0.495 1 97.94 211 SER A N 1
ATOM 1549 C CA . SER A 1 211 ? -11.344 -21.734 -0.49 1 97.94 211 SER A CA 1
ATOM 1550 C C . SER A 1 211 ? -11.969 -20.359 -0.487 1 97.94 211 SER A C 1
ATOM 1552 O O . SER A 1 211 ? -12.898 -20.078 -1.251 1 97.94 211 SER A O 1
ATOM 1554 N N . ALA A 1 212 ? -11.445 -19.5 0.388 1 98.38 212 ALA A N 1
ATOM 1555 C CA . ALA A 1 212 ? -11.953 -18.141 0.477 1 98.38 212 ALA A CA 1
ATOM 1556 C C . ALA A 1 212 ? -11.758 -17.391 -0.839 1 98.38 212 ALA A C 1
ATOM 1558 O O . ALA A 1 212 ? -12.664 -16.703 -1.312 1 98.38 212 ALA A O 1
ATOM 1559 N N . LEU A 1 213 ? -10.617 -17.5 -1.421 1 97.88 213 LEU A N 1
ATOM 1560 C CA . LEU A 1 213 ? -10.305 -16.828 -2.676 1 97.88 213 LEU A CA 1
ATOM 1561 C C . LEU A 1 213 ? -11.234 -17.297 -3.789 1 97.88 213 LEU A C 1
ATOM 1563 O O . LEU A 1 213 ? -11.711 -16.484 -4.586 1 97.88 213 LEU A O 1
ATOM 1567 N N . ALA A 1 214 ? -11.508 -18.594 -3.869 1 97 214 ALA A N 1
ATOM 1568 C CA . ALA A 1 214 ? -12.438 -19.141 -4.852 1 97 214 ALA A CA 1
ATOM 1569 C C . ALA A 1 214 ? -13.828 -18.516 -4.695 1 97 214 ALA A C 1
ATOM 1571 O O . ALA A 1 214 ? -14.523 -18.281 -5.684 1 97 214 ALA A O 1
ATOM 1572 N N . GLY A 1 215 ? -14.148 -18.266 -3.473 1 96.94 215 GLY A N 1
ATOM 1573 C CA . GLY A 1 215 ? -15.453 -17.688 -3.186 1 96.94 215 GLY A CA 1
ATOM 1574 C C . GLY A 1 215 ? -15.547 -16.219 -3.543 1 96.94 215 GLY A C 1
ATOM 1575 O O . GLY A 1 215 ? -16.641 -15.672 -3.648 1 96.94 215 GLY A O 1
ATOM 1576 N N . ILE A 1 216 ? -14.461 -15.539 -3.703 1 96.06 216 ILE A N 1
ATOM 1577 C CA . ILE A 1 216 ? -14.438 -14.125 -4.059 1 96.06 216 ILE A CA 1
ATOM 1578 C C . ILE A 1 216 ? -14.562 -13.969 -5.574 1 96.06 216 ILE A C 1
ATOM 1580 O O . ILE A 1 216 ? -15.148 -13 -6.059 1 96.06 216 ILE A O 1
ATOM 1584 N N . GLN A 1 217 ? -13.961 -14.82 -6.262 1 86.31 217 GLN A N 1
ATOM 1585 C CA . GLN A 1 217 ? -13.961 -14.781 -7.723 1 86.31 217 GLN A CA 1
ATOM 1586 C C . GLN A 1 217 ? -15.328 -15.148 -8.281 1 86.31 217 GLN A C 1
ATOM 1588 O O . GLN A 1 217 ? -15.789 -14.547 -9.258 1 86.31 217 GLN A O 1
ATOM 1593 N N . MET B 1 1 ? 5.418 51.375 85.312 1 28.16 1 MET B N 1
ATOM 1594 C CA . MET B 1 1 ? 5.719 49.969 85 1 28.16 1 MET B CA 1
ATOM 1595 C C . MET B 1 1 ? 6.246 49.844 83.562 1 28.16 1 MET B C 1
ATOM 1597 O O . MET B 1 1 ? 5.496 50.031 82.625 1 28.16 1 MET B O 1
ATOM 1601 N N . ALA B 1 2 ? 7.586 50.125 83.25 1 30.61 2 ALA B N 1
ATOM 1602 C CA . ALA B 1 2 ? 8.469 50.656 82.25 1 30.61 2 ALA B CA 1
ATOM 1603 C C . ALA B 1 2 ? 8.789 49.594 81.188 1 30.61 2 ALA B C 1
ATOM 1605 O O . ALA B 1 2 ? 9.094 48.438 81.5 1 30.61 2 ALA B O 1
ATOM 1606 N N . ALA B 1 3 ? 8.289 49.688 79.875 1 34 3 ALA B N 1
ATOM 1607 C CA . ALA B 1 3 ? 8.234 48.812 78.75 1 34 3 ALA B CA 1
ATOM 1608 C C . ALA B 1 3 ? 9.633 48.438 78.25 1 34 3 ALA B C 1
ATOM 1610 O O . ALA B 1 3 ? 10.516 49.281 78.125 1 34 3 ALA B O 1
ATOM 1611 N N . PRO B 1 4 ? 10.141 47.156 78.375 1 32.38 4 PRO B N 1
ATOM 1612 C CA . PRO B 1 4 ? 11.516 46.656 78.25 1 32.38 4 PRO B CA 1
ATOM 1613 C C . PRO B 1 4 ? 12.078 46.781 76.812 1 32.38 4 PRO B C 1
ATOM 1615 O O . PRO B 1 4 ? 11.336 46.656 75.875 1 32.38 4 PRO B O 1
ATOM 1618 N N . ALA B 1 5 ? 13.031 47.656 76.562 1 33.66 5 ALA B N 1
ATOM 1619 C CA . ALA B 1 5 ? 13.734 48.156 75.375 1 33.66 5 ALA B CA 1
ATOM 1620 C C . ALA B 1 5 ? 14.414 47 74.625 1 33.66 5 ALA B C 1
ATOM 1622 O O . ALA B 1 5 ? 15.102 46.188 75.25 1 33.66 5 ALA B O 1
ATOM 1623 N N . ALA B 1 6 ? 13.891 46.594 73.438 1 31.97 6 ALA B N 1
ATOM 1624 C CA . ALA B 1 6 ? 14.125 45.5 72.438 1 31.97 6 ALA B CA 1
ATOM 1625 C C . ALA B 1 6 ? 15.578 45.469 72 1 31.97 6 ALA B C 1
ATOM 1627 O O . ALA B 1 6 ? 16.188 46.5 71.75 1 31.97 6 ALA B O 1
ATOM 1628 N N . ALA B 1 7 ? 16.297 44.344 72.25 1 31.11 7 ALA B N 1
ATOM 1629 C CA . ALA B 1 7 ? 17.719 44 72.25 1 31.11 7 ALA B CA 1
ATOM 1630 C C . ALA B 1 7 ? 18.312 44.125 70.875 1 31.11 7 ALA B C 1
ATOM 1632 O O . ALA B 1 7 ? 17.609 43.938 69.875 1 31.11 7 ALA B O 1
ATOM 1633 N N . PRO B 1 8 ? 19.578 44.594 70.625 1 34.25 8 PRO B N 1
ATOM 1634 C CA . PRO B 1 8 ? 20.422 45.188 69.562 1 34.25 8 PRO B CA 1
ATOM 1635 C C . PRO B 1 8 ? 20.859 44.156 68.562 1 34.25 8 PRO B C 1
ATOM 1637 O O . PRO B 1 8 ? 21.156 43 68.875 1 34.25 8 PRO B O 1
ATOM 1640 N N . PRO B 1 9 ? 20.266 43.969 67.312 1 32.25 9 PRO B N 1
ATOM 1641 C CA . PRO B 1 9 ? 20.469 42.875 66.375 1 32.25 9 PRO B CA 1
ATOM 1642 C C . PRO B 1 9 ? 21.938 42.719 65.938 1 32.25 9 PRO B C 1
ATOM 1644 O O . PRO B 1 9 ? 22.672 43.688 65.875 1 32.25 9 PRO B O 1
ATOM 1647 N N . LEU B 1 10 ? 22.688 41.625 66.312 1 28.48 10 LEU B N 1
ATOM 1648 C CA . LEU B 1 10 ? 24.078 41.25 66.188 1 28.48 10 LEU B CA 1
ATOM 1649 C C . LEU B 1 10 ? 24.516 41.188 64.688 1 28.48 10 LEU B C 1
ATOM 1651 O O . LEU B 1 10 ? 23.891 40.5 63.875 1 28.48 10 LEU B O 1
ATOM 1655 N N . ARG B 1 11 ? 25.203 42.156 64.062 1 27.34 11 ARG B N 1
ATOM 1656 C CA . ARG B 1 11 ? 25.703 42.469 62.75 1 27.34 11 ARG B CA 1
ATOM 1657 C C . ARG B 1 11 ? 26.719 41.406 62.281 1 27.34 11 ARG B C 1
ATOM 1659 O O . ARG B 1 11 ? 27.797 41.281 62.875 1 27.34 11 ARG B O 1
ATOM 1666 N N . ARG B 1 12 ? 26.312 40.188 61.781 1 26.14 12 ARG B N 1
ATOM 1667 C CA . ARG B 1 12 ? 27.203 39.094 61.438 1 26.14 12 ARG B CA 1
ATOM 1668 C C . ARG B 1 12 ? 28.203 39.531 60.375 1 26.14 12 ARG B C 1
ATOM 1670 O O . ARG B 1 12 ? 27.844 40.156 59.375 1 26.14 12 ARG B O 1
ATOM 1677 N N . ARG B 1 13 ? 29.516 39.531 60.688 1 24.66 13 ARG B N 1
ATOM 1678 C CA . ARG B 1 13 ? 30.781 39.906 60.062 1 24.66 13 ARG B CA 1
ATOM 1679 C C . ARG B 1 13 ? 31.031 39.094 58.781 1 24.66 13 ARG B C 1
ATOM 1681 O O . ARG B 1 13 ? 31.031 37.844 58.844 1 24.66 13 ARG B O 1
ATOM 1688 N N . LEU B 1 14 ? 30.656 39.562 57.562 1 27.03 14 LEU B N 1
ATOM 1689 C CA . LEU B 1 14 ? 30.766 39.062 56.219 1 27.03 14 LEU B CA 1
ATOM 1690 C C . LEU B 1 14 ? 32.219 38.844 55.844 1 27.03 14 LEU B C 1
ATOM 1692 O O . LEU B 1 14 ? 33 39.781 55.75 1 27.03 14 LEU B O 1
ATOM 1696 N N . LEU B 1 15 ? 32.875 37.656 56.312 1 25.41 15 LEU B N 1
ATOM 1697 C CA . LEU B 1 15 ? 34.281 37.344 56.094 1 25.41 15 LEU B CA 1
ATOM 1698 C C . LEU B 1 15 ? 34.594 37.312 54.594 1 25.41 15 LEU B C 1
ATOM 1700 O O . LEU B 1 15 ? 33.812 36.75 53.812 1 25.41 15 LEU B O 1
ATOM 1704 N N . ASN B 1 16 ? 35.406 38.188 54.031 1 25.55 16 ASN B N 1
ATOM 1705 C CA . ASN B 1 16 ? 35.906 38.562 52.719 1 25.55 16 ASN B CA 1
ATOM 1706 C C . ASN B 1 16 ? 36.781 37.469 52.125 1 25.55 16 ASN B C 1
ATOM 1708 O O . ASN B 1 16 ? 37.844 37.125 52.656 1 25.55 16 ASN B O 1
ATOM 1712 N N . PRO B 1 17 ? 36.219 36.344 51.531 1 27.86 17 PRO B N 1
ATOM 1713 C CA . PRO B 1 17 ? 37.031 35.219 51.094 1 27.86 17 PRO B CA 1
ATOM 1714 C C . PRO B 1 17 ? 38.156 35.625 50.156 1 27.86 17 PRO B C 1
ATOM 1716 O O . PRO B 1 17 ? 38.031 36.625 49.438 1 27.86 17 PRO B O 1
ATOM 1719 N N . SER B 1 18 ? 39.469 35.25 50.438 1 24.47 18 SER B N 1
ATOM 1720 C CA . SER B 1 18 ? 40.812 35.469 49.969 1 24.47 18 SER B CA 1
ATOM 1721 C C . SER B 1 18 ? 41 35.031 48.531 1 24.47 18 SER B C 1
ATOM 1723 O O . SER B 1 18 ? 40.25 34.188 48.031 1 24.47 18 SER B O 1
ATOM 1725 N N . SER B 1 19 ? 41.75 35.781 47.688 1 24.78 19 SER B N 1
ATOM 17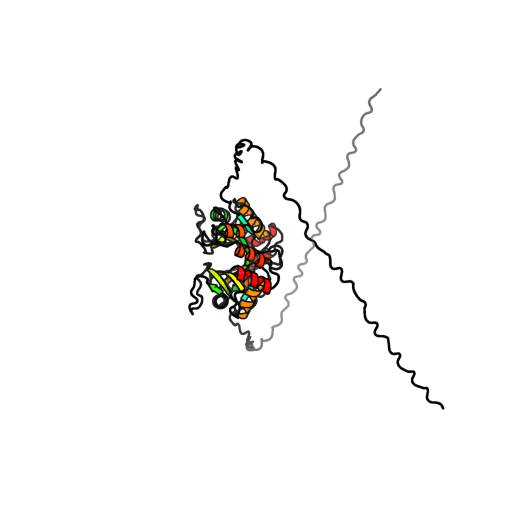26 C CA . SER B 1 19 ? 42.156 36.062 46.312 1 24.78 19 SER B CA 1
ATOM 1727 C C . SER B 1 19 ? 42.906 34.875 45.719 1 24.78 19 SER B C 1
ATOM 1729 O O . SER B 1 19 ? 43.938 34.438 46.25 1 24.78 19 SER B O 1
ATOM 1731 N N . PRO B 1 20 ? 42.25 33.938 44.969 1 27.23 20 PRO B N 1
ATOM 1732 C CA . PRO B 1 20 ? 42.844 32.688 44.438 1 27.23 20 PRO B CA 1
ATOM 1733 C C . PRO B 1 20 ? 44.062 32.969 43.562 1 27.23 20 PRO B C 1
ATOM 1735 O O . PRO B 1 20 ? 44.094 33.938 42.812 1 27.23 20 PRO B O 1
ATOM 1738 N N . ARG B 1 21 ? 45.281 32.625 43.938 1 23.02 21 ARG B N 1
ATOM 1739 C CA . ARG B 1 21 ? 46.625 32.812 43.375 1 23.02 21 ARG B CA 1
ATOM 1740 C C . ARG B 1 21 ? 46.719 32.062 42.031 1 23.02 21 ARG B C 1
ATOM 1742 O O . ARG B 1 21 ? 46.344 30.906 41.938 1 23.02 21 ARG B O 1
ATOM 1749 N N . THR B 1 22 ? 46.688 32.812 40.906 1 24.14 22 THR B N 1
ATOM 1750 C CA . THR B 1 22 ? 46.719 32.531 39.469 1 24.14 22 THR B CA 1
ATOM 1751 C C . THR B 1 22 ? 48.031 31.844 39.094 1 24.14 22 THR B C 1
ATOM 1753 O O . THR B 1 22 ? 49.125 32.438 39.188 1 24.14 22 THR B O 1
ATOM 1756 N N . LEU B 1 23 ? 48.344 30.609 39.719 1 23.28 23 LEU B N 1
ATOM 1757 C CA . LEU B 1 23 ? 49.625 29.984 39.406 1 23.28 23 LEU B CA 1
ATOM 1758 C C . LEU B 1 23 ? 49.844 29.891 37.906 1 23.28 23 LEU B C 1
ATOM 1760 O O . LEU B 1 23 ? 49.031 29.312 37.188 1 23.28 23 LEU B O 1
ATOM 1764 N N . ALA B 1 24 ? 50.531 30.766 37.312 1 23.05 24 ALA B N 1
ATOM 1765 C CA . ALA B 1 24 ? 50.938 31.016 35.938 1 23.05 24 ALA B CA 1
ATOM 1766 C C . ALA B 1 24 ? 51.844 29.906 35.406 1 23.05 24 ALA B C 1
ATOM 1768 O O . ALA B 1 24 ? 52.969 29.734 35.875 1 23.05 24 ALA B O 1
ATOM 1769 N N . ALA B 1 25 ? 51.281 28.703 35.219 1 20.92 25 ALA B N 1
ATOM 1770 C CA . ALA B 1 25 ? 52.031 27.516 34.844 1 20.92 25 ALA B CA 1
ATOM 1771 C C . ALA B 1 25 ? 52.844 27.766 33.594 1 20.92 25 ALA B C 1
ATOM 1773 O O . ALA B 1 25 ? 52.312 28.188 32.562 1 20.92 25 ALA B O 1
ATOM 1774 N N . ARG B 1 26 ? 54.125 28 33.75 1 22.98 26 ARG B N 1
ATOM 1775 C CA . ARG B 1 26 ? 55.188 28.281 32.812 1 22.98 26 ARG B CA 1
ATOM 1776 C C . ARG B 1 26 ? 55.344 27.156 31.781 1 22.98 26 ARG B C 1
ATOM 1778 O O . ARG B 1 26 ? 55.625 26.016 32.125 1 22.98 26 ARG B O 1
ATOM 1785 N N . ALA B 1 27 ? 54.344 27.062 30.875 1 23.5 27 ALA B N 1
ATOM 1786 C CA . ALA B 1 27 ? 54.312 26.016 29.859 1 23.5 27 ALA B CA 1
ATOM 1787 C C . ALA B 1 27 ? 55.625 26 29.062 1 23.5 27 ALA B C 1
ATOM 1789 O O . ALA B 1 27 ? 55.938 26.969 28.359 1 23.5 27 ALA B O 1
ATOM 1790 N N . ASP B 1 28 ? 56.656 25.484 29.719 1 21.64 28 ASP B N 1
ATOM 1791 C CA . ASP B 1 28 ? 58 25.438 29.141 1 21.64 28 ASP B CA 1
ATOM 1792 C C . ASP B 1 28 ? 57.969 24.766 27.766 1 21.64 28 ASP B C 1
ATOM 1794 O O . ASP B 1 28 ? 57.438 23.656 27.625 1 21.64 28 ASP B O 1
ATOM 1798 N N . THR B 1 29 ? 57.875 25.578 26.734 1 24.89 29 THR B N 1
ATOM 1799 C CA . THR B 1 29 ? 57.844 25.297 25.297 1 24.89 29 THR B CA 1
ATOM 1800 C C . THR B 1 29 ? 59.062 24.453 24.891 1 24.89 29 THR B C 1
ATOM 1802 O O . THR B 1 29 ? 60.188 24.938 24.906 1 24.89 29 THR B O 1
ATOM 1805 N N . LEU B 1 30 ? 59.25 23.266 25.594 1 25.55 30 LEU B N 1
ATOM 1806 C CA . LEU B 1 30 ? 60.438 22.484 25.25 1 25.55 30 LEU B CA 1
ATOM 1807 C C . LEU B 1 30 ? 60.531 22.281 23.734 1 25.55 30 LEU B C 1
ATOM 1809 O O . LEU B 1 30 ? 59.656 21.641 23.141 1 25.55 30 LEU B O 1
ATOM 1813 N N . VAL B 1 31 ? 61.125 23.203 23.031 1 24.36 31 VAL B N 1
ATOM 1814 C CA . VAL B 1 31 ? 61.406 23.219 21.609 1 24.36 31 VAL B CA 1
ATOM 1815 C C . VAL B 1 31 ? 62.219 22 21.219 1 24.36 31 VAL B C 1
ATOM 1817 O O . VAL B 1 31 ? 63.344 21.828 21.656 1 24.36 31 VAL B O 1
ATOM 1820 N N . LEU B 1 32 ? 61.594 20.812 21.312 1 24.62 32 LEU B N 1
ATOM 1821 C CA . LEU B 1 32 ? 62.344 19.609 21.016 1 24.62 32 LEU B CA 1
ATOM 1822 C C . LEU B 1 32 ? 63.094 19.734 19.703 1 24.62 32 LEU B C 1
ATOM 1824 O O . LEU B 1 32 ? 62.594 20.328 18.75 1 24.62 32 LEU B O 1
ATOM 1828 N N . PRO B 1 33 ? 64.375 19.562 19.781 1 24.81 33 PRO B N 1
ATOM 1829 C CA . PRO B 1 33 ? 65.438 19.766 18.75 1 24.81 33 PRO B CA 1
ATOM 1830 C C . PRO B 1 33 ? 65.125 19.016 17.453 1 24.81 33 PRO B C 1
ATOM 1832 O O . PRO B 1 33 ? 64.312 18.062 17.469 1 24.81 33 PRO B O 1
ATOM 1835 N N . GLY B 1 34 ? 65.5 19.594 16.328 1 24.39 34 GLY B N 1
ATOM 1836 C CA . GLY B 1 34 ? 65.375 19.391 14.898 1 24.39 34 GLY B CA 1
ATOM 1837 C C . GLY B 1 34 ? 65.938 18.062 14.43 1 24.39 34 GLY B C 1
ATOM 1838 O O . GLY B 1 34 ? 67.125 17.828 14.516 1 24.39 34 GLY B O 1
ATOM 1839 N N . ASP B 1 35 ? 65.312 16.938 14.891 1 23.48 35 ASP B N 1
ATOM 1840 C CA . ASP B 1 35 ? 65.875 15.625 14.57 1 23.48 35 ASP B CA 1
ATOM 1841 C C . ASP B 1 35 ? 66.25 15.523 13.094 1 23.48 35 ASP B C 1
ATOM 1843 O O . ASP B 1 35 ? 65.438 15.922 12.227 1 23.48 35 ASP B O 1
ATOM 1847 N N . GLU B 1 36 ? 67.5 15.578 12.852 1 25.34 36 GLU B N 1
ATOM 1848 C CA . GLU B 1 36 ? 68.25 15.461 11.602 1 25.34 36 GLU B CA 1
ATOM 1849 C C . GLU B 1 36 ? 67.875 14.18 10.859 1 25.34 36 GLU B C 1
ATOM 1851 O O . GLU B 1 36 ? 68.25 13.078 11.297 1 25.34 36 GLU B O 1
ATOM 1856 N N . ARG B 1 37 ? 66.625 13.992 10.477 1 28.09 37 ARG B N 1
ATOM 1857 C CA . ARG B 1 37 ? 66.125 12.766 9.852 1 28.09 37 ARG B CA 1
ATOM 1858 C C . ARG B 1 37 ? 67.062 12.375 8.68 1 28.09 37 ARG B C 1
ATOM 1860 O O . ARG B 1 37 ? 67.438 13.219 7.855 1 28.09 37 ARG B O 1
ATOM 1867 N N . SER B 1 38 ? 67.812 11.336 8.961 1 25.88 38 SER B N 1
ATOM 1868 C CA . SER B 1 38 ? 68.812 10.672 8.078 1 25.88 38 SER B CA 1
ATOM 1869 C C . SER B 1 38 ? 68.188 10.414 6.703 1 25.88 38 SER B C 1
ATOM 1871 O O . SER B 1 38 ? 67 10.289 6.566 1 25.88 38 SER B O 1
ATOM 1873 N N . PRO B 1 39 ? 69.062 10.445 5.637 1 27.41 39 PRO B N 1
ATOM 1874 C CA . PRO B 1 39 ? 68.75 10.43 4.199 1 27.41 39 PRO B CA 1
ATOM 1875 C C . PRO B 1 39 ? 68.125 9.125 3.738 1 27.41 39 PRO B C 1
ATOM 1877 O O . PRO B 1 39 ? 68.625 8.039 4.055 1 27.41 39 PRO B O 1
ATOM 1880 N N . THR B 1 40 ? 66.875 8.969 3.785 1 27.98 40 THR B N 1
ATOM 1881 C CA . THR B 1 40 ? 66.125 7.738 3.449 1 27.98 40 THR B CA 1
ATOM 1882 C C . THR B 1 40 ? 66.625 7.195 2.104 1 27.98 40 THR B C 1
ATOM 1884 O O . THR B 1 40 ? 66.812 7.961 1.157 1 27.98 40 THR B O 1
ATOM 1887 N N . PRO B 1 41 ? 67.25 6.016 2.176 1 29.59 41 PRO B N 1
ATOM 1888 C CA . PRO B 1 41 ? 67.875 5.348 1.015 1 29.59 41 PRO B CA 1
ATOM 1889 C C . PRO B 1 41 ? 66.938 5.289 -0.181 1 29.59 41 PRO B C 1
ATOM 1891 O O . PRO B 1 41 ? 65.688 5.43 -0.018 1 29.59 41 PRO B O 1
ATOM 1894 N N . PRO B 1 42 ? 67.562 5.117 -1.407 1 26.66 42 PRO B N 1
ATOM 1895 C CA . PRO B 1 42 ? 66.875 5.238 -2.709 1 26.66 42 PRO B CA 1
ATOM 1896 C C . PRO B 1 42 ? 65.75 4.23 -2.893 1 26.66 42 PRO B C 1
ATOM 1898 O O . PRO B 1 42 ? 65.875 3.082 -2.459 1 26.66 42 PRO B O 1
ATOM 1901 N N . ARG B 1 43 ? 64.562 4.621 -2.752 1 24.45 43 ARG B N 1
ATOM 1902 C CA . ARG B 1 43 ? 63.406 3.754 -2.896 1 24.45 43 ARG B CA 1
ATOM 1903 C C . ARG B 1 43 ? 63.531 2.885 -4.145 1 24.45 43 ARG B C 1
ATOM 1905 O O . ARG B 1 43 ? 63.906 3.375 -5.219 1 24.45 43 ARG B O 1
ATOM 1912 N N . LEU B 1 44 ? 63.969 1.612 -3.932 1 26.59 44 LEU B N 1
ATOM 1913 C CA . LEU B 1 44 ? 63.969 0.594 -4.977 1 26.59 44 LEU B CA 1
ATOM 1914 C C . LEU B 1 44 ? 62.781 0.76 -5.898 1 26.59 44 LEU B C 1
ATOM 1916 O O . LEU B 1 44 ? 61.719 1.288 -5.488 1 26.59 44 LEU B O 1
ATOM 1920 N N . PRO B 1 45 ? 62.969 0.302 -7.215 1 24.98 45 PRO B N 1
ATOM 1921 C CA . PRO B 1 45 ? 62.031 0.504 -8.32 1 24.98 45 PRO B CA 1
ATOM 1922 C C . PRO B 1 45 ? 60.594 0.068 -7.973 1 24.98 45 PRO B C 1
ATOM 1924 O O . PRO B 1 45 ? 60.406 -0.68 -7.012 1 24.98 45 PRO B O 1
ATOM 1927 N N . HIS B 1 46 ? 59.656 0.771 -8.555 1 23.08 46 HIS B N 1
ATOM 1928 C CA . HIS B 1 46 ? 58.219 0.685 -8.523 1 23.08 46 HIS B CA 1
ATOM 1929 C C . HIS B 1 46 ? 57.75 -0.746 -8.766 1 23.08 46 HIS B C 1
ATOM 1931 O O . HIS B 1 46 ? 57.938 -1.294 -9.852 1 23.08 46 HIS B O 1
ATOM 1937 N N . GLN B 1 47 ? 58.031 -1.688 -7.863 1 23.08 47 GLN B N 1
ATOM 1938 C CA . GLN B 1 47 ? 57.344 -2.941 -8.133 1 23.08 47 GLN B CA 1
ATOM 1939 C C . GLN B 1 47 ? 55.938 -2.688 -8.688 1 23.08 47 GLN B C 1
ATOM 1941 O O . GLN B 1 47 ? 55.219 -1.824 -8.188 1 23.08 47 GLN B O 1
ATOM 1946 N N . THR B 1 48 ? 55.719 -3.119 -9.938 1 23.16 48 THR B N 1
ATOM 1947 C CA . THR B 1 48 ? 54.438 -3.115 -10.656 1 23.16 48 THR B CA 1
ATOM 1948 C C . THR B 1 48 ? 53.281 -3.564 -9.742 1 23.16 48 THR B C 1
ATOM 1950 O O . THR B 1 48 ? 53.438 -4.516 -8.969 1 23.16 48 THR B O 1
ATOM 1953 N N . ARG B 1 49 ? 52.531 -2.715 -9.32 1 23.47 49 ARG B N 1
ATOM 1954 C CA . ARG B 1 49 ? 51.312 -3.041 -8.586 1 23.47 49 ARG B CA 1
ATOM 1955 C C . ARG B 1 49 ? 50.688 -4.316 -9.125 1 23.47 49 ARG B C 1
ATOM 1957 O O . ARG B 1 49 ? 50.375 -4.414 -10.312 1 23.47 49 ARG B O 1
ATOM 1964 N N . GLN B 1 50 ? 51 -5.434 -8.672 1 22.59 50 GLN B N 1
ATOM 1965 C CA . GLN B 1 50 ? 50.156 -6.59 -8.945 1 22.59 50 GLN B CA 1
ATOM 1966 C C . GLN B 1 50 ? 48.688 -6.176 -9.102 1 22.59 50 GLN B C 1
ATOM 1968 O O . GLN B 1 50 ? 48.156 -5.461 -8.25 1 22.59 50 GLN B O 1
ATOM 1973 N N . ASP B 1 51 ? 48.219 -6.129 -10.281 1 28.14 51 ASP B N 1
ATOM 1974 C CA . ASP B 1 51 ? 46.812 -6.098 -10.656 1 28.14 51 ASP B CA 1
ATOM 1975 C C . ASP B 1 51 ? 45.969 -7.031 -9.773 1 28.14 51 ASP B C 1
ATOM 1977 O O . ASP B 1 51 ? 46.156 -8.25 -9.82 1 28.14 51 ASP B O 1
ATOM 1981 N N . TYR B 1 52 ? 45.906 -6.949 -8.523 1 26.3 52 TYR B N 1
ATOM 1982 C CA . TYR B 1 52 ? 44.812 -7.684 -7.879 1 26.3 52 TYR B CA 1
ATOM 1983 C C . TYR B 1 52 ? 43.625 -7.785 -8.789 1 26.3 52 TYR B C 1
ATOM 1985 O O . TYR B 1 52 ? 42.906 -6.797 -9.008 1 26.3 52 TYR B O 1
ATOM 1993 N N . GLY B 1 53 ? 43.562 -8.531 -9.852 1 29.55 53 GLY B N 1
ATOM 1994 C CA . GLY B 1 53 ? 42.469 -9.094 -10.617 1 29.55 53 GLY B CA 1
ATOM 1995 C C . GLY B 1 53 ? 41.25 -9.422 -9.766 1 29.55 53 GLY B C 1
ATOM 1996 O O . GLY B 1 53 ? 41.156 -10.516 -9.203 1 29.55 53 GLY B O 1
ATOM 1997 N N . GLY B 1 54 ? 40.75 -8.641 -8.859 1 31.95 54 GLY B N 1
ATOM 1998 C CA . GLY B 1 54 ? 39.469 -8.711 -8.211 1 31.95 54 GLY B CA 1
ATOM 1999 C C . GLY B 1 54 ? 38.375 -9.242 -9.117 1 31.95 54 GLY B C 1
ATOM 2000 O O . GLY B 1 54 ? 37.938 -8.539 -10.031 1 31.95 54 GLY B O 1
ATOM 2001 N N . GLY B 1 55 ? 38.25 -10.344 -9.68 1 33 55 GLY B N 1
ATOM 2002 C CA . GLY B 1 55 ? 37.156 -11.141 -10.18 1 33 55 GLY B CA 1
ATOM 2003 C C . GLY B 1 55 ? 35.875 -10.953 -9.383 1 33 55 GLY B C 1
ATOM 2004 O O . GLY B 1 55 ? 35.344 -11.914 -8.812 1 33 55 GLY B O 1
ATOM 2005 N N . GLY B 1 56 ? 35.625 -10.078 -8.484 1 35.34 56 GLY B N 1
ATOM 2006 C CA . GLY B 1 56 ? 34.25 -9.711 -8.117 1 35.34 56 GLY B CA 1
ATOM 2007 C C . GLY B 1 56 ? 33.312 -9.625 -9.297 1 35.34 56 GLY B C 1
ATOM 2008 O O . GLY B 1 56 ? 33.438 -8.703 -10.117 1 35.34 56 GLY B O 1
ATOM 2009 N N . GLY B 1 57 ? 33 -10.523 -10.094 1 35.22 57 GLY B N 1
ATOM 2010 C CA . GLY B 1 57 ? 31.938 -10.484 -11.086 1 35.22 57 GLY B CA 1
ATOM 2011 C C . GLY B 1 57 ? 30.875 -9.461 -10.773 1 35.22 57 GLY B C 1
ATOM 2012 O O . GLY B 1 57 ? 30.078 -9.641 -9.852 1 35.22 57 GLY B O 1
ATOM 2013 N N . GLY B 1 58 ? 30.906 -8.258 -10.656 1 41.22 58 GLY B N 1
ATOM 2014 C CA . GLY B 1 58 ? 30.016 -7.113 -10.609 1 41.22 58 GLY B CA 1
ATOM 2015 C C . GLY B 1 58 ? 28.703 -7.352 -11.328 1 41.22 58 GLY B C 1
ATOM 2016 O O . GLY B 1 58 ? 28.469 -6.812 -12.414 1 41.22 58 GLY B O 1
ATOM 2017 N N . GLY B 1 59 ? 28.203 -8.438 -11.594 1 46.53 59 GLY B N 1
ATOM 2018 C CA . GLY B 1 59 ? 26.922 -8.688 -12.227 1 46.53 59 GLY B CA 1
ATOM 2019 C C . GLY B 1 59 ? 25.828 -7.742 -11.766 1 46.53 59 GLY B C 1
ATOM 2020 O O . GLY B 1 59 ? 25.953 -7.113 -10.711 1 46.53 59 GLY B O 1
ATOM 2021 N N . ALA B 1 60 ? 25.219 -6.973 -12.719 1 56.72 60 ALA B N 1
ATOM 2022 C CA . ALA B 1 60 ? 24.078 -6.094 -12.438 1 56.72 60 ALA B CA 1
ATOM 2023 C C . ALA B 1 60 ? 23.234 -6.641 -11.289 1 56.72 60 ALA B C 1
ATOM 2025 O O . ALA B 1 60 ? 22.969 -7.844 -11.227 1 56.72 60 ALA B O 1
ATOM 2026 N N . PRO B 1 61 ? 23.266 -5.832 -10.125 1 74.06 61 PRO B N 1
ATOM 2027 C CA . PRO B 1 61 ? 22.453 -6.336 -9.008 1 74.06 61 PRO B CA 1
ATOM 2028 C C . PRO B 1 61 ? 21.109 -6.891 -9.469 1 74.06 61 PRO B C 1
ATOM 2030 O O . PRO B 1 61 ? 20.5 -6.352 -10.398 1 74.06 61 PRO B O 1
ATOM 2033 N N . GLY B 1 62 ? 20.891 -8.117 -9.273 1 94.94 62 GLY B N 1
ATOM 2034 C CA . GLY B 1 62 ? 19.672 -8.828 -9.633 1 94.94 62 GLY B CA 1
ATOM 2035 C C . GLY B 1 62 ? 18.406 -8.156 -9.117 1 94.94 62 GLY B C 1
ATOM 2036 O O . GLY B 1 62 ? 18.469 -7.055 -8.57 1 94.94 62 GLY B O 1
ATOM 2037 N N . THR B 1 63 ? 17.312 -8.578 -9.5 1 98.81 63 THR B N 1
ATOM 2038 C CA . THR B 1 63 ? 16.016 -8.094 -9.062 1 98.81 63 THR B CA 1
ATOM 2039 C C . THR B 1 63 ? 15.672 -8.633 -7.68 1 98.81 63 THR B C 1
ATOM 2041 O O . THR B 1 63 ? 15.789 -9.836 -7.43 1 98.81 63 THR B O 1
ATOM 2044 N N . ILE B 1 64 ? 15.305 -7.727 -6.809 1 98.94 64 ILE B N 1
ATOM 2045 C CA . ILE B 1 64 ? 15.023 -8.117 -5.43 1 98.94 64 ILE B CA 1
ATOM 2046 C C . ILE B 1 64 ? 13.523 -8.008 -5.156 1 98.94 64 ILE B C 1
ATOM 2048 O O . ILE B 1 64 ? 12.812 -7.293 -5.863 1 98.94 64 ILE B O 1
ATOM 2052 N N . ALA B 1 65 ? 13.109 -8.781 -4.129 1 98.94 65 ALA B N 1
ATOM 2053 C CA . ALA B 1 65 ? 11.719 -8.734 -3.678 1 98.94 65 ALA B CA 1
ATOM 2054 C C . ALA B 1 65 ? 11.6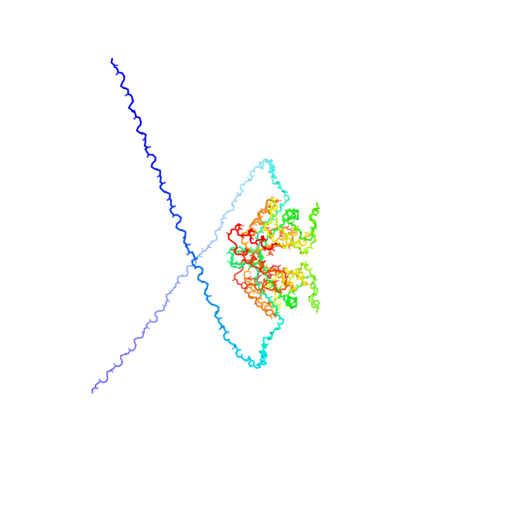25 -8.906 -2.164 1 98.94 65 ALA B C 1
ATOM 2056 O O . ALA B 1 65 ? 12.453 -9.586 -1.559 1 98.94 65 ALA B O 1
ATOM 2057 N N . ALA B 1 66 ? 10.641 -8.305 -1.57 1 98.94 66 ALA B N 1
ATOM 2058 C CA . ALA B 1 66 ? 10.344 -8.477 -0.151 1 98.94 66 ALA B CA 1
ATOM 2059 C C . ALA B 1 66 ? 8.938 -7.98 0.175 1 98.94 66 ALA B C 1
ATOM 2061 O O . ALA B 1 66 ? 8.344 -7.219 -0.595 1 98.94 66 ALA B O 1
ATOM 2062 N N . ILE B 1 67 ? 8.43 -8.492 1.233 1 98.75 67 ILE B N 1
ATOM 2063 C CA . ILE B 1 67 ? 7.246 -7.879 1.825 1 98.75 67 ILE B CA 1
ATOM 2064 C C . ILE B 1 67 ? 7.637 -6.586 2.541 1 98.75 67 ILE B C 1
ATOM 2066 O O . ILE B 1 67 ? 8.523 -6.59 3.398 1 98.75 67 ILE B O 1
ATOM 2070 N N . VAL B 1 68 ? 6.953 -5.473 2.191 1 98.62 68 VAL B N 1
ATOM 2071 C CA . VAL B 1 68 ? 7.434 -4.195 2.707 1 98.62 68 VAL B CA 1
ATOM 2072 C C . VAL B 1 68 ? 6.422 -3.617 3.691 1 98.62 68 VAL B C 1
ATOM 2074 O O . VAL B 1 68 ? 6.59 -2.498 4.184 1 98.62 68 VAL B O 1
ATOM 2077 N N . THR B 1 69 ? 5.305 -4.246 3.967 1 98.44 69 THR B N 1
ATOM 2078 C CA . THR B 1 69 ? 4.375 -3.93 5.047 1 98.44 69 THR B CA 1
ATOM 2079 C C . THR B 1 69 ? 4.633 -4.82 6.262 1 98.44 69 THR B C 1
ATOM 2081 O O . THR B 1 69 ? 5.324 -5.836 6.156 1 98.44 69 THR B O 1
ATOM 2084 N N . SER B 1 70 ? 4.066 -4.387 7.359 1 97.31 70 SER B N 1
ATOM 2085 C CA . SER B 1 70 ? 4.332 -5.098 8.602 1 97.31 70 SER B CA 1
ATOM 2086 C C . SER B 1 70 ? 3.725 -6.5 8.578 1 97.31 70 SER B C 1
ATOM 2088 O O . SER B 1 70 ? 2.615 -6.691 8.078 1 97.31 70 SER B O 1
ATOM 2090 N N . LEU B 1 71 ? 4.477 -7.414 9.133 1 95.81 71 LEU B N 1
ATOM 2091 C CA . LEU B 1 71 ? 4.012 -8.781 9.336 1 95.81 71 LEU B CA 1
ATOM 2092 C C . LEU B 1 71 ? 3.855 -9.078 10.828 1 95.81 71 LEU B C 1
ATOM 2094 O O . LEU B 1 71 ? 4.488 -8.43 11.664 1 95.81 71 LEU B O 1
ATOM 2098 N N . GLY B 1 72 ? 3.043 -10.047 11.109 1 91.81 72 GLY B N 1
ATOM 2099 C CA . GLY B 1 72 ? 2.932 -10.547 12.469 1 91.81 72 GLY B CA 1
ATOM 2100 C C . GLY B 1 72 ? 2.062 -9.68 13.359 1 91.81 72 GLY B C 1
ATOM 2101 O O . GLY B 1 72 ? 2.059 -9.844 14.578 1 91.81 72 GLY B O 1
ATOM 2102 N N . GLY B 1 73 ? 1.452 -8.727 12.781 1 90.62 73 GLY B N 1
ATOM 2103 C CA . GLY B 1 73 ? 0.551 -7.875 13.539 1 90.62 73 GLY B CA 1
ATOM 2104 C C . GLY B 1 73 ? -0.901 -8.305 13.445 1 90.62 73 GLY B C 1
ATOM 2105 O O . GLY B 1 73 ? -1.192 -9.492 13.273 1 90.62 73 GLY B O 1
ATOM 2106 N N . GLY B 1 74 ? -1.781 -7.352 13.719 1 87.12 74 GLY B N 1
ATOM 2107 C CA . GLY B 1 74 ? -3.207 -7.613 13.617 1 87.12 74 GLY B CA 1
ATOM 2108 C C . GLY B 1 74 ? -3.686 -7.789 12.188 1 87.12 74 GLY B C 1
ATOM 2109 O O . GLY B 1 74 ? -2.891 -7.711 11.25 1 87.12 74 GLY B O 1
ATOM 2110 N N . PRO B 1 75 ? -4.961 -8.203 12.094 1 89.69 75 PRO B N 1
ATOM 2111 C CA . PRO B 1 75 ? -5.547 -8.344 10.758 1 89.69 75 PRO B CA 1
ATOM 2112 C C . PRO B 1 75 ? -5.402 -7.082 9.914 1 89.69 75 PRO B C 1
ATOM 2114 O O . PRO B 1 75 ? -5.457 -5.973 10.445 1 89.69 75 PRO B O 1
ATOM 2117 N N . ALA B 1 76 ? -5.188 -7.297 8.688 1 96.25 76 ALA B N 1
ATOM 2118 C CA . ALA B 1 76 ? -5.023 -6.188 7.75 1 96.25 76 ALA B CA 1
ATOM 2119 C C . ALA B 1 76 ? -5.688 -6.496 6.41 1 96.25 76 ALA B C 1
ATOM 2121 O O . ALA B 1 76 ? -5.723 -7.652 5.98 1 96.25 76 ALA B O 1
ATOM 2122 N N . ALA B 1 77 ? -6.188 -5.441 5.805 1 97.94 77 ALA B N 1
ATOM 2123 C CA . ALA B 1 77 ? -6.82 -5.605 4.496 1 97.94 77 ALA B CA 1
ATOM 2124 C C . ALA B 1 77 ? -5.773 -5.719 3.391 1 97.94 77 ALA B C 1
ATOM 2126 O O . ALA B 1 77 ? -5.965 -6.453 2.42 1 97.94 77 ALA B O 1
ATOM 2127 N N . VAL B 1 78 ? -4.676 -5.012 3.574 1 98.62 78 VAL B N 1
ATOM 2128 C CA . VAL B 1 78 ? -3.723 -4.898 2.477 1 98.62 78 VAL B CA 1
ATOM 2129 C C . VAL B 1 78 ? -2.311 -5.172 2.988 1 98.62 78 VAL B C 1
ATOM 2131 O O . VAL B 1 78 ? -1.962 -4.785 4.105 1 98.62 78 VAL B O 1
ATOM 2134 N N . GLY B 1 79 ? -1.514 -5.832 2.223 1 98.62 79 GLY B N 1
ATOM 2135 C CA . GLY B 1 79 ? -0.064 -5.914 2.312 1 98.62 79 GLY B CA 1
ATOM 2136 C C . GLY B 1 79 ? 0.625 -5.777 0.968 1 98.62 79 GLY B C 1
ATOM 2137 O O . GLY B 1 79 ? -0.02 -5.871 -0.079 1 98.62 79 GLY B O 1
ATOM 2138 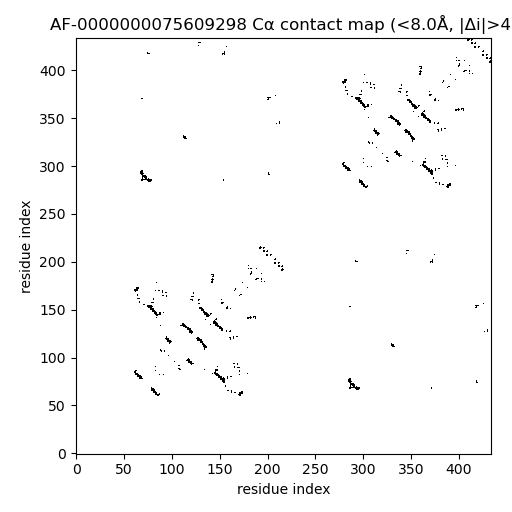N N . ILE B 1 80 ? 1.945 -5.52 1.018 1 98.94 80 ILE B N 1
ATOM 2139 C CA . ILE B 1 80 ? 2.623 -5.176 -0.228 1 98.94 80 ILE B CA 1
ATOM 2140 C C . ILE B 1 80 ? 3.879 -6.027 -0.386 1 98.94 80 ILE B C 1
ATOM 2142 O O . ILE B 1 80 ? 4.711 -6.098 0.523 1 98.94 80 ILE B O 1
ATOM 2146 N N . VAL B 1 81 ? 4.02 -6.664 -1.486 1 98.94 81 VAL B N 1
ATOM 2147 C CA . VAL B 1 81 ? 5.273 -7.227 -1.971 1 98.94 81 VAL B CA 1
ATOM 2148 C C . VAL B 1 81 ? 5.902 -6.281 -2.992 1 98.94 81 VAL B C 1
ATOM 2150 O O . VAL B 1 81 ? 5.262 -5.902 -3.975 1 98.94 81 VAL B O 1
ATOM 2153 N N . ARG B 1 82 ? 7.098 -5.93 -2.771 1 98.94 82 ARG B N 1
ATOM 2154 C CA . ARG B 1 82 ? 7.781 -4.98 -3.643 1 98.94 82 ARG B CA 1
ATOM 2155 C C . ARG B 1 82 ? 8.922 -5.656 -4.402 1 98.94 82 ARG B C 1
ATOM 2157 O O . ARG B 1 82 ? 9.68 -6.438 -3.824 1 98.94 82 ARG B O 1
ATOM 2164 N N . LEU B 1 83 ? 9.031 -5.355 -5.668 1 98.94 83 LEU B N 1
ATOM 2165 C CA . LEU B 1 83 ? 10.141 -5.754 -6.523 1 98.94 83 LEU B CA 1
ATOM 2166 C C . LEU B 1 83 ? 10.945 -4.539 -6.965 1 98.94 83 LEU B C 1
ATOM 2168 O O . LEU B 1 83 ? 10.391 -3.459 -7.176 1 98.94 83 LEU B O 1
ATOM 2172 N N . SER B 1 84 ? 12.219 -4.688 -7.125 1 98.94 84 SER B N 1
ATOM 2173 C CA . SER B 1 84 ? 13.086 -3.656 -7.684 1 98.94 84 SER B CA 1
ATOM 2174 C C . SER B 1 84 ? 14.258 -4.27 -8.438 1 98.94 84 SER B C 1
ATOM 2176 O O . SER B 1 84 ? 14.914 -5.191 -7.945 1 98.94 84 SER B O 1
ATOM 2178 N N . GLY B 1 85 ? 14.516 -3.762 -9.578 1 98.81 85 GLY B N 1
ATOM 2179 C CA . GLY B 1 85 ? 15.656 -4.227 -10.344 1 98.81 85 GLY B CA 1
ATOM 2180 C C . GLY B 1 85 ? 15.383 -4.309 -11.828 1 98.81 85 GLY B C 1
ATOM 2181 O O . GLY B 1 85 ? 14.289 -3.969 -12.289 1 98.81 85 GLY B O 1
ATOM 2182 N N . PRO B 1 86 ? 16.328 -4.723 -12.617 1 98.31 86 PRO B N 1
ATOM 2183 C CA . PRO B 1 86 ? 16.234 -4.707 -14.078 1 98.31 86 PRO B CA 1
ATOM 2184 C C . PRO B 1 86 ? 15.156 -5.656 -14.609 1 98.31 86 PRO B C 1
ATOM 2186 O O . PRO B 1 86 ? 14.609 -5.438 -15.688 1 98.31 86 PRO B O 1
ATOM 2189 N N . ASP B 1 87 ? 14.828 -6.68 -13.859 1 98.5 87 ASP B N 1
ATOM 2190 C CA . ASP B 1 87 ? 13.852 -7.656 -14.336 1 98.5 87 ASP B CA 1
ATOM 2191 C C . ASP B 1 87 ? 12.547 -7.543 -13.547 1 98.5 87 ASP B C 1
ATOM 2193 O O . ASP B 1 87 ? 11.727 -8.469 -13.555 1 98.5 87 ASP B O 1
ATOM 2197 N N . ALA B 1 88 ? 12.367 -6.512 -12.805 1 98.88 88 ALA B N 1
ATOM 2198 C CA . ALA B 1 88 ? 11.195 -6.367 -11.945 1 98.88 88 ALA B CA 1
ATOM 2199 C C . ALA B 1 88 ? 9.906 -6.508 -12.742 1 98.88 88 ALA B C 1
ATOM 2201 O O . ALA B 1 88 ? 8.992 -7.227 -12.328 1 98.88 88 ALA B O 1
ATOM 2202 N N . VAL B 1 89 ? 9.82 -5.867 -13.867 1 98.75 89 VAL B N 1
ATOM 2203 C CA . VAL B 1 89 ? 8.617 -5.918 -14.695 1 98.75 89 VAL B CA 1
ATOM 2204 C C . VAL B 1 89 ? 8.414 -7.332 -15.227 1 98.75 89 VAL B C 1
ATOM 2206 O O . VAL B 1 89 ? 7.301 -7.859 -15.203 1 98.75 89 VAL B O 1
ATOM 2209 N N . ALA B 1 90 ? 9.461 -7.918 -15.68 1 98.25 90 ALA B N 1
ATOM 2210 C CA . ALA B 1 90 ? 9.375 -9.273 -16.219 1 98.25 90 ALA B CA 1
ATOM 2211 C C . ALA B 1 90 ? 8.93 -10.266 -15.141 1 98.25 90 ALA B C 1
ATOM 2213 O O . ALA B 1 90 ? 8.07 -11.117 -15.391 1 98.25 90 ALA B O 1
ATOM 2214 N N . VAL B 1 91 ? 9.516 -10.172 -13.984 1 98.56 91 VAL B N 1
ATOM 2215 C CA . VAL B 1 91 ? 9.164 -11.047 -12.867 1 98.56 91 VAL B CA 1
ATOM 2216 C C . VAL B 1 91 ? 7.699 -10.844 -12.5 1 98.56 91 VAL B C 1
ATOM 2218 O O . VAL B 1 91 ? 6.945 -11.812 -12.383 1 98.56 91 VAL B O 1
ATOM 2221 N N . ALA B 1 92 ? 7.297 -9.602 -12.344 1 98.75 92 ALA B N 1
ATOM 2222 C CA . ALA B 1 92 ? 5.902 -9.305 -12.023 1 98.75 92 ALA B CA 1
ATOM 2223 C C . ALA B 1 92 ? 4.969 -9.844 -13.102 1 98.75 92 ALA B C 1
ATOM 2225 O O . ALA B 1 92 ? 3.889 -10.359 -12.797 1 98.75 92 ALA B O 1
ATOM 2226 N N . GLY B 1 93 ? 5.398 -9.695 -14.328 1 97.44 93 GLY B N 1
ATOM 2227 C CA . GLY B 1 93 ? 4.59 -10.156 -15.445 1 97.44 93 GLY B CA 1
ATOM 2228 C C . GLY B 1 93 ? 4.355 -11.656 -15.445 1 97.44 93 GLY B C 1
ATOM 2229 O O . GLY B 1 93 ? 3.395 -12.141 -16.047 1 97.44 93 GLY B O 1
ATOM 2230 N N . ARG B 1 94 ? 5.223 -12.414 -14.859 1 97.38 94 ARG B N 1
ATOM 2231 C CA . ARG B 1 94 ? 5.07 -13.859 -14.758 1 97.38 94 ARG B CA 1
ATOM 2232 C C . ARG B 1 94 ? 4.121 -14.234 -13.625 1 97.38 94 ARG B C 1
ATOM 2234 O O . ARG B 1 94 ? 3.574 -15.336 -13.602 1 97.38 94 ARG B O 1
ATOM 2241 N N . VAL B 1 95 ? 3.896 -13.336 -12.711 1 98.12 95 VAL B N 1
ATOM 2242 C CA . VAL B 1 95 ? 3.125 -13.617 -11.508 1 98.12 95 VAL B CA 1
ATOM 2243 C C . VAL B 1 95 ? 1.749 -12.961 -11.609 1 98.12 95 VAL B C 1
ATOM 2245 O O . VAL B 1 95 ? 0.788 -13.422 -10.992 1 98.12 95 VAL B O 1
ATOM 2248 N N . PHE B 1 96 ? 1.584 -11.977 -12.453 1 98.06 96 PHE B N 1
ATOM 2249 C CA . PHE B 1 96 ? 0.405 -11.117 -12.508 1 98.06 96 PHE B CA 1
ATOM 2250 C C . PHE B 1 96 ? -0.339 -11.312 -13.828 1 98.06 96 PHE B C 1
ATOM 2252 O O . PHE B 1 96 ? 0.274 -11.328 -14.898 1 98.06 96 PHE B O 1
ATOM 2259 N N . ARG B 1 97 ? -1.605 -11.375 -13.703 1 95.69 97 ARG B N 1
ATOM 2260 C CA . ARG B 1 97 ? -2.498 -11.375 -14.859 1 95.69 97 ARG B CA 1
ATOM 2261 C C . ARG B 1 97 ? -3.531 -10.258 -14.758 1 95.69 97 ARG B C 1
ATOM 2263 O O . ARG B 1 97 ? -4.43 -10.312 -13.914 1 95.69 97 ARG B O 1
ATOM 2270 N N . PRO B 1 98 ? -3.43 -9.281 -15.641 1 94.94 98 PRO B N 1
ATOM 2271 C CA . PRO B 1 98 ? -4.414 -8.195 -15.586 1 94.94 98 PRO B CA 1
ATOM 2272 C C . PRO B 1 98 ? -5.84 -8.688 -15.836 1 94.94 98 PRO B C 1
ATOM 2274 O O . PRO B 1 98 ? -6.055 -9.586 -16.656 1 94.94 98 PRO B O 1
ATOM 2277 N N . ALA B 1 99 ? -6.812 -8.109 -15.133 1 90.69 99 ALA B N 1
ATOM 2278 C CA . ALA B 1 99 ? -8.219 -8.492 -15.266 1 90.69 99 ALA B CA 1
ATOM 2279 C C . ALA B 1 99 ? -8.742 -8.172 -16.656 1 90.69 99 ALA B C 1
ATOM 2281 O O . ALA B 1 99 ? -9.555 -8.922 -17.203 1 90.69 99 ALA B O 1
ATOM 2282 N N . ARG B 1 100 ? -8.57 -7.066 -17.234 1 77 100 ARG B N 1
ATOM 2283 C CA . ARG B 1 100 ? -9.164 -6.645 -18.5 1 77 100 ARG B CA 1
ATOM 2284 C C . ARG B 1 100 ? -8.367 -7.18 -19.688 1 77 100 ARG B C 1
ATOM 2286 O O . ARG B 1 100 ? -8.797 -7.062 -20.844 1 77 100 ARG B O 1
ATOM 2293 N N . ARG B 1 101 ? -7.301 -7.629 -19.516 1 64.62 101 ARG B N 1
ATOM 2294 C CA . ARG B 1 101 ? -6.535 -7.926 -20.719 1 64.62 101 ARG B CA 1
ATOM 2295 C C . ARG B 1 101 ? -6.641 -9.398 -21.094 1 64.62 101 ARG B C 1
ATOM 2297 O O . ARG B 1 101 ? -6.645 -10.266 -20.203 1 64.62 101 ARG B O 1
ATOM 2304 N N . GLU B 1 102 ? -7.129 -9.484 -22.297 1 58.44 102 GLU B N 1
ATOM 2305 C CA . GLU B 1 102 ? -7.109 -10.805 -22.922 1 58.44 102 GLU B CA 1
ATOM 2306 C C . GLU B 1 102 ? -5.715 -11.422 -22.875 1 58.44 102 GLU B C 1
ATOM 2308 O O . GLU B 1 102 ? -4.711 -10.711 -22.953 1 58.44 102 GLU B O 1
ATOM 2313 N N . PRO B 1 103 ? -5.695 -12.531 -22.25 1 56.38 103 PRO B N 1
ATOM 2314 C CA . PRO B 1 103 ? -4.457 -13.305 -22.141 1 56.38 103 PRO B CA 1
ATOM 2315 C C . PRO B 1 103 ? -3.58 -13.203 -23.375 1 56.38 103 PRO B C 1
ATOM 2317 O O . PRO B 1 103 ? -3.201 -14.219 -23.953 1 56.38 103 PRO B O 1
ATOM 2320 N N . ALA B 1 104 ? -3.717 -12.164 -24.109 1 53.72 104 ALA B N 1
ATOM 2321 C CA . ALA B 1 104 ? -2.875 -12.352 -25.297 1 53.72 104 ALA B CA 1
ATOM 2322 C C . ALA B 1 104 ? -1.415 -12.555 -24.891 1 53.72 104 ALA B C 1
ATOM 2324 O O . ALA B 1 104 ? -1.001 -12.164 -23.797 1 53.72 104 ALA B O 1
ATOM 2325 N N . GLN B 1 105 ? -0.715 -13.438 -25.625 1 62.09 105 GLN B N 1
ATOM 2326 C CA . GLN B 1 105 ? 0.646 -13.953 -25.672 1 62.09 105 GLN B CA 1
ATOM 2327 C C . GLN B 1 105 ? 1.67 -12.844 -25.469 1 62.09 105 GLN B C 1
ATOM 2329 O O . GLN B 1 105 ? 2.875 -13.102 -25.422 1 62.09 105 GLN B O 1
ATOM 2334 N N . ALA B 1 106 ? 1.191 -11.609 -25.188 1 74.56 106 ALA B N 1
ATOM 2335 C CA . ALA B 1 106 ? 2.248 -10.602 -25.141 1 74.56 106 ALA B CA 1
ATOM 2336 C C . ALA B 1 106 ? 2.68 -10.312 -23.719 1 74.56 106 ALA B C 1
ATOM 2338 O O . ALA B 1 106 ? 1.875 -10.414 -22.781 1 74.56 106 ALA B O 1
ATOM 2339 N N . PRO B 1 107 ? 3.904 -10.07 -23.609 1 86.88 107 PRO B N 1
ATOM 2340 C CA . PRO B 1 107 ? 4.445 -9.703 -22.297 1 86.88 107 PRO B CA 1
ATOM 2341 C C . PRO B 1 107 ? 3.748 -8.492 -21.688 1 86.88 107 PRO B C 1
ATOM 2343 O O . PRO B 1 107 ? 3.295 -7.605 -22.422 1 86.88 107 PRO B O 1
ATOM 2346 N N . TRP B 1 108 ? 3.529 -8.531 -20.406 1 92.69 108 TRP B N 1
ATOM 2347 C CA . TRP B 1 108 ? 2.945 -7.418 -19.672 1 92.69 108 TRP B CA 1
ATOM 2348 C C . TRP B 1 108 ? 3.785 -6.156 -19.828 1 92.69 108 TRP B C 1
ATOM 2350 O O . TRP B 1 108 ? 4.996 -6.172 -19.594 1 92.69 108 TRP B O 1
ATOM 2360 N N . ARG B 1 109 ? 3.244 -5.105 -20.344 1 94.06 109 ARG B N 1
ATOM 2361 C CA . ARG B 1 109 ? 3.869 -3.797 -20.5 1 94.06 109 ARG B CA 1
ATOM 2362 C C . ARG B 1 109 ? 3.117 -2.729 -19.719 1 94.06 109 ARG B C 1
ATOM 2364 O O . ARG B 1 109 ? 2.242 -2.051 -20.266 1 94.06 109 ARG B O 1
ATOM 2371 N N . PRO B 1 110 ? 3.549 -2.576 -18.531 1 96.56 110 PRO B N 1
ATOM 2372 C CA . PRO B 1 110 ? 2.795 -1.649 -17.688 1 96.56 110 PRO B CA 1
ATOM 2373 C C . PRO B 1 110 ? 3.092 -0.185 -18 1 96.56 110 PRO B C 1
ATOM 2375 O O . PRO B 1 110 ? 4.191 0.142 -18.453 1 96.56 110 PRO B O 1
ATOM 2378 N N . ARG B 1 111 ? 2.051 0.661 -17.812 1 97.25 111 ARG B N 1
ATOM 2379 C CA . ARG B 1 111 ? 2.236 2.109 -17.797 1 97.25 111 ARG B CA 1
ATOM 2380 C C . ARG B 1 111 ? 2.729 2.576 -16.422 1 97.25 111 ARG B C 1
ATOM 2382 O O . ARG B 1 111 ? 2.121 2.262 -15.398 1 97.25 111 ARG B O 1
ATOM 2389 N N . SER B 1 112 ? 3.857 3.332 -16.484 1 98.62 112 SER B N 1
ATOM 2390 C CA . SER B 1 112 ? 4.445 3.789 -15.227 1 98.62 112 SER B CA 1
ATOM 2391 C C . SER B 1 112 ? 3.43 4.566 -14.391 1 98.62 112 SER B C 1
ATOM 2393 O O . SER B 1 112 ? 2.693 5.402 -14.922 1 98.62 112 SER B O 1
ATOM 2395 N N . HIS B 1 113 ? 3.357 4.215 -13.07 1 98.75 113 HIS B N 1
ATOM 2396 C CA . HIS B 1 113 ? 2.59 4.91 -12.039 1 98.75 113 HIS B CA 1
ATOM 2397 C C . HIS B 1 113 ? 1.091 4.762 -12.281 1 98.75 113 HIS B C 1
ATOM 2399 O O . HIS B 1 113 ? 0.295 5.543 -11.75 1 98.75 113 HIS B O 1
ATOM 2405 N N . PHE B 1 114 ? 0.717 3.85 -13.07 1 98.56 114 PHE B N 1
ATOM 2406 C CA . PHE B 1 114 ? -0.695 3.553 -13.281 1 98.56 114 PHE B CA 1
ATOM 2407 C C . PHE B 1 114 ? -1.076 2.234 -12.617 1 98.56 114 PHE B C 1
ATOM 2409 O O . PHE B 1 114 ? -0.47 1.197 -12.891 1 98.56 114 PHE B O 1
ATOM 2416 N N . VAL B 1 115 ? -2.086 2.311 -11.805 1 98.56 115 VAL B N 1
ATOM 2417 C CA . VAL B 1 115 ? -2.516 1.16 -11.016 1 98.56 115 VAL B CA 1
ATOM 2418 C C . VAL B 1 115 ? -3.326 0.208 -11.891 1 98.56 115 VAL B C 1
ATOM 2420 O O . VAL B 1 115 ? -4.191 0.642 -12.656 1 98.56 115 VAL B O 1
ATOM 2423 N N . GLU B 1 116 ? -3.043 -1.045 -11.797 1 97.31 116 GLU B N 1
ATOM 2424 C CA . GLU B 1 116 ? -3.809 -2.07 -12.5 1 97.31 116 GLU B CA 1
ATOM 2425 C C . GLU B 1 116 ? -4.336 -3.127 -11.539 1 97.31 116 GLU B C 1
ATOM 2427 O O . GLU B 1 116 ? -3.688 -3.436 -10.531 1 97.31 116 GLU B O 1
ATOM 2432 N N . TYR B 1 117 ? -5.477 -3.635 -11.898 1 97.38 117 TYR B N 1
ATOM 2433 C CA . TYR B 1 117 ? -6.121 -4.699 -11.141 1 97.38 117 TYR B CA 1
ATOM 2434 C C . TYR B 1 117 ? -5.98 -6.039 -11.852 1 97.38 117 TYR B C 1
ATOM 2436 O O . TYR B 1 117 ? -6.062 -6.109 -13.078 1 97.38 117 TYR B O 1
ATOM 2444 N N . GLY B 1 118 ? -5.773 -7.125 -11.047 1 96.94 118 GLY B N 1
ATOM 2445 C CA . GLY B 1 118 ? -5.734 -8.453 -11.625 1 96.94 118 GLY B CA 1
ATOM 2446 C C . GLY B 1 118 ? -5.527 -9.547 -10.602 1 96.94 118 GLY B C 1
ATOM 2447 O O . GLY B 1 118 ? -5.957 -9.422 -9.453 1 96.94 118 GLY B O 1
ATOM 2448 N N . LEU B 1 119 ? -5.004 -10.641 -11.109 1 97.31 119 LEU B N 1
ATOM 2449 C CA . LEU B 1 119 ? -4.773 -11.82 -10.289 1 97.31 119 LEU B CA 1
ATOM 2450 C C . LEU B 1 119 ? -3.279 -12.109 -10.156 1 97.31 119 LEU B C 1
ATOM 2452 O O . LEU B 1 119 ? -2.525 -11.938 -11.117 1 97.31 119 LEU B O 1
ATOM 2456 N N . ALA B 1 120 ? -2.898 -12.492 -8.992 1 98.44 120 ALA B N 1
ATOM 2457 C CA . ALA B 1 120 ? -1.574 -13.086 -8.805 1 98.44 120 ALA B CA 1
ATOM 2458 C C . ALA B 1 120 ? -1.625 -14.602 -8.961 1 98.44 120 ALA B C 1
ATOM 2460 O O . ALA B 1 120 ? -2.506 -15.266 -8.406 1 98.44 120 ALA B O 1
ATOM 2461 N N . LEU B 1 121 ? -0.651 -15.094 -9.648 1 97.75 121 LEU B N 1
ATOM 2462 C CA . LEU B 1 121 ? -0.579 -16.516 -9.938 1 97.75 121 LEU B CA 1
ATOM 2463 C C . LEU B 1 121 ? 0.723 -17.109 -9.414 1 97.75 121 LEU B C 1
ATOM 2465 O O . LEU B 1 121 ? 1.757 -16.438 -9.398 1 97.75 121 LEU B O 1
ATOM 2469 N N . ASP B 1 122 ? 0.646 -18.391 -8.969 1 97.69 122 ASP B N 1
ATOM 2470 C CA . ASP B 1 122 ? 1.886 -19.094 -8.648 1 97.69 122 ASP B CA 1
ATOM 2471 C C . ASP B 1 122 ? 2.465 -19.781 -9.883 1 97.69 122 ASP B C 1
ATOM 2473 O O . ASP B 1 122 ? 1.971 -19.578 -10.992 1 97.69 122 ASP B O 1
ATOM 2477 N N . ALA B 1 123 ? 3.555 -20.469 -9.711 1 96.38 123 ALA B N 1
ATOM 2478 C CA . ALA B 1 123 ? 4.297 -21.047 -10.82 1 96.38 123 ALA B CA 1
ATOM 2479 C C . ALA B 1 123 ? 3.453 -22.094 -11.555 1 96.38 123 ALA B C 1
ATOM 2481 O O . ALA B 1 123 ? 3.666 -22.344 -12.742 1 96.38 123 ALA B O 1
ATOM 2482 N N . ASP B 1 124 ? 2.459 -22.609 -10.914 1 96.06 124 ASP B N 1
ATOM 2483 C CA . ASP B 1 124 ? 1.596 -23.625 -11.508 1 96.06 124 ASP B CA 1
ATOM 2484 C C . ASP B 1 124 ? 0.39 -22.984 -12.195 1 96.06 124 ASP B C 1
ATOM 2486 O O . ASP B 1 124 ? -0.444 -23.688 -12.773 1 96.06 124 ASP B O 1
ATOM 2490 N N . GLY B 1 125 ? 0.259 -21.719 -12.078 1 95.44 125 GLY B N 1
ATOM 2491 C CA . GLY B 1 125 ? -0.844 -21.016 -12.719 1 95.44 125 GLY B CA 1
ATOM 2492 C C . GLY B 1 125 ? -2.068 -20.891 -11.836 1 95.44 125 GLY B C 1
ATOM 2493 O O . GLY B 1 125 ? -3.107 -20.391 -12.266 1 95.44 125 GLY B O 1
ATOM 2494 N N . SER B 1 126 ? -1.892 -21.344 -10.641 1 96.69 126 SER B N 1
ATOM 2495 C CA . SER B 1 126 ? -3.002 -21.219 -9.703 1 96.69 126 SER B CA 1
ATOM 2496 C C . SER B 1 126 ? -3.125 -19.797 -9.172 1 96.69 126 SER B C 1
ATOM 2498 O O . SER B 1 126 ? -2.117 -19.141 -8.883 1 96.69 126 SER B O 1
ATOM 2500 N N . VAL B 1 127 ? -4.363 -19.359 -9.016 1 97.12 127 VAL B N 1
ATOM 2501 C CA . VAL B 1 127 ? -4.609 -18.031 -8.445 1 97.12 127 VAL B CA 1
ATOM 2502 C C . VAL B 1 127 ? -4.297 -18.062 -6.949 1 97.12 127 VAL B C 1
ATOM 2504 O O . VAL B 1 127 ? -4.832 -18.891 -6.207 1 97.12 127 VAL B O 1
ATOM 2507 N N . ILE B 1 128 ? -3.488 -17.141 -6.539 1 98.25 128 ILE B N 1
ATOM 2508 C CA . ILE B 1 128 ? -3.104 -17.156 -5.133 1 98.25 128 ILE B CA 1
ATOM 2509 C C . ILE B 1 128 ? -3.574 -15.883 -4.445 1 98.25 128 ILE B C 1
ATOM 2511 O O . ILE B 1 128 ? -3.537 -15.781 -3.219 1 98.25 128 ILE B O 1
ATOM 2515 N N . ASP B 1 129 ? -4.016 -14.914 -5.242 1 98.44 129 ASP B N 1
ATOM 2516 C CA . ASP B 1 129 ? -4.605 -13.703 -4.676 1 98.44 129 ASP B CA 1
ATOM 2517 C C . ASP B 1 129 ? -5.215 -12.828 -5.766 1 98.44 129 ASP B C 1
ATOM 2519 O O . ASP B 1 129 ? -4.941 -13.016 -6.949 1 98.44 129 ASP B O 1
ATOM 2523 N N . GLU B 1 130 ? -6.113 -11.969 -5.418 1 97.5 130 GLU B N 1
ATOM 2524 C CA . GLU B 1 130 ? -6.508 -10.797 -6.191 1 97.5 130 GLU B CA 1
ATOM 2525 C C . GLU B 1 130 ? -5.711 -9.562 -5.77 1 97.5 130 GLU B C 1
ATOM 2527 O O . GLU B 1 130 ? -5.59 -9.273 -4.578 1 97.5 130 GLU B O 1
ATOM 2532 N N . VAL B 1 131 ? -5.156 -8.852 -6.816 1 98.5 131 VAL B N 1
ATOM 2533 C CA . VAL B 1 131 ? -4.164 -7.859 -6.41 1 98.5 131 VAL B CA 1
ATOM 2534 C C . VAL B 1 131 ? -4.34 -6.582 -7.227 1 98.5 131 VAL B C 1
ATOM 2536 O O . VAL B 1 131 ? -4.93 -6.609 -8.312 1 98.5 131 VAL B O 1
ATOM 2539 N N . LEU B 1 132 ? -3.92 -5.461 -6.652 1 98.62 132 LEU B N 1
ATOM 2540 C CA . LEU B 1 132 ? -3.549 -4.262 -7.398 1 98.62 132 LEU B CA 1
ATOM 2541 C C . LEU B 1 132 ? -2.047 -4.23 -7.664 1 98.62 132 LEU B C 1
ATOM 2543 O O . LEU B 1 132 ? -1.251 -4.582 -6.789 1 98.62 132 LEU B O 1
ATOM 2547 N N . VAL B 1 133 ? -1.681 -3.855 -8.805 1 98.75 133 VAL B N 1
ATOM 2548 C CA . VAL B 1 133 ? -0.27 -3.725 -9.148 1 98.75 133 VAL B CA 1
ATOM 2549 C C . VAL B 1 133 ? 0.064 -2.258 -9.414 1 98.75 133 VAL B C 1
ATOM 2551 O O . VAL B 1 133 ? -0.68 -1.559 -10.102 1 98.75 133 VAL B O 1
ATOM 2554 N N . VAL B 1 134 ? 1.155 -1.778 -8.859 1 98.88 134 VAL B N 1
ATOM 2555 C CA . VAL B 1 134 ? 1.627 -0.406 -9.016 1 98.88 134 VAL B CA 1
ATOM 2556 C C . VAL B 1 134 ? 3.031 -0.409 -9.617 1 98.88 134 VAL B C 1
ATOM 2558 O O . VAL B 1 134 ? 4.023 -0.531 -8.891 1 98.88 134 VAL B O 1
ATOM 2561 N N . PRO B 1 135 ? 3.125 -0.27 -10.922 1 98.88 135 PRO B N 1
ATOM 2562 C CA . PRO B 1 135 ? 4.445 -0.135 -11.547 1 98.88 135 PRO B CA 1
ATOM 2563 C C . PRO B 1 135 ? 4.992 1.288 -11.469 1 98.88 135 PRO B C 1
ATOM 2565 O O . PRO B 1 135 ? 4.277 2.248 -11.766 1 98.88 135 PRO B O 1
ATOM 2568 N N . MET B 1 136 ? 6.133 1.469 -10.992 1 98.88 136 MET B N 1
ATOM 2569 C CA . MET B 1 136 ? 6.898 2.711 -11 1 98.88 136 MET B CA 1
ATOM 2570 C C . MET B 1 136 ? 8.234 2.527 -11.711 1 98.88 136 MET B C 1
ATOM 2572 O O . MET B 1 136 ? 9.188 2.01 -11.125 1 98.88 136 MET B O 1
ATOM 2576 N N . LEU B 1 137 ? 8.289 2.961 -12.891 1 98.75 137 LEU B N 1
ATOM 2577 C CA . LEU B 1 137 ? 9.414 2.609 -13.758 1 98.75 137 LEU B CA 1
ATOM 2578 C C . LEU B 1 137 ? 10.547 3.613 -13.602 1 98.75 137 LEU B C 1
ATOM 2580 O O . LEU B 1 137 ? 10.312 4.793 -13.328 1 98.75 137 LEU B O 1
ATOM 2584 N N . ALA B 1 138 ? 11.797 3.127 -13.82 1 98.38 138 ALA B N 1
ATOM 2585 C CA . ALA B 1 138 ? 13.008 3.945 -13.766 1 98.38 138 ALA B CA 1
ATOM 2586 C C . ALA B 1 138 ? 12.891 5.16 -14.68 1 98.38 138 ALA B C 1
ATOM 2588 O O . ALA B 1 138 ? 12.281 5.078 -15.75 1 98.38 138 ALA B O 1
ATOM 2589 N N . PRO B 1 139 ? 13.406 6.211 -14.234 1 98.06 139 PRO B N 1
ATOM 2590 C CA . PRO B 1 139 ? 14.109 6.457 -12.977 1 98.06 139 PRO B CA 1
ATOM 2591 C C . PRO B 1 139 ? 13.195 7.008 -11.883 1 98.06 139 PRO B C 1
ATOM 2593 O O . PRO B 1 139 ? 13.68 7.418 -10.82 1 98.06 139 PRO B O 1
ATOM 2596 N N . ARG B 1 140 ? 11.891 7.09 -12.156 1 97.69 140 ARG B N 1
ATOM 2597 C CA . ARG B 1 140 ? 10.953 7.734 -11.242 1 97.69 140 ARG B CA 1
ATOM 2598 C C . ARG B 1 140 ? 10.391 6.727 -10.242 1 97.69 140 ARG B C 1
ATOM 2600 O O . ARG B 1 140 ? 9.188 6.484 -10.211 1 97.69 140 ARG B O 1
ATOM 2607 N N . SER B 1 141 ? 11.289 6.207 -9.492 1 98.62 141 SER B N 1
ATOM 2608 C CA . SER B 1 141 ? 10.953 5.227 -8.469 1 98.62 141 SER B CA 1
ATOM 2609 C C . SER B 1 141 ? 11.82 5.398 -7.227 1 98.62 141 SER B C 1
ATOM 2611 O O . SER B 1 141 ? 12.742 6.223 -7.219 1 98.62 141 SER B O 1
ATOM 2613 N N . TYR B 1 142 ? 11.508 4.621 -6.188 1 98.25 142 TYR B N 1
ATOM 2614 C CA . TYR B 1 142 ? 12.227 4.734 -4.922 1 98.25 142 TYR B CA 1
ATOM 2615 C C . TYR B 1 142 ? 13.703 4.402 -5.102 1 98.25 142 TYR B C 1
ATOM 2617 O O . TYR B 1 142 ? 14.57 5.062 -4.52 1 98.25 142 TYR B O 1
ATOM 2625 N N . THR B 1 143 ? 14 3.379 -5.852 1 98.69 143 THR B N 1
ATOM 2626 C CA . THR B 1 143 ? 15.375 2.928 -6.027 1 98.69 143 THR B CA 1
ATOM 2627 C C . THR B 1 143 ? 15.969 3.492 -7.316 1 98.69 143 THR B C 1
ATOM 2629 O O . THR B 1 143 ? 17.109 3.184 -7.668 1 98.69 143 THR B O 1
ATOM 2632 N N . ARG B 1 144 ? 15.195 4.184 -8.102 1 98.62 144 ARG B N 1
ATOM 2633 C CA . ARG B 1 144 ? 15.547 4.684 -9.422 1 98.62 144 ARG B CA 1
ATOM 2634 C C . ARG B 1 144 ? 15.727 3.535 -10.414 1 98.62 144 ARG B C 1
ATOM 2636 O O . ARG B 1 144 ? 16.359 3.703 -11.453 1 98.62 144 ARG B O 1
ATOM 2643 N N . GLU B 1 145 ? 15.344 2.357 -10.102 1 98.81 145 GLU B N 1
ATOM 2644 C CA . GLU B 1 145 ? 15.141 1.196 -10.961 1 98.81 145 GLU B CA 1
ATOM 2645 C C . GLU B 1 145 ? 13.664 0.998 -11.289 1 98.81 145 GLU B C 1
ATOM 2647 O O . GLU B 1 145 ? 12.812 1.781 -10.852 1 98.81 145 GLU B O 1
ATOM 2652 N N . ASP B 1 146 ? 13.414 -0.073 -12.094 1 98.81 146 ASP B N 1
ATOM 2653 C CA . ASP B 1 146 ? 12.023 -0.503 -12.18 1 98.81 146 ASP B CA 1
ATOM 2654 C C . ASP B 1 146 ? 11.539 -1.09 -10.852 1 98.81 146 ASP B C 1
ATOM 2656 O O . ASP B 1 146 ? 12.172 -1.994 -10.305 1 98.81 146 ASP B O 1
ATOM 2660 N N . VAL B 1 147 ? 10.531 -0.495 -10.344 1 98.94 147 VAL B N 1
ATOM 2661 C CA . VAL B 1 147 ? 9.898 -0.963 -9.117 1 98.94 147 VAL B CA 1
ATOM 2662 C C . VAL B 1 147 ? 8.453 -1.379 -9.406 1 98.94 147 VAL B C 1
ATOM 2664 O O . VAL B 1 147 ? 7.723 -0.667 -10.094 1 98.94 147 VAL B O 1
ATOM 2667 N N . VAL B 1 148 ? 8.086 -2.529 -8.945 1 98.94 148 VAL B N 1
ATOM 2668 C CA . VAL B 1 148 ? 6.707 -2.994 -9.039 1 98.94 148 VAL B CA 1
ATOM 2669 C C . VAL B 1 148 ? 6.211 -3.432 -7.664 1 98.94 148 VAL B C 1
ATOM 2671 O O . VAL B 1 148 ? 6.879 -4.211 -6.977 1 98.94 148 VAL B O 1
ATOM 2674 N N . GLU B 1 149 ? 5.129 -2.902 -7.258 1 99 149 GLU B N 1
ATOM 2675 C CA . GLU B 1 149 ? 4.48 -3.334 -6.023 1 99 149 GLU B CA 1
ATOM 2676 C C . GLU B 1 149 ? 3.229 -4.156 -6.316 1 99 149 GLU B C 1
ATOM 2678 O O . GLU B 1 149 ? 2.385 -3.746 -7.117 1 99 149 GLU B O 1
ATOM 2683 N N . LEU B 1 150 ? 3.146 -5.32 -5.773 1 98.94 150 LEU B N 1
ATOM 2684 C CA . LEU B 1 150 ? 1.929 -6.121 -5.738 1 98.94 150 LEU B CA 1
ATOM 2685 C C . LEU B 1 150 ? 1.201 -5.941 -4.406 1 98.94 150 LEU B C 1
ATOM 2687 O O . LEU B 1 150 ? 1.699 -6.363 -3.361 1 98.94 150 LEU B O 1
ATOM 2691 N N . GLN B 1 151 ? 0.086 -5.297 -4.398 1 98.88 151 GLN B N 1
ATOM 2692 C CA . GLN B 1 151 ? -0.737 -5.09 -3.211 1 98.88 151 GLN B CA 1
ATOM 2693 C C . GLN B 1 151 ? -1.769 -6.207 -3.059 1 98.88 151 GLN B C 1
ATOM 2695 O O . GLN B 1 151 ? -2.736 -6.27 -3.818 1 98.88 151 GLN B O 1
ATOM 2700 N N . CYS B 1 152 ? -1.567 -6.973 -2.064 1 97.94 152 CYS B N 1
ATOM 2701 C CA . CYS B 1 152 ? -2.297 -8.203 -1.789 1 97.94 152 CYS B CA 1
ATOM 2702 C C . CYS B 1 152 ? -3.221 -8.031 -0.589 1 97.94 152 CYS B C 1
ATOM 2704 O O . CYS B 1 152 ? -3.189 -7 0.082 1 97.94 152 CYS B O 1
ATOM 2706 N N . HIS B 1 153 ? -4.051 -9.016 -0.396 1 98.25 153 HIS B N 1
ATOM 2707 C CA . HIS B 1 153 ? -4.707 -9.086 0.905 1 98.25 153 HIS B CA 1
ATOM 2708 C C . HIS B 1 153 ? -3.684 -9.227 2.029 1 98.25 153 HIS B C 1
ATOM 2710 O O . HIS B 1 153 ? -2.68 -9.922 1.882 1 98.25 153 HIS B O 1
ATOM 2716 N N . GLY B 1 154 ? -3.963 -8.531 3.15 1 97.62 154 GLY B N 1
ATOM 2717 C CA . GLY B 1 154 ? -2.957 -8.281 4.172 1 97.62 154 GLY B CA 1
ATOM 2718 C C . GLY B 1 154 ? -2.75 -9.453 5.109 1 97.62 154 GLY B C 1
ATOM 2719 O O . GLY B 1 154 ? -2.238 -9.281 6.219 1 97.62 154 GLY B O 1
ATOM 2720 N N . ASN B 1 155 ? -3.178 -10.586 4.762 1 96.06 155 ASN B N 1
ATOM 2721 C CA . ASN B 1 155 ? -2.908 -11.82 5.484 1 96.06 155 ASN B CA 1
ATOM 2722 C C . ASN B 1 155 ? -1.479 -12.305 5.254 1 96.06 155 ASN B C 1
ATOM 2724 O O . ASN B 1 155 ? -1.004 -12.336 4.117 1 96.06 155 ASN B O 1
ATOM 2728 N N . ASP B 1 156 ? -0.826 -12.719 6.422 1 97.06 156 ASP B N 1
ATOM 2729 C CA . ASP B 1 156 ? 0.575 -13.117 6.32 1 97.06 156 ASP B CA 1
ATOM 2730 C C . ASP B 1 156 ? 0.755 -14.242 5.305 1 97.06 156 ASP B C 1
ATOM 2732 O O . ASP B 1 156 ? 1.718 -14.242 4.535 1 97.06 156 ASP B O 1
ATOM 2736 N N . LEU B 1 157 ? -0.113 -15.188 5.359 1 97.19 157 LEU B N 1
ATOM 2737 C CA . LEU B 1 157 ? -0.037 -16.328 4.457 1 97.19 157 LEU B CA 1
ATOM 2738 C C . LEU B 1 157 ? -0.137 -15.891 3.002 1 97.19 157 LEU B C 1
ATOM 2740 O O . LEU B 1 157 ? 0.633 -16.344 2.154 1 97.19 157 LEU B O 1
ATOM 2744 N N . CYS B 1 158 ? -1.035 -15.008 2.668 1 97.19 158 CYS B N 1
ATOM 2745 C CA . CYS B 1 158 ? -1.213 -14.492 1.314 1 97.19 158 CYS B CA 1
ATOM 2746 C C . CYS B 1 158 ? 0.043 -13.773 0.835 1 97.19 158 CYS B C 1
ATOM 2748 O O . CYS B 1 158 ? 0.504 -14 -0.284 1 97.19 158 CYS B O 1
ATOM 2750 N N . LEU B 1 159 ? 0.566 -12.961 1.696 1 98.44 159 LEU B N 1
ATOM 2751 C CA . LEU B 1 159 ? 1.757 -12.188 1.36 1 98.44 159 LEU B CA 1
ATOM 2752 C C . LEU B 1 159 ? 2.941 -13.109 1.079 1 98.44 159 LEU B C 1
ATOM 2754 O O . LEU B 1 159 ? 3.66 -12.914 0.096 1 98.44 159 LEU B O 1
ATOM 2758 N N . ARG B 1 160 ? 3.125 -14.047 1.896 1 98.38 160 ARG B N 1
ATOM 2759 C CA . ARG B 1 160 ? 4.238 -14.969 1.74 1 98.38 160 ARG B CA 1
ATOM 2760 C C . ARG B 1 160 ? 4.094 -15.797 0.464 1 98.38 160 ARG B C 1
ATOM 2762 O O . ARG B 1 160 ? 5.086 -16.109 -0.191 1 98.38 160 ARG B O 1
ATOM 2769 N N . ARG B 1 161 ? 2.896 -16.141 0.13 1 98.56 161 ARG B N 1
ATOM 2770 C CA . ARG B 1 161 ? 2.654 -16.891 -1.097 1 98.56 161 ARG B CA 1
ATOM 2771 C C . ARG B 1 161 ? 3 -16.062 -2.328 1 98.56 161 ARG B C 1
ATOM 2773 O O . ARG B 1 161 ? 3.619 -16.562 -3.268 1 98.56 161 ARG B O 1
ATOM 2780 N N . VAL B 1 162 ? 2.625 -14.852 -2.33 1 98.88 162 VAL B N 1
ATOM 2781 C CA . VAL B 1 162 ? 2.92 -13.977 -3.459 1 98.88 162 VAL B CA 1
ATOM 2782 C C . VAL B 1 162 ? 4.422 -13.719 -3.533 1 98.88 162 VAL B C 1
ATOM 2784 O O . VAL B 1 162 ? 5.004 -13.719 -4.621 1 98.88 162 VAL B O 1
ATOM 2787 N N . LEU B 1 163 ? 5.035 -13.477 -2.348 1 98.94 163 LEU B N 1
ATOM 2788 C CA . LEU B 1 163 ? 6.484 -13.312 -2.334 1 98.94 163 LEU B CA 1
ATOM 2789 C C . LEU B 1 163 ? 7.176 -14.547 -2.904 1 98.94 163 LEU B C 1
ATOM 2791 O O . LEU B 1 163 ? 8.086 -14.43 -3.729 1 98.94 163 LEU B O 1
ATOM 2795 N N . ARG B 1 164 ? 6.75 -15.703 -2.492 1 98.88 164 ARG B N 1
ATOM 2796 C CA . ARG B 1 164 ? 7.328 -16.953 -2.982 1 98.88 164 ARG B CA 1
ATOM 2797 C C . ARG B 1 164 ? 7.191 -17.062 -4.496 1 98.88 164 ARG B C 1
ATOM 2799 O O . ARG B 1 164 ? 8.133 -17.469 -5.184 1 98.88 164 ARG B O 1
ATOM 2806 N N . ALA B 1 165 ? 6.062 -16.719 -5.027 1 98.88 165 ALA B N 1
ATOM 2807 C CA . ALA B 1 165 ? 5.855 -16.75 -6.473 1 98.88 165 ALA B CA 1
ATOM 2808 C C . ALA B 1 165 ? 6.848 -15.836 -7.184 1 98.88 165 ALA B C 1
ATOM 2810 O O . ALA B 1 165 ? 7.379 -16.188 -8.242 1 98.88 165 ALA B O 1
ATOM 2811 N N . CYS B 1 166 ? 7.113 -14.688 -6.617 1 98.88 166 CYS B N 1
ATOM 2812 C CA . CYS B 1 166 ? 8.07 -13.758 -7.203 1 98.88 166 CYS B CA 1
ATOM 2813 C C . CYS B 1 166 ? 9.477 -14.344 -7.195 1 98.88 166 CYS B C 1
ATOM 2815 O O . CYS B 1 166 ? 10.219 -14.203 -8.172 1 98.88 166 CYS B O 1
ATOM 2817 N N . LEU B 1 167 ? 9.797 -14.961 -6.047 1 98.88 167 LEU B N 1
ATOM 2818 C CA . LEU B 1 167 ? 11.109 -15.57 -5.938 1 98.88 167 LEU B CA 1
ATOM 2819 C C . LEU B 1 167 ? 11.273 -16.703 -6.945 1 98.88 167 LEU B C 1
ATOM 2821 O O . LEU B 1 167 ? 12.305 -16.812 -7.609 1 98.88 167 LEU B O 1
ATOM 2825 N N . GLU B 1 168 ? 10.25 -17.484 -7.105 1 98.75 168 GLU B N 1
ATOM 2826 C CA . GLU B 1 168 ? 10.258 -18.578 -8.062 1 98.75 168 GLU B CA 1
ATOM 2827 C C . GLU B 1 168 ? 10.305 -18.062 -9.5 1 98.75 168 GLU B C 1
ATOM 2829 O O . GLU B 1 168 ? 10.797 -18.75 -10.398 1 98.75 168 GLU B O 1
ATOM 2834 N N . ALA B 1 169 ? 9.867 -16.875 -9.68 1 98.62 169 ALA B N 1
ATOM 2835 C CA . ALA B 1 169 ? 9.828 -16.266 -11.008 1 98.62 169 ALA B CA 1
ATOM 2836 C C . ALA B 1 169 ? 11.156 -15.602 -11.352 1 98.62 169 ALA B C 1
ATOM 2838 O O . ALA B 1 169 ? 11.328 -15.078 -12.453 1 98.62 169 ALA B O 1
ATOM 2839 N N . GLY B 1 170 ? 12.086 -15.469 -10.398 1 98.38 170 GLY B N 1
ATOM 2840 C CA . GLY B 1 170 ? 13.422 -15.031 -10.766 1 98.38 170 GLY B CA 1
ATOM 2841 C C . GLY B 1 170 ? 13.969 -13.953 -9.852 1 98.38 170 GLY B C 1
ATOM 2842 O O . GLY B 1 170 ? 15.141 -13.562 -9.961 1 98.38 170 GLY B O 1
ATOM 2843 N N . ALA B 1 171 ? 13.148 -13.484 -8.93 1 98.88 171 ALA B N 1
ATOM 2844 C CA . ALA B 1 171 ? 13.633 -12.477 -7.992 1 98.88 171 ALA B CA 1
ATOM 2845 C C . ALA B 1 171 ? 14.422 -13.117 -6.852 1 98.88 171 ALA B C 1
ATOM 2847 O O . ALA B 1 171 ? 14.227 -14.297 -6.547 1 98.88 171 ALA B O 1
ATOM 2848 N N . ARG B 1 172 ? 15.281 -12.312 -6.301 1 98.69 172 ARG B N 1
ATOM 2849 C CA . ARG B 1 172 ? 15.984 -12.688 -5.078 1 98.69 172 ARG B CA 1
ATOM 2850 C C . ARG B 1 172 ? 15.391 -11.977 -3.867 1 98.69 172 ARG B C 1
ATOM 2852 O O . ARG B 1 172 ? 15.023 -10.797 -3.951 1 98.69 172 ARG B O 1
ATOM 2859 N N . LEU B 1 173 ? 15.32 -12.688 -2.725 1 98.88 173 LEU B N 1
ATOM 2860 C CA . LEU B 1 173 ? 14.867 -12.039 -1.5 1 98.88 173 LEU B CA 1
ATOM 2861 C C . LEU B 1 173 ? 15.789 -10.883 -1.122 1 98.88 173 LEU B C 1
ATOM 2863 O O . LEU B 1 173 ? 17.016 -11.047 -1.073 1 98.88 173 LEU B O 1
ATOM 2867 N N . ALA B 1 174 ? 15.211 -9.789 -0.913 1 98.81 174 ALA B N 1
ATOM 2868 C CA . ALA B 1 174 ? 15.992 -8.609 -0.549 1 98.81 174 ALA B CA 1
ATOM 2869 C C . ALA B 1 174 ? 16.625 -8.773 0.829 1 98.81 174 ALA B C 1
ATOM 2871 O O . ALA B 1 174 ? 15.992 -9.289 1.753 1 98.81 174 ALA B O 1
ATOM 2872 N N . ASP B 1 175 ? 17.828 -8.312 0.961 1 98.06 175 ASP B N 1
ATOM 2873 C CA . ASP B 1 175 ? 18.438 -8.164 2.283 1 98.06 175 ASP B CA 1
ATOM 2874 C C . ASP B 1 175 ? 17.781 -7.016 3.055 1 98.06 175 ASP B C 1
ATOM 2876 O O . ASP B 1 175 ? 17.219 -6.094 2.455 1 98.06 175 ASP B O 1
ATOM 2880 N N . PRO B 1 176 ? 17.812 -7.082 4.473 1 95.94 176 PRO B N 1
ATOM 2881 C CA . PRO B 1 176 ? 17.312 -5.938 5.238 1 95.94 176 PRO B CA 1
ATOM 2882 C C . PRO B 1 176 ? 17.938 -4.617 4.789 1 95.94 176 PRO B C 1
ATOM 2884 O O . PRO B 1 176 ? 19.172 -4.516 4.68 1 95.94 176 PRO B O 1
ATOM 2887 N N . GLY B 1 177 ? 17.172 -3.66 4.422 1 96.88 177 GLY B N 1
ATOM 2888 C CA . GLY B 1 177 ? 17.641 -2.328 4.07 1 96.88 177 GLY B CA 1
ATOM 2889 C C . GLY B 1 177 ? 18.078 -2.213 2.621 1 96.88 177 GLY B C 1
ATOM 2890 O O . GLY B 1 177 ? 18.516 -1.151 2.186 1 96.88 177 GLY B O 1
ATOM 2891 N N . GLU B 1 178 ? 17.984 -3.227 1.849 1 98.5 178 GLU B N 1
ATOM 2892 C CA . GLU B 1 178 ? 18.594 -3.256 0.524 1 98.5 178 GLU B CA 1
ATOM 2893 C C . GLU B 1 178 ? 17.906 -2.285 -0.427 1 98.5 178 GLU B C 1
ATOM 2895 O O . GLU B 1 178 ? 18.547 -1.693 -1.296 1 98.5 178 GLU B O 1
ATOM 2900 N N . PHE B 1 179 ? 16.578 -2.113 -0.379 1 98.62 179 PHE B N 1
ATOM 2901 C CA . PHE B 1 179 ? 15.906 -1.137 -1.226 1 98.62 179 PHE B CA 1
ATOM 2902 C C . PHE B 1 179 ? 16.484 0.259 -1.008 1 98.62 179 PHE B C 1
ATOM 2904 O O . PHE B 1 179 ? 16.766 0.979 -1.969 1 98.62 179 PHE B O 1
ATOM 2911 N N . THR B 1 180 ? 16.641 0.634 0.239 1 98.38 180 THR B N 1
ATOM 2912 C CA . THR B 1 180 ? 17.172 1.949 0.581 1 98.38 180 THR B CA 1
ATOM 2913 C C . THR B 1 180 ? 18.625 2.074 0.14 1 98.38 180 THR B C 1
ATOM 2915 O O . THR B 1 180 ? 19.047 3.127 -0.349 1 98.38 180 THR B O 1
ATOM 2918 N N . LEU B 1 181 ? 19.391 0.98 0.374 1 98.38 181 LEU B N 1
ATOM 2919 C CA . LEU B 1 181 ? 20.766 0.965 -0.101 1 98.38 181 LEU B CA 1
ATOM 2920 C C . LEU B 1 181 ? 20.828 1.268 -1.595 1 98.38 181 LEU B C 1
ATOM 2922 O O . LEU B 1 181 ? 21.656 2.08 -2.033 1 98.38 181 LEU B O 1
ATOM 2926 N N . ARG B 1 182 ? 19.984 0.654 -2.33 1 98.56 182 ARG B N 1
ATOM 2927 C CA . ARG B 1 182 ? 19.984 0.852 -3.775 1 98.56 182 ARG B CA 1
ATOM 2928 C C . ARG B 1 182 ? 19.547 2.268 -4.133 1 98.56 182 ARG B C 1
ATOM 2930 O O . ARG B 1 182 ? 20.031 2.854 -5.098 1 98.56 182 ARG B O 1
ATOM 2937 N N . ALA B 1 183 ? 18.578 2.779 -3.422 1 98.69 183 ALA B N 1
ATOM 2938 C CA . ALA B 1 183 ? 18.203 4.176 -3.617 1 98.69 183 ALA B CA 1
ATOM 2939 C C . ALA B 1 183 ? 19.391 5.105 -3.434 1 98.69 183 ALA B C 1
ATOM 2941 O O . ALA B 1 183 ? 19.562 6.066 -4.184 1 98.69 183 ALA B O 1
ATOM 2942 N N . PHE B 1 184 ? 20.219 4.82 -2.434 1 98.62 184 PHE B N 1
ATOM 2943 C CA . PHE B 1 184 ? 21.438 5.582 -2.164 1 98.62 184 PHE B CA 1
ATOM 2944 C C . PHE B 1 184 ? 22.438 5.418 -3.301 1 98.62 184 PHE B C 1
ATOM 2946 O O . PHE B 1 184 ? 22.938 6.406 -3.85 1 98.62 184 PHE B O 1
ATOM 2953 N N . LEU B 1 185 ? 22.641 4.215 -3.68 1 98.25 185 LEU B N 1
ATOM 2954 C CA . LEU B 1 185 ? 23.625 3.902 -4.695 1 98.25 185 LEU B CA 1
ATOM 2955 C C . LEU B 1 185 ? 23.25 4.5 -6.043 1 98.25 185 LEU B C 1
ATOM 2957 O O . LEU B 1 185 ? 24.109 4.895 -6.828 1 98.25 185 LEU B O 1
ATOM 2961 N N . ASN B 1 186 ? 21.984 4.562 -6.18 1 98.25 186 ASN B N 1
ATOM 2962 C CA . ASN B 1 186 ? 21.5 5.059 -7.465 1 98.25 186 ASN B CA 1
ATOM 2963 C C . ASN B 1 186 ? 21.281 6.57 -7.434 1 98.25 186 ASN B C 1
ATOM 2965 O O . ASN B 1 186 ? 20.812 7.152 -8.414 1 98.25 186 ASN B O 1
ATOM 2969 N N . GLY B 1 187 ? 21.516 7.203 -6.371 1 98 187 GLY B N 1
ATOM 2970 C CA . GLY B 1 187 ? 21.562 8.656 -6.309 1 98 187 GLY B CA 1
ATOM 2971 C C . GLY B 1 187 ? 20.219 9.281 -5.965 1 98 187 GLY B C 1
ATOM 2972 O O . GLY B 1 187 ? 20.047 10.5 -6.066 1 98 187 GLY B O 1
ATOM 2973 N N . ARG B 1 188 ? 19.266 8.492 -5.617 1 97.44 188 ARG B N 1
ATOM 2974 C CA . ARG B 1 188 ? 17.984 9.055 -5.211 1 97.44 188 ARG B CA 1
ATOM 2975 C C . ARG B 1 188 ? 18.078 9.703 -3.832 1 97.44 188 ARG B C 1
ATOM 2977 O O . ARG B 1 188 ? 17.469 10.75 -3.588 1 97.44 188 ARG B O 1
ATOM 2984 N N . LEU B 1 189 ? 18.75 9.078 -2.986 1 97.94 189 LEU B N 1
ATOM 2985 C CA . LEU B 1 189 ? 19 9.523 -1.625 1 97.94 189 LEU B CA 1
ATOM 2986 C C . LEU B 1 189 ? 20.5 9.719 -1.394 1 97.94 189 LEU B C 1
ATOM 2988 O O . LEU B 1 189 ? 21.312 8.961 -1.916 1 97.94 189 LEU B O 1
ATOM 2992 N N . ASP B 1 190 ? 20.797 10.727 -0.665 1 98 190 ASP B N 1
ATOM 2993 C CA . ASP B 1 190 ? 22.172 10.734 -0.148 1 98 190 ASP B CA 1
ATOM 2994 C C . ASP B 1 190 ? 22.266 9.914 1.135 1 98 190 ASP B C 1
ATOM 2996 O O . ASP B 1 190 ? 21.281 9.336 1.594 1 98 190 ASP B O 1
ATOM 3000 N N . LEU B 1 191 ? 23.5 9.773 1.646 1 97.75 191 LEU B N 1
ATOM 3001 C CA . LEU B 1 191 ? 23.75 8.898 2.783 1 97.75 191 LEU B CA 1
ATOM 3002 C C . LEU B 1 191 ? 22.969 9.352 4.004 1 97.75 191 LEU B C 1
ATOM 3004 O O . LEU B 1 191 ? 22.375 8.523 4.707 1 97.75 191 LEU B O 1
ATOM 3008 N N . ALA B 1 192 ? 23.016 10.641 4.254 1 98.12 192 ALA B N 1
ATOM 3009 C CA . ALA B 1 192 ? 22.266 11.172 5.391 1 98.12 192 ALA B CA 1
ATOM 3010 C C . ALA B 1 192 ? 20.781 10.906 5.254 1 98.12 192 ALA B C 1
ATOM 3012 O O . ALA B 1 192 ? 20.109 10.523 6.219 1 98.12 192 ALA B O 1
ATOM 3013 N N . GLN B 1 193 ? 20.266 11.102 4.094 1 98.25 193 GLN B N 1
ATOM 3014 C CA . GLN B 1 193 ? 18.859 10.828 3.838 1 98.25 193 GLN B CA 1
ATOM 3015 C C . GLN B 1 193 ? 18.531 9.352 4.062 1 98.25 193 GLN B C 1
ATOM 3017 O O . GLN B 1 193 ? 17.531 9.016 4.699 1 98.25 193 GLN B O 1
ATOM 3022 N N . ALA B 1 194 ? 19.359 8.484 3.553 1 98.31 194 ALA B N 1
ATOM 3023 C CA . ALA B 1 194 ? 19.172 7.043 3.719 1 98.31 194 ALA B CA 1
ATOM 3024 C C . ALA B 1 194 ? 19.141 6.66 5.195 1 98.31 194 ALA B C 1
ATOM 3026 O O . ALA B 1 194 ? 18.312 5.859 5.625 1 98.31 194 ALA B O 1
ATOM 3027 N N . GLU B 1 195 ? 20.047 7.195 5.926 1 98.12 195 GLU B N 1
ATOM 3028 C CA . GLU B 1 195 ? 20.094 6.941 7.363 1 98.12 195 GLU B CA 1
ATOM 3029 C C . GLU B 1 195 ? 18.844 7.434 8.062 1 98.12 195 GLU B C 1
ATOM 3031 O O . GLU B 1 195 ? 18.328 6.766 8.961 1 98.12 195 GLU B O 1
ATOM 3036 N N . ASN B 1 196 ? 18.406 8.547 7.688 1 98.38 196 ASN B N 1
ATOM 3037 C CA . ASN B 1 196 ? 17.219 9.125 8.32 1 98.38 196 ASN B CA 1
ATOM 3038 C C . ASN B 1 196 ? 15.961 8.336 7.977 1 98.38 196 ASN B C 1
ATOM 3040 O O . ASN B 1 196 ? 15.016 8.297 8.766 1 98.38 196 ASN B O 1
ATOM 3044 N N . VAL B 1 197 ? 15.922 7.66 6.824 1 97.88 197 VAL B N 1
ATOM 3045 C CA . VAL B 1 197 ? 14.82 6.758 6.512 1 97.88 197 VAL B CA 1
ATOM 3046 C C . VAL B 1 197 ? 14.766 5.633 7.543 1 97.88 197 VAL B C 1
ATOM 3048 O O . VAL B 1 197 ? 13.695 5.32 8.078 1 97.88 197 VAL B O 1
ATOM 3051 N N . SER B 1 198 ? 15.859 5.031 7.82 1 96.81 198 SER B N 1
ATOM 3052 C CA . SER B 1 198 ? 15.953 3.973 8.82 1 96.81 198 SER B CA 1
ATOM 3053 C C . SER B 1 198 ? 15.516 4.477 10.195 1 96.81 198 SER B C 1
ATOM 3055 O O . SER B 1 198 ? 14.781 3.789 10.906 1 96.81 198 SER B O 1
ATOM 3057 N N . ARG B 1 199 ? 15.984 5.652 10.5 1 97.31 199 ARG B N 1
ATOM 3058 C CA . ARG B 1 199 ? 15.609 6.254 11.781 1 97.31 199 ARG B CA 1
ATOM 3059 C C . ARG B 1 199 ? 14.109 6.488 11.859 1 97.31 199 ARG B C 1
ATOM 3061 O O . ARG B 1 199 ? 13.5 6.301 12.914 1 97.31 199 ARG B O 1
ATOM 3068 N N . LEU B 1 200 ? 13.555 6.91 10.789 1 97.88 200 LEU B N 1
ATOM 3069 C CA . LEU B 1 200 ? 12.117 7.164 10.75 1 97.88 200 LEU B CA 1
ATOM 3070 C C . LEU B 1 200 ? 11.336 5.883 11.008 1 97.88 200 LEU B C 1
ATOM 3072 O O . LEU B 1 200 ? 10.398 5.875 11.805 1 97.88 200 LEU B O 1
ATOM 3076 N N . ILE B 1 201 ? 11.711 4.824 10.367 1 96 201 ILE B N 1
ATOM 3077 C CA . ILE B 1 201 ? 11.031 3.535 10.453 1 96 201 ILE B CA 1
ATOM 3078 C C . ILE B 1 201 ? 11.125 3.004 11.883 1 96 201 ILE B C 1
ATOM 3080 O O . ILE B 1 201 ? 10.195 2.361 12.375 1 96 201 ILE B O 1
ATOM 3084 N N . SER B 1 202 ? 12.156 3.387 12.57 1 95.12 202 SER B N 1
ATOM 3085 C CA . SER B 1 202 ? 12.391 2.852 13.906 1 95.12 202 SER B CA 1
ATOM 3086 C C . SER B 1 202 ? 11.984 3.859 14.977 1 95.12 202 SER B C 1
ATOM 3088 O O . SER B 1 202 ? 12.156 3.604 16.172 1 95.12 202 SER B O 1
ATOM 3090 N N . ALA B 1 203 ? 11.516 5.004 14.602 1 97 203 ALA B N 1
ATOM 3091 C CA . ALA B 1 203 ? 11.219 6.074 15.555 1 97 203 ALA B CA 1
ATOM 3092 C C . ALA B 1 203 ? 10.156 5.633 16.562 1 97 203 ALA B C 1
ATOM 3094 O O . ALA B 1 203 ? 9.156 5.012 16.188 1 97 203 ALA B O 1
ATOM 3095 N N . LYS B 1 204 ? 10.375 6.02 17.812 1 95.31 204 LYS B N 1
ATOM 3096 C CA . LYS B 1 204 ? 9.461 5.625 18.891 1 95.31 204 LYS B CA 1
ATOM 3097 C C . LYS B 1 204 ? 8.789 6.848 19.516 1 95.31 204 LYS B C 1
ATOM 3099 O O . LYS B 1 204 ? 8.016 6.719 20.453 1 95.31 204 LYS B O 1
ATOM 3104 N N . SER B 1 205 ? 9.148 8.031 19.062 1 97.44 205 SER B N 1
ATOM 3105 C CA . SER B 1 205 ? 8.531 9.273 19.516 1 97.44 205 SER B CA 1
ATOM 3106 C C . SER B 1 205 ? 8.281 10.219 18.344 1 97.44 205 SER B C 1
ATOM 3108 O O . SER B 1 205 ? 8.898 10.094 17.281 1 97.44 205 SER B O 1
ATOM 3110 N N . THR B 1 206 ? 7.387 11.094 18.609 1 97 206 THR B N 1
ATOM 3111 C CA . THR B 1 206 ? 7.07 12.102 17.594 1 97 206 THR B CA 1
ATOM 3112 C C . THR B 1 206 ? 8.289 12.961 17.281 1 97 206 THR B C 1
ATOM 3114 O O . THR B 1 206 ? 8.555 13.273 16.125 1 97 206 THR B O 1
ATOM 3117 N N . ALA B 1 207 ? 8.984 13.336 18.312 1 97.69 207 ALA B N 1
ATOM 3118 C CA . ALA B 1 207 ? 10.172 14.164 18.125 1 97.69 207 ALA B CA 1
ATOM 3119 C C . ALA B 1 207 ? 11.203 13.453 17.266 1 97.69 207 ALA B C 1
ATOM 3121 O O . ALA B 1 207 ? 11.812 14.062 16.375 1 97.69 207 ALA B O 1
ATOM 3122 N N . ALA B 1 208 ? 11.422 12.195 17.562 1 98.06 208 ALA B N 1
ATOM 3123 C CA . ALA B 1 208 ? 12.367 11.406 16.781 1 98.06 208 ALA B CA 1
ATOM 3124 C C . ALA B 1 208 ? 11.914 11.297 15.336 1 98.06 208 ALA B C 1
ATOM 3126 O O . ALA B 1 208 ? 12.727 11.422 14.414 1 98.06 208 ALA B O 1
ATOM 3127 N N . ALA B 1 209 ? 10.648 11.023 15.125 1 97.75 209 ALA B N 1
ATOM 3128 C CA . ALA B 1 209 ? 10.102 10.93 13.781 1 97.75 209 ALA B CA 1
ATOM 3129 C C . ALA B 1 209 ? 10.258 12.25 13.031 1 97.75 209 ALA B C 1
ATOM 3131 O O . ALA B 1 209 ? 10.656 12.266 11.859 1 97.75 209 ALA B O 1
ATOM 3132 N N . ASP B 1 210 ? 9.945 13.352 13.727 1 97.81 210 ASP B N 1
ATOM 3133 C CA . ASP B 1 210 ? 10.062 14.672 13.125 1 97.81 210 ASP B CA 1
ATOM 3134 C C . ASP B 1 210 ? 11.5 14.969 12.727 1 97.81 210 ASP B C 1
ATOM 3136 O O . ASP B 1 210 ? 11.758 15.516 11.648 1 97.81 210 ASP B O 1
ATOM 3140 N N . SER B 1 211 ? 12.406 14.688 13.57 1 97.94 211 SER B N 1
ATOM 3141 C CA . SER B 1 211 ? 13.82 14.898 13.281 1 97.94 211 SER B CA 1
ATOM 3142 C C . SER B 1 211 ? 14.258 14.086 12.07 1 97.94 211 SER B C 1
ATOM 3144 O O . SER B 1 211 ? 14.938 14.609 11.188 1 97.94 211 SER B O 1
ATOM 3146 N N . ALA B 1 212 ? 13.859 12.836 12.07 1 98.38 212 ALA B N 1
ATOM 3147 C CA . ALA B 1 212 ? 14.211 11.961 10.953 1 98.38 212 ALA B CA 1
ATOM 3148 C C . ALA B 1 212 ? 13.617 12.477 9.648 1 98.38 212 ALA B C 1
ATOM 3150 O O . ALA B 1 212 ? 14.297 12.508 8.617 1 98.38 212 ALA B O 1
ATOM 3151 N N . LEU B 1 213 ? 12.398 12.844 9.664 1 97.75 213 LEU B N 1
ATOM 3152 C CA . LEU B 1 213 ? 11.719 13.352 8.477 1 97.75 213 LEU B CA 1
ATOM 3153 C C . LEU B 1 213 ? 12.406 14.602 7.945 1 97.75 213 LEU B C 1
ATOM 3155 O O . LEU B 1 213 ? 12.57 14.758 6.734 1 97.75 213 LEU B O 1
ATOM 3159 N N . ALA B 1 214 ? 12.789 15.531 8.812 1 97 214 ALA B N 1
ATOM 3160 C CA . ALA B 1 214 ? 13.516 16.734 8.422 1 97 214 ALA B CA 1
ATOM 3161 C C . ALA B 1 214 ? 14.812 16.391 7.711 1 97 214 ALA B C 1
ATOM 3163 O O . ALA B 1 214 ? 15.219 17.062 6.77 1 97 214 ALA B O 1
ATOM 3164 N N . GLY B 1 215 ? 15.391 15.312 8.172 1 96.94 215 GLY B N 1
ATOM 3165 C CA . GLY B 1 215 ? 16.641 14.875 7.586 1 96.94 215 GLY B CA 1
ATOM 3166 C C . GLY B 1 215 ? 16.484 14.234 6.223 1 96.94 215 GLY B C 1
ATOM 3167 O O . GLY B 1 215 ? 17.453 14.086 5.477 1 96.94 215 GLY B O 1
ATOM 3168 N N . ILE B 1 216 ? 15.305 13.805 5.867 1 96 216 ILE B N 1
ATOM 3169 C CA . ILE B 1 216 ? 15.031 13.18 4.578 1 96 216 ILE B CA 1
ATOM 3170 C C . ILE B 1 216 ? 14.773 14.258 3.527 1 96 216 ILE B C 1
ATOM 3172 O O . ILE B 1 216 ? 15.102 14.078 2.352 1 96 216 ILE B O 1
ATOM 3176 N N . GLN B 1 217 ? 14.125 15.258 3.91 1 86.19 217 GLN B N 1
ATOM 3177 C CA . GLN B 1 217 ? 13.766 16.344 3.012 1 86.19 217 GLN B CA 1
ATOM 3178 C C . GLN B 1 217 ? 15 17.172 2.629 1 86.19 217 GLN B C 1
ATOM 3180 O O . GLN B 1 217 ? 15.133 17.594 1.479 1 86.19 217 GLN B O 1
#